Protein 3DAO (pdb70)

Solvent-accessible surface area: 24246 Å² total

Organism: NCBI:txid39491

Secondary structure (DSSP, 8-state):
---EEEE--BTTTBSTT-S---TT--HHHHHHHTT-EEEEE-SS-HHHHHHHTGGGGGG-EEEETTTTEEE-SS-EEEE---HHHHH----TTT-TT-EEEEE-SS-EEES-TTSHHHHHHHHTS----B-S-GGG---S---EEEEE-SS-HHHHHTTTHHHHHTTTEEEEEETTTEEEEEETT--HHHHHHHHHHHTT--GGGEEEEE-SGGG----SSSEEEEETTS-HHHHHHSSEEE--GGGTHHHHHHHHT-/------TT----EEEE--BTTTBSTT-S---TT--HHHHHHHTT-EEEEE-SS-HHHHHHHTGGGGGG-EEEETTTTEEE-SS-EEEE---HHHHH----TTT-TT-EEEEE-SS-EEB-----SSHHHHHHTS----B-S-GGG---S---EEEEE-SS-HHHHHTTTHHHHHTTTEEEEEETTTEEEEEETT--HHHHHHHHHHHTT--GGGEEEEE-SGGG----SSSEEEEETTS-HHHHHHSSEEE--GGGTHHHHHHHHT-

Structure (mmCIF, N/CA/C/O backbone):
data_3DAO
#
_entry.id   3DAO
#
_cell.length_a   101.855
_cell.length_b   101.855
_cell.length_c   110.994
_cell.angle_alpha   90.000
_cell.angle_beta   90.000
_cell.angle_gamma   90.000
#
_symmetry.space_group_name_H-M   'P 41 21 2'
#
loop_
_entity.id
_entity.type
_entity.pdbx_description
1 polymer 'Putative Phosphate'
2 non-polymer 'PENTAETHYLENE GLYCOL'
3 non-polymer 'CITRIC ACID'
4 water water
#
loop_
_atom_site.group_PDB
_atom_site.id
_atom_site.type_symbol
_atom_site.label_atom_id
_atom_site.label_alt_id
_atom_site.label_comp_id
_atom_site.label_asym_id
_atom_site.label_entity_id
_atom_site.label_seq_id
_atom_site.pdbx_PDB_ins_code
_atom_site.Cartn_x
_atom_site.Cartn_y
_atom_site.Cartn_z
_atom_site.occupancy
_atom_site.B_iso_or_equiv
_atom_site.auth_seq_id
_atom_site.auth_comp_id
_atom_site.auth_asym_id
_atom_site.auth_atom_id
_atom_site.pdbx_PDB_model_num
ATOM 1 N N . GLY A 1 19 ? 12.834 37.162 27.818 1.00 47.54 0 GLY A N 1
ATOM 2 C CA . GLY A 1 19 ? 12.494 38.394 27.050 1.00 47.36 0 GLY A CA 1
ATOM 3 C C . GLY A 1 19 ? 13.227 38.386 25.728 1.00 45.84 0 GLY A C 1
ATOM 4 O O . GLY A 1 19 ? 13.186 39.352 24.953 1.00 47.24 0 GLY A O 1
ATOM 13 N N . ILE A 1 21 ? 12.601 36.257 23.367 1.00 32.43 2 ILE A N 1
ATOM 14 C CA . ILE A 1 21 ? 11.677 35.783 22.314 1.00 28.99 2 ILE A CA 1
ATOM 15 C C . ILE A 1 21 ? 11.097 36.973 21.544 1.00 26.84 2 ILE A C 1
ATOM 16 O O . ILE A 1 21 ? 10.413 37.825 22.110 1.00 27.33 2 ILE A O 1
ATOM 21 N N . LYS A 1 22 ? 11.355 37.009 20.243 1.00 23.71 3 LYS A N 1
ATOM 22 C CA . LYS A 1 22 ? 10.865 38.094 19.396 1.00 22.27 3 LYS A CA 1
ATOM 23 C C . LYS A 1 22 ? 9.771 37.610 18.451 1.00 21.18 3 LYS A C 1
ATOM 24 O O . LYS A 1 22 ? 9.104 38.398 17.799 1.00 19.65 3 LYS A O 1
ATOM 30 N N . LEU A 1 23 ? 9.642 36.296 18.349 1.00 18.68 4 LEU A N 1
ATOM 31 C CA . LEU A 1 23 ? 8.616 35.675 17.465 1.00 18.53 4 LEU A CA 1
ATOM 32 C C . LEU A 1 23 ? 8.139 34.320 17.969 1.00 17.37 4 LEU A C 1
ATOM 33 O O . LEU A 1 23 ? 8.935 33.447 18.359 1.00 19.50 4 LEU A O 1
ATOM 38 N N . ILE A 1 24 ? 6.831 34.162 17.963 1.00 14.96 5 ILE A N 1
ATOM 39 C CA . ILE A 1 24 ? 6.197 32.879 18.330 1.00 15.11 5 ILE A CA 1
ATOM 40 C C . ILE A 1 24 ? 5.438 32.297 17.153 1.00 15.10 5 ILE A C 1
ATOM 41 O O . ILE A 1 24 ? 4.720 33.010 16.484 1.00 13.55 5 ILE A O 1
ATOM 46 N N . ALA A 1 25 ? 5.704 31.027 16.843 1.00 15.24 6 ALA A N 1
ATOM 47 C CA . ALA A 1 25 ? 4.946 30.319 15.804 1.00 14.51 6 ALA A CA 1
ATOM 48 C C . ALA A 1 25 ? 4.297 29.089 16.432 1.00 16.60 6 ALA A C 1
ATOM 49 O O . ALA A 1 25 ? 4.918 28.401 17.228 1.00 19.48 6 ALA A O 1
ATOM 51 N N . THR A 1 26 ? 3.062 28.830 16.043 1.00 16.21 7 THR A N 1
ATOM 52 C CA . THR A 1 26 ? 2.342 27.662 16.500 1.00 16.80 7 THR A CA 1
ATOM 53 C C . THR A 1 26 ? 1.488 27.058 15.413 1.00 18.04 7 THR A C 1
ATOM 54 O O . THR A 1 26 ? 0.948 27.788 14.564 1.00 17.34 7 THR A O 1
ATOM 58 N N . ASP A 1 27 ? 1.434 25.713 15.375 1.00 17.82 8 ASP A N 1
ATOM 59 C CA . ASP A 1 27 ? 0.426 25.083 14.523 1.00 19.68 8 ASP A CA 1
ATOM 60 C C . ASP A 1 27 ? -0.872 25.049 15.335 1.00 19.14 8 ASP A C 1
ATOM 61 O O . ASP A 1 27 ? -0.942 25.559 16.459 1.00 18.19 8 ASP A O 1
ATOM 66 N N . ILE A 1 28 ? -1.895 24.475 14.742 1.00 19.28 9 ILE A N 1
ATOM 67 C CA . ILE A 1 28 ? -3.213 24.550 15.292 1.00 20.49 9 ILE A CA 1
ATOM 68 C C . ILE A 1 28 ? -3.804 23.225 15.693 1.00 20.43 9 ILE A C 1
ATOM 69 O O . ILE A 1 28 ? -4.179 22.995 16.858 1.00 20.29 9 ILE A O 1
ATOM 74 N N . ASP A 1 29 ? -3.909 22.370 14.696 1.00 20.41 10 ASP A N 1
ATOM 75 C CA . ASP A 1 29 ? -4.619 21.099 14.854 1.00 21.23 10 ASP A CA 1
ATOM 76 C C . ASP A 1 29 ? -3.907 20.066 15.695 1.00 22.65 10 ASP A C 1
ATOM 77 O O . ASP A 1 29 ? -2.871 19.502 15.329 1.00 24.37 10 ASP A O 1
ATOM 82 N N . GLY A 1 30 ? -4.496 19.851 16.857 1.00 20.98 11 GLY A N 1
ATOM 83 C CA . GLY A 1 30 ? -3.957 18.923 17.835 1.00 21.29 11 GLY A CA 1
ATOM 84 C C . GLY A 1 30 ? -2.984 19.622 18.744 1.00 20.29 11 GLY A C 1
ATOM 85 O O . GLY A 1 30 ? -2.411 19.011 19.625 1.00 20.44 11 GLY A O 1
ATOM 86 N N . THR A 1 31 ? -2.805 20.921 18.521 1.00 19.40 12 THR A N 1
ATOM 87 C CA . THR A 1 31 ? -1.871 21.729 19.339 1.00 19.11 12 THR A CA 1
ATOM 88 C C . THR A 1 31 ? -2.637 22.708 20.213 1.00 19.58 12 THR A C 1
ATOM 89 O O . THR A 1 31 ? -2.458 22.735 21.426 1.00 19.36 12 THR A O 1
ATOM 93 N N . LEU A 1 32 ? -3.474 23.521 19.569 1.00 18.83 13 LEU A N 1
ATOM 94 C CA . LEU A 1 32 ? -4.337 24.492 20.269 1.00 19.88 13 LEU A CA 1
ATOM 95 C C . LEU A 1 32 ? -5.749 23.988 20.426 1.00 21.77 13 LEU A C 1
ATOM 96 O O . LEU A 1 32 ? -6.442 24.308 21.389 1.00 22.36 13 LEU A O 1
ATOM 101 N N . VAL A 1 33 ? -6.183 23.209 19.459 1.00 21.38 14 VAL A N 1
ATOM 102 C CA . VAL A 1 33 ? -7.559 22.716 19.423 1.00 23.83 14 VAL A CA 1
ATOM 103 C C . VAL A 1 33 ? -7.654 21.356 18.788 1.00 24.88 14 VAL A C 1
ATOM 104 O O . VAL A 1 33 ? -6.763 20.917 18.100 1.00 22.07 14 VAL A O 1
ATOM 108 N N . LYS A 1 34 ? -8.786 20.725 19.014 1.00 26.16 15 LYS A N 1
ATOM 109 C CA . LYS A 1 34 ? -9.088 19.439 18.388 1.00 27.97 15 LYS A CA 1
ATOM 110 C C . LYS A 1 34 ? -9.019 19.611 16.883 1.00 27.35 15 LYS A C 1
ATOM 111 O O . LYS A 1 34 ? -9.466 20.603 16.330 1.00 24.55 15 LYS A O 1
ATOM 117 N N . ASP A 1 35 ? -8.465 18.621 16.215 1.00 26.97 16 ASP A N 1
ATOM 118 C CA A ASP A 1 35 ? -8.309 18.684 14.757 0.50 27.81 16 ASP A CA 1
ATOM 119 C CA B ASP A 1 35 ? -8.297 18.677 14.763 0.50 28.08 16 ASP A CA 1
ATOM 120 C C . ASP A 1 35 ? -9.595 19.136 14.098 1.00 28.75 16 ASP A C 1
ATOM 121 O O . ASP A 1 35 ? -10.682 18.610 14.367 1.00 29.43 16 ASP A O 1
ATOM 130 N N . GLY A 1 36 ? -9.459 20.141 13.259 1.00 27.20 17 GLY A N 1
ATOM 131 C CA . GLY A 1 36 ? -10.572 20.707 12.506 1.00 27.99 17 GLY A CA 1
ATOM 132 C C . GLY A 1 36 ? -11.523 21.657 13.232 1.00 27.88 17 GLY A C 1
ATOM 133 O O . GLY A 1 36 ? -12.399 22.249 12.592 1.00 28.85 17 GLY A O 1
ATOM 134 N N . SER A 1 37 ? -11.323 21.845 14.537 1.00 25.29 18 SER A N 1
ATOM 135 C CA A SER A 1 37 ? -12.216 22.731 15.293 0.50 24.71 18 SER A CA 1
ATOM 136 C CA B SER A 1 37 ? -12.156 22.749 15.348 0.50 25.96 18 SER A CA 1
ATOM 137 C C . SER A 1 37 ? -12.245 24.139 14.754 1.00 24.30 18 SER A C 1
ATOM 138 O O . SER A 1 37 ? -11.260 24.663 14.231 1.00 23.46 18 SER A O 1
ATOM 143 N N . LEU A 1 38 ? -13.414 24.732 14.903 1.00 24.31 19 LEU A N 1
ATOM 144 C CA . LEU A 1 38 ? -13.687 26.080 14.450 1.00 25.40 19 LEU A CA 1
ATOM 145 C C . LEU A 1 38 ? -13.701 27.013 15.651 1.00 26.09 19 LEU A C 1
ATOM 146 O O . LEU A 1 38 ? -13.852 28.229 15.519 1.00 27.26 19 LEU A O 1
ATOM 151 N N . LEU A 1 39 ? -13.604 26.407 16.823 1.00 25.52 20 LEU A N 1
ATOM 152 C CA . LEU A 1 39 ? -13.667 27.127 18.097 1.00 26.84 20 LEU A CA 1
ATOM 153 C C . LEU A 1 39 ? -12.386 27.073 18.879 1.00 25.88 20 LEU A C 1
ATOM 154 O O . LEU A 1 39 ? -11.674 26.065 18.898 1.00 25.24 20 LEU A O 1
ATOM 159 N N . ILE A 1 40 ? -12.115 28.183 19.550 1.00 24.79 21 ILE A N 1
ATOM 160 C CA . ILE A 1 40 ? -10.935 28.300 20.412 1.00 23.50 21 ILE A CA 1
ATOM 161 C C . ILE A 1 40 ? -11.229 29.244 21.580 1.00 24.54 21 ILE A C 1
ATOM 162 O O . ILE A 1 40 ? -11.929 30.231 21.424 1.00 23.08 21 ILE A O 1
ATOM 167 N N . ASP A 1 41 ? -10.724 28.864 22.754 1.00 23.93 22 ASP A N 1
ATOM 168 C CA . ASP A 1 41 ? -10.917 29.625 24.010 1.00 23.95 22 ASP A CA 1
ATOM 169 C C . ASP A 1 41 ? -10.488 31.087 23.827 1.00 23.15 22 ASP A C 1
ATOM 170 O O . ASP A 1 41 ? -9.372 31.334 23.384 1.00 21.96 22 ASP A O 1
ATOM 175 N N . PRO A 1 42 ? -11.369 32.054 24.166 1.00 21.72 23 PRO A N 1
ATOM 176 C CA . PRO A 1 42 ? -10.998 33.462 23.939 1.00 22.56 23 PRO A CA 1
ATOM 177 C C . PRO A 1 42 ? -9.828 33.921 24.755 1.00 20.66 23 PRO A C 1
ATOM 178 O O . PRO A 1 42 ? -9.199 34.931 24.427 1.00 21.40 23 PRO A O 1
ATOM 182 N N . GLU A 1 43 ? -9.482 33.160 25.782 1.00 20.65 24 GLU A N 1
ATOM 183 C CA . GLU A 1 43 ? -8.342 33.558 26.591 1.00 20.30 24 GLU A CA 1
ATOM 184 C C 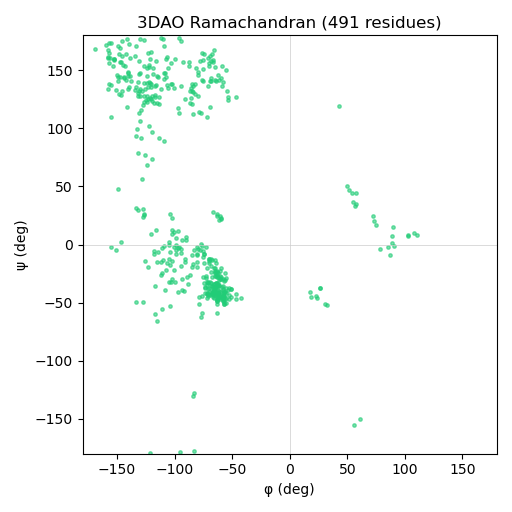. GLU A 1 43 ? -7.097 33.494 25.712 1.00 19.71 24 GLU A C 1
ATOM 185 O O . GLU A 1 43 ? -6.148 34.245 25.911 1.00 17.10 24 GLU A O 1
ATOM 191 N N . TYR A 1 44 ? -7.132 32.628 24.695 1.00 19.01 25 TYR A N 1
ATOM 192 C CA . TYR A 1 44 ? -5.989 32.546 23.759 1.00 17.76 25 TYR A CA 1
ATOM 193 C C . TYR A 1 44 ? -5.858 33.881 23.043 1.00 18.37 25 TYR A C 1
ATOM 194 O O . TYR A 1 44 ? -4.771 34.399 22.826 1.00 17.53 25 TYR A O 1
ATOM 211 N N . SER A 1 46 ? -6.839 36.829 24.006 1.00 16.66 27 SER A N 1
ATOM 212 C CA . SER A 1 46 ? -6.414 37.913 24.910 1.00 15.18 27 SER A CA 1
ATOM 213 C C . SER A 1 46 ? -4.936 37.874 25.201 1.00 15.77 27 SER A C 1
ATOM 214 O O . SER A 1 46 ? -4.224 38.872 25.164 1.00 15.81 27 SER A O 1
ATOM 217 N N . VAL A 1 47 ? -4.456 36.663 25.474 1.00 17.45 28 VAL A N 1
ATOM 218 C CA . VAL A 1 47 ? -3.042 36.478 25.809 1.00 16.39 28 VAL A CA 1
ATOM 219 C C . VAL A 1 47 ? -2.153 36.789 24.602 1.00 16.85 28 VAL A C 1
ATOM 220 O O . VAL A 1 47 ? -1.179 37.524 24.704 1.00 16.49 28 VAL A O 1
ATOM 224 N N . ILE A 1 48 ? -2.533 36.281 23.435 1.00 17.11 29 ILE A N 1
ATOM 225 C CA . ILE A 1 48 ? -1.742 36.520 22.218 1.00 16.42 29 ILE A CA 1
ATOM 226 C C . ILE A 1 48 ? -1.701 38.019 21.900 1.00 15.96 29 ILE A C 1
ATOM 227 O O . ILE A 1 48 ? -0.666 38.586 21.557 1.00 14.80 29 ILE A O 1
ATOM 232 N N . ASP A 1 49 ? -2.832 38.673 22.106 1.00 16.64 30 ASP A N 1
ATOM 233 C CA . ASP A 1 49 ? -2.948 40.109 21.827 1.00 16.14 30 ASP A CA 1
ATOM 234 C C . ASP A 1 49 ? -1.968 40.842 22.731 1.00 16.31 30 ASP A C 1
ATOM 235 O O . ASP A 1 49 ? -1.206 41.721 22.295 1.00 16.41 30 ASP A O 1
ATOM 240 N N . ARG A 1 50 ? -1.912 40.382 23.975 1.00 18.56 31 ARG A N 1
ATOM 241 C CA . ARG A 1 50 ? -1.022 40.997 24.972 1.00 19.87 31 ARG A CA 1
ATOM 242 C C . ARG A 1 50 ? 0.446 40.804 24.626 1.00 20.22 31 ARG A C 1
ATOM 243 O O . ARG A 1 50 ? 1.267 41.705 24.748 1.00 20.29 31 ARG A O 1
ATOM 251 N N . LEU A 1 51 ? 0.762 39.604 24.140 1.00 20.20 32 LEU A N 1
ATOM 252 C CA . LEU A 1 51 ? 2.141 39.269 23.737 1.00 18.96 32 LEU A CA 1
ATOM 253 C C . LEU A 1 51 ? 2.523 40.106 22.531 1.00 18.91 32 LEU A C 1
ATOM 254 O O . LEU A 1 51 ? 3.635 40.653 22.447 1.00 18.03 32 LEU A O 1
ATOM 259 N N . ILE A 1 52 ? 1.585 40.277 21.609 1.00 19.13 33 ILE A N 1
ATOM 260 C CA . ILE A 1 52 ? 1.883 41.060 20.409 1.00 18.37 33 ILE A CA 1
ATOM 261 C C . ILE A 1 52 ? 2.162 42.528 20.759 1.00 20.17 33 ILE A C 1
ATOM 262 O O . ILE A 1 52 ? 3.101 43.147 20.255 1.00 19.87 33 ILE A O 1
ATOM 267 N N . ASP A 1 53 ? 1.355 43.020 21.674 1.00 20.32 34 ASP A N 1
ATOM 268 C CA . ASP A 1 53 ? 1.451 44.395 22.204 1.00 23.15 34 ASP A CA 1
ATOM 269 C C . ASP A 1 53 ? 2.790 44.615 22.909 1.00 24.83 34 ASP A C 1
ATOM 270 O O . ASP A 1 53 ? 3.290 45.732 22.964 1.00 25.60 34 ASP A O 1
ATOM 275 N N . LYS A 1 54 ? 3.395 43.530 23.387 1.00 25.53 35 LYS A N 1
ATOM 276 C CA . LYS A 1 54 ? 4.710 43.576 24.058 1.00 27.19 35 LYS A CA 1
ATOM 277 C C . LYS A 1 54 ? 5.822 43.578 23.033 1.00 28.80 35 LYS A C 1
ATOM 278 O O . LYS A 1 54 ? 6.998 43.684 23.367 1.00 30.43 35 LYS A O 1
ATOM 281 N N . GLY A 1 55 ? 5.427 43.449 21.780 1.00 27.13 36 GLY A N 1
ATOM 282 C CA . GLY A 1 55 ? 6.342 43.510 20.656 1.00 26.73 36 GLY A CA 1
ATOM 283 C C . GLY A 1 55 ? 6.720 42.176 20.027 1.00 26.17 36 GLY A C 1
ATOM 284 O O . GLY A 1 55 ? 7.608 42.112 19.194 1.00 29.30 36 GLY A O 1
ATOM 285 N N . ILE A 1 56 ? 6.057 41.111 20.446 1.00 23.45 37 ILE A N 1
ATOM 286 C CA . ILE A 1 56 ? 6.343 39.777 19.891 1.00 22.84 37 ILE A CA 1
ATOM 287 C C . ILE A 1 56 ? 5.543 39.604 18.592 1.00 21.37 37 ILE A C 1
ATOM 288 O O . ILE A 1 56 ? 4.402 40.009 18.504 1.00 22.85 37 ILE A O 1
ATOM 293 N N . ILE A 1 57 ? 6.189 39.054 17.569 1.00 19.88 38 ILE A N 1
ATOM 294 C CA . ILE A 1 57 ? 5.509 38.716 16.316 1.00 20.62 38 ILE A CA 1
ATOM 295 C C . ILE A 1 57 ? 4.887 37.335 16.490 1.00 18.13 38 ILE A C 1
ATOM 296 O O . ILE A 1 57 ? 5.543 36.397 16.934 1.00 19.11 38 ILE A O 1
ATOM 301 N N . PHE A 1 58 ? 3.621 37.206 16.121 1.00 16.60 39 PHE A N 1
ATOM 302 C CA . PHE A 1 58 ? 2.907 35.958 16.294 1.00 14.82 39 PHE A CA 1
ATOM 303 C C . PHE A 1 58 ? 2.492 35.399 14.953 1.00 14.68 39 PHE A C 1
ATOM 304 O O . PHE A 1 58 ? 1.892 36.084 14.130 1.00 15.97 39 PHE A O 1
ATOM 312 N N . VAL A 1 59 ? 2.867 34.142 14.755 1.00 16.68 40 VAL A N 1
ATOM 313 C CA . VAL A 1 59 ? 2.645 33.465 13.480 1.00 14.58 40 VAL A CA 1
ATOM 314 C C . VAL A 1 59 ? 1.858 32.178 13.659 1.00 15.68 40 VAL A C 1
ATOM 315 O O . VAL A 1 59 ? 2.244 31.294 14.432 1.00 16.77 40 VAL A O 1
ATOM 319 N N . VAL A 1 60 ? 0.739 32.117 12.961 1.00 15.21 41 VAL A N 1
ATOM 320 C CA . VAL A 1 60 ? -0.060 30.892 12.851 1.00 16.78 41 VAL A CA 1
ATOM 321 C C . VAL A 1 60 ? 0.558 30.143 11.668 1.00 17.32 41 VAL A C 1
ATOM 322 O O . VAL A 1 60 ? 0.618 30.675 10.560 1.00 16.55 41 VAL A O 1
ATOM 326 N N . CYS A 1 61 ? 1.009 28.921 11.926 1.00 17.87 42 CYS A N 1
ATOM 327 C CA . CYS A 1 61 ? 1.804 28.101 10.976 1.00 17.88 42 CYS A CA 1
ATOM 328 C C . CYS A 1 61 ? 1.251 26.694 10.912 1.00 19.32 42 CYS A C 1
ATOM 329 O O . CYS A 1 61 ? 1.524 25.858 11.788 1.00 19.41 42 CYS A O 1
ATOM 332 N N . SER A 1 62 ? 0.465 26.451 9.869 1.00 17.27 43 SER A N 1
ATOM 333 C CA . SER A 1 62 ? -0.355 25.256 9.765 1.00 17.86 43 SER A CA 1
ATOM 334 C C . SER A 1 62 ? -0.607 24.679 8.392 1.00 18.71 43 SER A C 1
ATOM 335 O O . SER A 1 62 ? -0.319 25.259 7.334 1.00 17.91 43 SER A O 1
ATOM 338 N N . GLY A 1 63 ? -1.159 23.483 8.448 1.00 17.88 44 GLY A N 1
ATOM 339 C CA . GLY A 1 63 ? -1.597 22.783 7.249 1.00 16.37 44 GLY A CA 1
ATOM 340 C C . GLY A 1 63 ? -2.872 23.392 6.723 1.00 17.74 44 GLY A C 1
ATOM 341 O O . GLY A 1 63 ? -3.273 23.178 5.598 1.00 16.15 44 GLY A O 1
ATOM 342 N N . ARG A 1 64 ? -3.526 24.175 7.577 1.00 18.34 45 ARG A N 1
ATOM 343 C CA . ARG A 1 64 ? -4.825 24.736 7.220 1.00 18.72 45 ARG A CA 1
ATOM 344 C C . ARG A 1 64 ? -4.747 25.804 6.157 1.00 18.81 45 ARG A C 1
ATOM 345 O O . ARG A 1 64 ? -3.711 26.443 5.975 1.00 17.57 45 ARG A O 1
ATOM 353 N N . GLN A 1 65 ? -5.875 25.978 5.467 1.00 17.06 46 GLN A N 1
ATOM 354 C CA . GLN A 1 65 ? -6.044 27.054 4.490 1.00 18.53 46 GLN A CA 1
ATOM 355 C C . GLN A 1 65 ? -6.136 28.368 5.225 1.00 18.10 46 GLN A C 1
ATOM 356 O O . GLN A 1 65 ? -6.448 28.410 6.405 1.00 19.27 46 GLN A O 1
ATOM 362 N N . PHE A 1 66 ? -5.894 29.455 4.490 1.00 17.84 47 PHE A N 1
ATOM 363 C CA . PHE A 1 66 ? -5.955 30.802 5.082 1.00 18.91 47 PHE A CA 1
ATOM 364 C C . PHE A 1 66 ? -7.301 31.078 5.677 1.00 18.88 47 PHE A C 1
ATOM 365 O O . PHE A 1 66 ? -7.408 31.526 6.811 1.00 18.23 47 PHE A O 1
ATOM 373 N N . SER A 1 67 ? -8.342 30.780 4.912 1.00 21.26 48 SER A N 1
ATOM 374 C CA . SER A 1 67 ? -9.709 31.064 5.348 1.00 20.46 48 SER A CA 1
ATOM 375 C C . SER A 1 67 ? -9.999 30.475 6.711 1.00 19.31 48 SER A C 1
ATOM 376 O O . SER A 1 67 ? -10.677 31.090 7.539 1.00 19.46 48 SER A O 1
ATOM 379 N N . SER A 1 68 ? -9.476 29.280 6.937 1.00 17.66 49 SER A N 1
ATOM 380 C CA . SER A 1 68 ? -9.694 28.542 8.175 1.00 17.62 49 SER A CA 1
ATOM 381 C C . SER A 1 68 ? -8.919 29.180 9.340 1.00 17.43 49 SER A C 1
ATOM 382 O O . SER A 1 68 ? -9.432 29.354 10.446 1.00 17.30 49 SER A O 1
ATOM 385 N N . GLU A 1 69 ? -7.691 29.584 9.064 1.00 16.79 50 GLU A N 1
ATOM 386 C CA . GLU A 1 69 ? -6.882 30.242 10.096 1.00 17.38 50 GLU A CA 1
ATOM 387 C C . GLU A 1 69 ? -7.485 31.588 10.473 1.00 17.53 50 GLU A C 1
ATOM 388 O O . GLU A 1 69 ? -7.549 31.973 11.658 1.00 19.94 50 GLU A O 1
ATOM 394 N N . PHE A 1 70 ? -7.972 32.267 9.458 1.00 17.94 51 PHE A N 1
ATOM 395 C CA . PHE A 1 70 ? -8.409 33.681 9.592 1.00 19.16 51 PHE A CA 1
ATOM 396 C C . PHE A 1 70 ? -9.703 33.700 10.396 1.00 21.13 51 PHE A C 1
ATOM 397 O O . PHE A 1 70 ? -9.952 34.611 11.186 1.00 22.85 51 PHE A O 1
ATOM 405 N N . LYS A 1 71 ? -10.494 32.642 10.233 1.00 20.62 52 LYS A N 1
ATOM 406 C CA . LYS A 1 71 ? -11.763 32.521 10.992 1.00 21.43 52 LYS A CA 1
ATOM 407 C C . LYS A 1 71 ? -11.527 32.123 12.456 1.00 19.36 52 LYS A C 1
ATOM 408 O O . LYS A 1 71 ? -12.083 32.699 13.377 1.00 18.21 52 LYS A O 1
ATOM 414 N N . LEU A 1 72 ? -10.653 31.157 12.670 1.00 18.49 53 LEU A N 1
ATOM 415 C CA . LEU A 1 72 ? -10.394 30.683 14.012 1.00 18.04 53 LEU A CA 1
ATOM 416 C C . LEU A 1 72 ? -9.833 31.818 14.903 1.00 17.36 53 LEU A C 1
ATOM 417 O O . LEU A 1 72 ? -10.131 31.901 16.086 1.00 19.08 53 LEU A O 1
ATOM 422 N N . PHE A 1 73 ? -9.036 32.685 14.300 1.00 17.30 54 PHE A N 1
ATOM 423 C CA . PHE A 1 73 ? -8.399 33.782 15.033 1.00 15.40 54 PHE A CA 1
ATOM 424 C C . PHE A 1 73 ? -9.108 35.135 14.802 1.00 16.33 54 PHE A C 1
ATOM 425 O O . PHE A 1 73 ? -8.535 36.220 14.981 1.00 16.29 54 PHE A O 1
ATOM 433 N N . ALA A 1 74 ? -10.365 35.032 14.421 1.00 16.94 55 ALA A N 1
ATOM 434 C CA . ALA A 1 74 ? -11.170 36.191 14.023 1.00 17.58 55 ALA A CA 1
ATOM 435 C C . ALA A 1 74 ? -11.016 37.444 14.907 1.00 17.96 55 ALA A C 1
ATOM 436 O O . ALA A 1 74 ? -10.851 38.535 14.374 1.00 18.51 55 ALA A O 1
ATOM 438 N N . PRO A 1 75 ? -11.046 37.284 16.234 1.00 18.17 56 PRO A N 1
ATOM 439 C CA . PRO A 1 75 ? -11.022 38.508 17.100 1.00 16.98 56 PRO A CA 1
ATOM 440 C C . PRO A 1 75 ? -9.763 39.338 17.011 1.00 18.35 56 PRO A C 1
ATOM 441 O O . PRO A 1 75 ? -9.802 40.553 17.270 1.00 18.86 56 PRO A O 1
ATOM 445 N N . ILE A 1 76 ? -8.631 38.693 16.674 1.00 17.07 57 ILE A N 1
ATOM 446 C CA . ILE A 1 76 ? -7.350 39.383 16.541 1.00 16.55 57 ILE A CA 1
ATOM 447 C C . ILE A 1 76 ? -6.673 39.125 15.207 1.00 15.97 57 ILE A C 1
ATOM 448 O O . ILE A 1 76 ? -5.467 39.313 15.074 1.00 15.65 57 ILE A O 1
ATOM 453 N N . LYS A 1 77 ? -7.477 38.801 14.209 1.00 17.77 58 LYS A N 1
ATOM 454 C CA . LYS A 1 77 ? -6.948 38.379 12.887 1.00 17.46 58 LYS A CA 1
ATOM 455 C C . LYS A 1 77 ? -6.040 39.374 12.193 1.00 19.00 58 LYS A C 1
ATOM 456 O O . LYS A 1 77 ? -5.125 39.014 11.462 1.00 19.71 58 LYS A O 1
ATOM 462 N N . HIS A 1 78 ? -6.275 40.645 12.462 1.00 17.00 59 HIS A N 1
ATOM 463 C CA . HIS A 1 78 ? -5.504 41.744 11.874 1.00 18.05 59 HIS A CA 1
ATOM 464 C C . HIS A 1 78 ? -4.070 41.865 12.379 1.00 20.22 59 HIS A C 1
ATOM 465 O O . HIS A 1 78 ? -3.249 42.525 11.761 1.00 21.53 59 HIS A O 1
ATOM 472 N N . LYS A 1 79 ? -3.773 41.219 13.493 1.00 18.96 60 LYS A N 1
ATOM 473 C CA . LYS A 1 79 ? -2.493 41.416 14.163 1.00 20.77 60 LYS A CA 1
ATOM 474 C C . LYS A 1 79 ? -1.516 40.268 13.981 1.00 18.04 60 LYS A C 1
ATOM 475 O O . LYS A 1 79 ? -0.447 40.277 14.557 1.00 18.57 60 LYS A O 1
ATOM 481 N N . LEU A 1 80 ? -1.943 39.278 13.219 1.00 17.90 61 LEU A N 1
ATOM 482 C CA . LEU A 1 80 ? -1.159 38.039 13.043 1.00 17.08 61 LEU A CA 1
ATOM 483 C C . LEU A 1 80 ? -0.506 37.920 11.691 1.00 18.25 61 LEU A C 1
ATOM 484 O O . LEU A 1 80 ? -0.866 38.631 10.745 1.00 16.90 61 LEU A O 1
ATOM 489 N N . LEU A 1 81 ? 0.504 37.030 11.645 1.00 16.83 62 LEU A N 1
ATOM 490 C CA . LEU A 1 81 ? 1.101 36.558 10.376 1.00 17.22 62 LEU A CA 1
ATOM 491 C C . LEU A 1 81 ? 0.668 35.116 10.175 1.00 14.81 62 LEU A C 1
ATOM 492 O O . LEU A 1 81 ? 0.425 34.372 11.128 1.00 16.36 62 LEU A O 1
ATOM 497 N N . TYR A 1 82 ? 0.501 34.753 8.911 1.00 14.70 63 TYR A N 1
ATOM 498 C CA . TYR A 1 82 ? -0.053 33.450 8.539 1.00 13.25 63 TYR A CA 1
ATOM 499 C C . TYR A 1 82 ? 0.795 32.664 7.572 1.00 15.45 63 TYR A C 1
ATOM 500 O O . TYR A 1 82 ? 1.213 33.159 6.527 1.00 16.07 63 TYR A O 1
ATOM 509 N N . ILE A 1 83 ? 1.053 31.427 7.971 1.00 14.44 64 ILE A N 1
ATOM 510 C CA . ILE A 1 83 ? 1.696 30.435 7.116 1.00 13.98 64 ILE A CA 1
ATOM 511 C C . ILE A 1 83 ? 0.619 29.363 6.926 1.00 14.78 64 ILE A C 1
ATOM 512 O O . ILE A 1 83 ? 0.093 28.795 7.891 1.00 15.06 64 ILE A O 1
ATOM 517 N N . THR A 1 84 ? 0.266 29.114 5.665 1.00 14.07 65 THR A N 1
ATOM 518 C CA . THR A 1 84 ? -0.859 28.255 5.356 1.00 15.41 65 THR A CA 1
ATOM 519 C C . THR A 1 84 ? -0.466 27.102 4.463 1.00 17.19 65 THR A C 1
ATOM 520 O O . THR A 1 84 ? 0.610 27.080 3.868 1.00 18.68 65 THR A O 1
ATOM 524 N N . ASP A 1 85 ? -1.360 26.132 4.410 1.00 16.41 66 ASP A N 1
ATOM 525 C CA . ASP A 1 85 ? -1.222 25.026 3.435 1.00 17.14 66 ASP A CA 1
ATOM 526 C C . ASP A 1 85 ? 0.109 24.331 3.540 1.00 16.06 66 ASP A C 1
ATOM 527 O O . ASP A 1 85 ? 0.727 23.945 2.515 1.00 18.83 66 ASP A O 1
ATOM 532 N N . GLY A 1 86 ? 0.563 24.233 4.777 1.00 15.62 67 GLY A N 1
ATOM 533 C CA . GLY A 1 86 ? 1.779 23.522 5.137 1.00 17.55 67 GLY A CA 1
ATOM 534 C C . GLY A 1 86 ? 3.060 24.223 4.755 1.00 18.81 67 GLY A C 1
ATOM 535 O O . GLY A 1 86 ? 4.120 23.601 4.662 1.00 22.07 67 GLY A O 1
ATOM 536 N N . GLY A 1 87 ? 2.981 25.520 4.544 1.00 15.90 68 GLY A N 1
ATOM 537 C CA . GLY A 1 87 ? 4.186 26.273 4.190 1.00 15.65 68 GLY A CA 1
ATOM 538 C C . GLY A 1 87 ? 4.301 26.763 2.760 1.00 16.03 68 GLY A C 1
ATOM 539 O O . GLY A 1 87 ? 5.337 27.280 2.376 1.00 15.98 68 GLY A O 1
ATOM 540 N N . THR A 1 88 ? 3.228 26.649 1.981 1.00 16.02 69 THR A N 1
ATOM 541 C CA . THR A 1 88 ? 3.244 27.055 0.579 1.00 15.79 69 THR A CA 1
ATOM 542 C C . THR A 1 88 ? 2.813 28.508 0.369 1.00 18.17 69 THR A C 1
ATOM 543 O O . THR A 1 88 ? 3.023 29.093 -0.703 1.00 17.56 69 THR A O 1
ATOM 547 N N . VAL A 1 89 ? 2.242 29.086 1.435 1.00 16.83 70 VAL A N 1
ATOM 548 C CA . VAL A 1 89 ? 1.828 30.503 1.424 1.00 16.38 70 VAL A CA 1
ATOM 549 C C . VAL A 1 89 ? 2.141 31.159 2.765 1.00 16.16 70 VAL A C 1
ATOM 550 O O . VAL A 1 89 ? 1.896 30.561 3.829 1.00 15.08 70 VAL A O 1
ATOM 554 N N . VAL A 1 90 ? 2.724 32.353 2.654 1.00 15.97 71 VAL A N 1
ATOM 555 C CA . VAL A 1 90 ? 3.066 33.236 3.767 1.00 15.84 71 VAL A CA 1
ATOM 556 C C . VAL A 1 90 ? 2.388 34.590 3.486 1.00 18.78 71 VAL A C 1
ATOM 557 O O . VAL A 1 90 ? 2.594 35.210 2.442 1.00 19.42 71 VAL A O 1
ATOM 561 N N . ARG A 1 91 ? 1.579 35.043 4.430 1.00 17.16 72 ARG A N 1
ATOM 562 C CA . ARG A 1 91 ? 0.795 36.253 4.227 1.00 17.98 72 ARG A CA 1
ATOM 563 C C . ARG A 1 91 ? 0.443 37.008 5.497 1.00 18.34 72 ARG A C 1
ATOM 564 O O . ARG A 1 91 ? 0.440 36.470 6.631 1.00 18.85 72 ARG A O 1
ATOM 572 N N . THR A 1 92 ? 0.141 38.271 5.266 1.00 19.27 73 THR A N 1
ATOM 573 C CA . THR A 1 92 ? -0.309 39.162 6.305 1.00 19.78 73 THR A CA 1
ATOM 574 C C . THR A 1 92 ? -1.808 39.085 6.147 1.00 21.43 73 THR A C 1
ATOM 575 O O . THR A 1 92 ? -2.310 38.404 5.265 1.00 21.69 73 THR A O 1
ATOM 579 N N . PRO A 1 93 ? -2.548 39.767 7.008 1.00 22.46 74 PRO A N 1
ATOM 580 C CA . PRO A 1 93 ? -3.972 39.694 6.853 1.00 24.12 74 PRO A CA 1
ATOM 581 C C . PRO A 1 93 ? -4.456 40.298 5.560 1.00 26.90 74 PRO A C 1
ATOM 582 O O . PRO A 1 93 ? -5.529 39.958 5.094 1.00 29.91 74 PRO A O 1
ATOM 586 N N . LYS A 1 94 ? -3.663 41.189 4.982 1.00 27.74 75 LYS A N 1
ATOM 587 C CA . LYS A 1 94 ? -4.114 41.882 3.778 1.00 30.48 75 LYS A CA 1
ATOM 588 C C . LYS A 1 94 ? -3.383 41.506 2.502 1.00 30.90 75 LYS A C 1
ATOM 589 O O . LYS A 1 94 ? -3.943 41.663 1.401 1.00 31.50 75 LYS A O 1
ATOM 592 N N . GLU A 1 95 ? -2.157 41.022 2.619 1.00 28.86 76 GLU A N 1
ATOM 593 C CA . GLU A 1 95 ? -1.419 40.645 1.401 1.00 29.71 76 GLU A CA 1
ATOM 594 C C . GLU A 1 95 ? -0.552 39.427 1.559 1.00 27.35 76 GLU A C 1
ATOM 595 O O . GLU A 1 95 ? -0.067 39.104 2.648 1.00 26.63 76 GLU A O 1
ATOM 601 N N . ILE A 1 96 ? -0.343 38.785 0.419 1.00 25.75 77 ILE A N 1
ATOM 602 C CA . ILE A 1 96 ? 0.494 37.608 0.325 1.00 24.37 77 ILE A CA 1
ATOM 603 C C . ILE A 1 96 ? 1.897 38.113 0.221 1.00 24.01 77 ILE A C 1
ATOM 604 O O . ILE A 1 96 ? 2.179 39.002 -0.580 1.00 25.12 77 ILE A O 1
ATOM 609 N N . LEU A 1 97 ? 2.777 37.580 1.069 1.00 21.23 78 LEU A N 1
ATOM 610 C CA . LEU A 1 97 ? 4.163 37.978 1.067 1.00 19.73 78 LEU A CA 1
ATOM 611 C C . LEU A 1 97 ? 4.977 37.104 0.166 1.00 20.29 78 LEU A C 1
ATOM 612 O O . LEU A 1 97 ? 5.886 37.557 -0.513 1.00 21.43 78 LEU A O 1
ATOM 617 N N . LYS A 1 98 ? 4.661 35.824 0.209 1.00 18.90 79 LYS A N 1
ATOM 618 C CA . LYS A 1 98 ? 5.420 34.817 -0.510 1.00 19.52 79 LYS A CA 1
ATOM 619 C C . LYS A 1 98 ? 4.596 33.574 -0.747 1.00 19.01 79 LYS A C 1
ATOM 620 O O . LYS A 1 98 ? 3.940 33.087 0.170 1.00 19.06 79 LYS A O 1
ATOM 626 N N . THR A 1 99 ? 4.640 33.066 -1.970 1.00 19.78 80 THR A N 1
ATOM 627 C CA . THR A 1 99 ? 4.027 31.767 -2.289 1.00 19.73 80 THR A CA 1
ATOM 628 C C . THR A 1 99 ? 5.103 30.851 -2.856 1.00 19.24 80 THR A C 1
ATOM 629 O O . THR A 1 99 ? 6.127 31.303 -3.365 1.00 16.48 80 THR A O 1
ATOM 633 N N . TYR A 1 100 ? 4.897 29.561 -2.711 1.00 16.66 81 TYR A N 1
ATOM 634 C CA . TYR A 1 100 ? 5.829 28.572 -3.220 1.00 17.47 81 TYR A CA 1
ATOM 635 C C . TYR A 1 100 ? 5.068 27.714 -4.233 1.00 19.04 81 TYR A C 1
ATOM 636 O O . TYR A 1 100 ? 4.672 26.593 -3.959 1.00 18.47 81 TYR A O 1
ATOM 645 N N . PRO A 1 101 ? 4.799 28.287 -5.400 1.00 19.66 82 PRO A N 1
ATOM 646 C CA . PRO A 1 101 ? 3.995 27.504 -6.332 1.00 18.93 82 PRO A CA 1
ATOM 647 C C . PRO A 1 101 ? 4.790 26.533 -7.154 1.00 18.91 82 PRO A C 1
ATOM 648 O O . PRO A 1 101 ? 6.013 26.603 -7.205 1.00 17.57 82 PRO A O 1
ATOM 665 N N . ASP A 1 103 ? 5.902 24.799 -10.657 1.00 18.62 84 ASP A N 1
ATOM 666 C CA A ASP A 1 103 ? 6.082 25.086 -12.084 0.50 19.63 84 ASP A CA 1
ATOM 667 C CA B ASP A 1 103 ? 6.109 25.062 -12.092 0.50 20.40 84 ASP A CA 1
ATOM 668 C C . ASP A 1 103 ? 5.115 24.250 -12.909 1.00 19.31 84 ASP A C 1
ATOM 669 O O . ASP A 1 103 ? 4.876 23.078 -12.631 1.00 19.78 84 ASP A O 1
ATOM 678 N N . GLU A 1 104 ? 4.577 24.888 -13.933 1.00 20.75 85 GLU A N 1
ATOM 679 C CA . GLU A 1 104 ? 3.579 24.298 -14.841 1.00 22.44 85 GLU A CA 1
ATOM 680 C C . GLU A 1 104 ? 3.934 22.894 -15.340 1.00 22.70 85 GLU A C 1
ATOM 681 O O . GLU A 1 104 ? 3.072 22.016 -15.397 1.00 22.12 85 GLU A O 1
ATOM 687 N N . ASP A 1 105 ? 5.194 22.687 -15.695 1.00 23.20 86 ASP A N 1
ATOM 688 C CA A ASP A 1 105 ? 5.697 21.385 -16.181 0.50 23.62 86 ASP A CA 1
ATOM 689 C CA B ASP A 1 105 ? 5.620 21.375 -16.211 0.50 24.58 86 ASP A CA 1
ATOM 690 C C . ASP A 1 105 ? 5.583 20.286 -15.137 1.00 23.84 86 ASP A C 1
ATOM 691 O O . ASP A 1 105 ? 5.474 19.095 -15.450 1.00 25.39 86 ASP A O 1
ATOM 700 N N . ILE A 1 106 ? 5.660 20.694 -13.883 1.00 19.59 87 ILE A N 1
ATOM 701 C CA . ILE A 1 106 ? 5.584 19.751 -12.775 1.00 19.25 87 ILE A CA 1
ATOM 702 C C . ILE A 1 106 ? 4.107 19.340 -12.565 1.00 17.01 87 ILE A C 1
ATOM 703 O O . ILE A 1 106 ? 3.753 18.187 -12.736 1.00 16.70 87 ILE A O 1
ATOM 708 N N . TRP A 1 107 ? 3.246 20.285 -12.229 1.00 15.63 88 TRP A N 1
ATOM 709 C CA . TRP A 1 107 ? 1.828 19.890 -11.927 1.00 15.11 88 TRP A CA 1
ATOM 710 C C . TRP A 1 107 ? 1.058 19.384 -13.143 1.00 13.18 88 TRP A C 1
ATOM 711 O O . TRP A 1 107 ? 0.231 18.468 -13.028 1.00 14.82 88 TRP A O 1
ATOM 722 N N . LYS A 1 108 ? 1.315 19.969 -14.315 1.00 15.81 89 LYS A N 1
ATOM 723 C CA . LYS A 1 108 ? 0.653 19.485 -15.543 1.00 16.78 89 LYS A CA 1
ATOM 724 C C . LYS A 1 108 ? 1.223 18.113 -15.927 1.00 15.53 89 LYS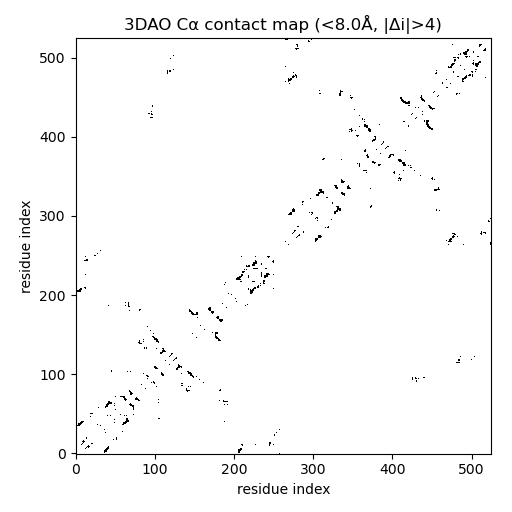 A C 1
ATOM 725 O O . LYS A 1 108 ? 0.488 17.210 -16.348 1.00 16.65 89 LYS A O 1
ATOM 731 N N . GLY A 1 109 ? 2.509 17.944 -15.753 1.00 15.77 90 GLY A N 1
ATOM 732 C CA . GLY A 1 109 ? 3.163 16.651 -15.988 1.00 15.65 90 GLY A CA 1
ATOM 733 C C . GLY A 1 109 ? 2.581 15.545 -15.094 1.00 15.08 90 GLY A C 1
ATOM 734 O O . GLY A 1 109 ? 2.344 14.393 -15.523 1.00 13.59 90 GLY A O 1
ATOM 743 N N . CYS A 1 111 ? -0.435 15.616 -13.722 1.00 13.36 92 CYS A N 1
ATOM 744 C CA . CYS A 1 111 ? -1.810 15.398 -14.208 1.00 13.68 92 CYS A CA 1
ATOM 745 C C . CYS A 1 111 ? -1.798 14.363 -15.332 1.00 14.03 92 CYS A C 1
ATOM 746 O O . CYS A 1 111 ? -2.557 13.396 -15.348 1.00 12.98 92 CYS A O 1
ATOM 749 N N . ARG A 1 112 ? -0.945 14.609 -16.328 1.00 14.40 93 ARG A N 1
ATOM 750 C CA . ARG A 1 112 ? -0.887 13.704 -17.509 1.00 14.40 93 ARG A CA 1
ATOM 751 C C . ARG A 1 112 ? -0.516 12.311 -17.147 1.00 14.52 93 ARG A C 1
ATOM 752 O O . ARG A 1 112 ? -1.116 11.337 -17.647 1.00 16.69 93 ARG A O 1
ATOM 768 N N . VAL A 1 114 ? -0.940 10.833 -14.117 1.00 13.74 95 VAL A N 1
ATOM 769 C CA . VAL A 1 114 ? -1.975 10.147 -13.340 1.00 12.44 95 VAL A CA 1
ATOM 770 C C . VAL A 1 114 ? -3.090 9.696 -14.285 1.00 14.33 95 VAL A C 1
ATOM 771 O O . VAL A 1 114 ? -3.552 8.565 -14.244 1.00 15.21 95 VAL A O 1
ATOM 775 N N . ARG A 1 115 ? -3.417 10.577 -15.211 1.00 16.47 96 ARG A N 1
ATOM 776 C CA . ARG A 1 115 ? -4.486 10.331 -16.172 1.00 16.84 96 ARG A CA 1
ATOM 777 C C . ARG A 1 115 ? -4.185 9.120 -17.034 1.00 17.20 96 ARG A C 1
ATOM 778 O O . ARG A 1 115 ? -5.014 8.226 -17.203 1.00 17.19 96 ARG A O 1
ATOM 786 N N . ASP A 1 116 ? -2.955 9.069 -17.528 1.00 17.40 97 ASP A N 1
ATOM 787 C CA . ASP A 1 116 ? -2.567 8.042 -18.483 1.00 18.45 97 ASP A CA 1
ATOM 788 C C . ASP A 1 116 ? -2.052 6.751 -17.900 1.00 18.83 97 ASP A C 1
ATOM 789 O O . ASP A 1 116 ? -2.250 5.680 -18.497 1.00 18.43 97 ASP A O 1
ATOM 794 N N . GLU A 1 117 ? -1.355 6.854 -16.776 1.00 15.62 98 GLU A N 1
ATOM 795 C CA . GLU A 1 117 ? -0.716 5.702 -16.135 1.00 16.21 98 GLU A CA 1
ATOM 796 C C . GLU A 1 117 ? -1.273 5.239 -14.803 1.00 15.58 98 GLU A C 1
ATOM 797 O O . GLU A 1 117 ? -0.953 4.144 -14.351 1.00 16.09 98 GLU A O 1
ATOM 803 N N . LEU A 1 118 ? -2.084 6.086 -14.159 1.00 13.94 99 LEU A N 1
ATOM 804 C CA . LEU A 1 118 ? -2.780 5.730 -12.898 1.00 12.73 99 LEU A CA 1
ATOM 805 C C . LEU A 1 118 ? -4.277 6.024 -13.047 1.00 13.77 99 LEU A C 1
ATOM 806 O O . LEU A 1 118 ? -4.876 6.717 -12.236 1.00 15.24 99 LEU A O 1
ATOM 811 N N . PRO A 1 119 ? -4.893 5.424 -14.065 1.00 13.83 100 PRO A N 1
ATOM 812 C CA . PRO A 1 119 ? -6.269 5.789 -14.412 1.00 14.22 100 PRO A CA 1
ATOM 813 C C . PRO A 1 119 ? -7.308 5.399 -13.354 1.00 14.50 100 PRO A C 1
ATOM 814 O O . PRO A 1 119 ? -8.420 5.908 -13.395 1.00 16.73 100 PRO A O 1
ATOM 818 N N . ALA A 1 120 ? -6.947 4.566 -12.391 1.00 15.27 101 ALA A N 1
ATOM 819 C CA . ALA A 1 120 ? -7.918 4.194 -11.344 1.00 15.72 101 ALA A CA 1
ATOM 820 C C . ALA A 1 120 ? -8.008 5.284 -10.290 1.00 14.71 101 ALA A C 1
ATOM 821 O O . ALA A 1 120 ? -8.882 5.247 -9.447 1.00 14.28 101 ALA A O 1
ATOM 823 N N . CYS A 1 121 ? -7.030 6.173 -10.307 1.00 12.87 102 CYS A N 1
ATOM 824 C CA . CYS A 1 121 ? -6.911 7.296 -9.351 1.00 13.76 102 CYS A CA 1
ATOM 825 C C . CYS A 1 121 ? -7.567 8.567 -9.861 1.00 15.52 102 CYS A C 1
ATOM 826 O O . CYS A 1 121 ? -7.783 8.764 -11.072 1.00 15.92 102 CYS A O 1
ATOM 829 N N . ASP A 1 122 ? -7.920 9.418 -8.913 1.00 15.84 103 ASP A N 1
ATOM 830 C CA . ASP A 1 122 ? -8.347 10.760 -9.221 1.00 15.63 103 ASP A CA 1
ATOM 831 C C . ASP A 1 122 ? -7.274 11.765 -8.777 1.00 15.53 103 ASP A C 1
ATOM 832 O O . ASP A 1 122 ? -6.306 11.435 -8.084 1.00 16.42 103 ASP A O 1
ATOM 837 N N . TYR A 1 123 ? -7.454 13.009 -9.162 1.00 13.17 104 TYR A N 1
ATOM 838 C CA . TYR A 1 123 ? -6.464 14.033 -8.784 1.00 13.15 104 TYR A CA 1
ATOM 839 C C . TYR A 1 123 ? -7.076 15.407 -8.688 1.00 14.34 104 TYR A C 1
ATOM 840 O O . TYR A 1 123 ? -8.151 15.676 -9.234 1.00 15.24 104 TYR A O 1
ATOM 849 N N . PHE A 1 124 ? -6.368 16.249 -7.955 1.00 13.96 105 PHE A N 1
ATOM 850 C CA . PHE A 1 124 ? -6.810 17.610 -7.660 1.00 13.91 105 PHE A CA 1
ATOM 851 C C . PHE A 1 124 ? -5.640 18.557 -7.713 1.00 14.96 105 PHE A C 1
ATOM 852 O O . PHE A 1 124 ? -4.500 18.163 -7.442 1.00 16.71 105 PHE A O 1
ATOM 860 N N . ALA A 1 125 ? -5.912 19.789 -8.101 1.00 14.33 106 ALA A N 1
ATOM 861 C CA . ALA A 1 125 ? -4.855 20.820 -8.146 1.00 14.53 106 ALA A CA 1
ATOM 862 C C . ALA A 1 125 ? -5.367 22.025 -7.355 1.00 15.81 106 ALA A C 1
ATOM 863 O O . ALA A 1 125 ? -6.426 22.578 -7.668 1.00 16.17 106 ALA A O 1
ATOM 865 N N . ALA A 1 126 ? -4.643 22.391 -6.315 1.00 16.36 107 ALA A N 1
ATOM 866 C CA . ALA A 1 126 ? -5.091 23.453 -5.401 1.00 17.06 107 ALA A CA 1
ATOM 867 C C . ALA A 1 126 ? -4.323 24.751 -5.521 1.00 16.63 107 ALA A C 1
ATOM 868 O O . ALA A 1 126 ? -3.140 24.760 -5.760 1.00 14.98 107 ALA A O 1
ATOM 870 N N . THR A 1 127 ? -5.063 25.840 -5.346 1.00 17.32 108 THR A N 1
ATOM 871 C CA . THR A 1 127 ? -4.494 27.184 -5.230 1.00 17.31 108 THR A CA 1
ATOM 872 C C . THR A 1 127 ? -4.744 27.610 -3.765 1.00 17.98 108 THR A C 1
ATOM 873 O O . THR A 1 127 ? -5.352 26.859 -2.988 1.00 18.79 108 THR A O 1
ATOM 877 N N . PRO A 1 128 ? -4.283 28.802 -3.368 1.00 17.13 109 PRO A N 1
ATOM 878 C CA . PRO A 1 128 ? -4.529 29.199 -1.989 1.00 18.15 109 PRO A CA 1
ATOM 879 C C . PRO A 1 128 ? -5.992 29.420 -1.674 1.00 19.48 109 PRO A C 1
ATOM 880 O O . PRO A 1 128 ? -6.403 29.338 -0.513 1.00 22.42 109 PRO A O 1
ATOM 884 N N . ASP A 1 129 ? -6.786 29.632 -2.708 1.00 18.92 110 ASP A N 1
ATOM 885 C CA . ASP A 1 129 ? -8.184 29.986 -2.541 1.00 20.16 110 ASP A CA 1
ATOM 886 C C . ASP A 1 129 ? -9.201 28.881 -2.827 1.00 21.37 110 ASP A C 1
ATOM 887 O O . ASP A 1 129 ? -10.303 28.862 -2.276 1.00 20.83 110 ASP A O 1
ATOM 892 N N . PHE A 1 130 ? -8.864 28.012 -3.753 1.00 19.13 111 PHE A N 1
ATOM 893 C CA . PHE A 1 130 ? -9.766 26.933 -4.091 1.00 20.96 111 PHE A CA 1
ATOM 894 C C . PHE A 1 130 ? -9.014 25.774 -4.672 1.00 19.74 111 PHE A C 1
ATOM 895 O O . PHE A 1 130 ? -7.811 25.843 -4.916 1.00 19.88 111 PHE A O 1
ATOM 903 N N . CYS A 1 131 ? -9.776 24.719 -4.870 1.00 18.75 112 CYS A N 1
ATOM 904 C CA . CYS A 1 131 ? -9.245 23.452 -5.361 1.00 18.63 112 CYS A CA 1
ATOM 905 C C . CYS A 1 131 ? -9.990 22.968 -6.579 1.00 19.70 112 CYS A C 1
ATOM 906 O O . CYS A 1 131 ? -11.220 22.811 -6.565 1.00 18.77 112 CYS A O 1
ATOM 909 N N . PHE A 1 132 ? -9.222 22.775 -7.646 1.00 18.62 113 PHE A N 1
ATOM 910 C CA . PHE A 1 132 ? -9.735 22.281 -8.929 1.00 18.87 113 PHE A CA 1
ATOM 911 C C . PHE A 1 132 ? -9.879 20.764 -8.976 1.00 18.41 113 PHE A C 1
ATOM 912 O O . PHE A 1 132 ? -9.023 20.011 -8.507 1.00 17.61 113 PHE A O 1
ATOM 920 N N . ALA A 1 133 ? -10.994 20.345 -9.559 1.00 17.81 114 ALA A N 1
ATOM 921 C CA . ALA A 1 133 ? -11.331 18.930 -9.739 1.00 18.26 114 ALA A CA 1
ATOM 922 C C . ALA A 1 133 ? -11.967 18.751 -11.105 1.00 18.94 114 ALA A C 1
ATOM 923 O O . ALA A 1 133 ? -12.654 19.645 -11.576 1.00 19.69 114 ALA A O 1
ATOM 925 N N . GLU A 1 134 ? -11.741 17.597 -11.724 1.00 19.84 115 GLU A N 1
ATOM 926 C CA . GLU A 1 134 ? -12.389 17.297 -13.003 1.00 21.18 115 GLU A CA 1
ATOM 927 C C . GLU A 1 134 ? -13.671 16.514 -12.815 1.00 23.05 115 GLU A C 1
ATOM 928 O O . GLU A 1 134 ? -14.493 16.463 -13.710 1.00 22.87 115 GLU A O 1
ATOM 934 N N . ASP A 1 135 ? -13.837 15.899 -11.648 1.00 23.25 116 ASP A N 1
ATOM 935 C CA . ASP A 1 135 ? -15.048 15.098 -11.364 1.00 24.77 116 ASP A CA 1
ATOM 936 C C . ASP A 1 135 ? -15.807 15.590 -10.146 1.00 24.20 116 ASP A C 1
ATOM 937 O O . ASP A 1 135 ? -15.454 15.297 -9.002 1.00 25.56 116 ASP A O 1
ATOM 942 N N . GLY A 1 136 ? -16.887 16.298 -10.414 1.00 23.45 117 GLY A N 1
ATOM 943 C CA . GLY A 1 136 ? -17.676 16.901 -9.381 1.00 22.71 117 GLY A CA 1
ATOM 944 C C . GLY A 1 136 ? -18.782 16.027 -8.851 1.00 22.48 117 GLY A C 1
ATOM 945 O O . GLY A 1 136 ? -19.566 16.439 -8.017 1.00 24.71 117 GLY A O 1
ATOM 946 N N . GLY A 1 137 ? -18.807 14.798 -9.304 1.00 24.20 118 GLY A N 1
ATOM 947 C CA . GLY A 1 137 ? -19.885 13.890 -8.905 1.00 24.33 118 GLY A CA 1
ATOM 948 C C . GLY A 1 137 ? -19.426 12.799 -7.982 1.00 24.09 118 GLY A C 1
ATOM 949 O O . GLY A 1 137 ? -20.206 11.978 -7.519 1.00 25.07 118 GLY A O 1
ATOM 950 N N . SER A 1 138 ? -18.146 12.785 -7.686 1.00 19.88 119 SER A N 1
ATOM 951 C CA . SER A 1 138 ? -17.619 11.677 -6.883 1.00 19.00 119 SER A CA 1
ATOM 952 C C . SER A 1 138 ? -17.906 11.778 -5.389 1.00 17.24 119 SER A C 1
ATOM 953 O O . SER A 1 138 ? -18.140 12.868 -4.871 1.00 15.84 119 SER A O 1
ATOM 956 N N . PRO A 1 139 ? -17.860 10.630 -4.688 1.00 16.01 120 PRO A N 1
ATOM 957 C CA . PRO A 1 139 ? -18.003 10.666 -3.260 1.00 15.69 120 PRO A CA 1
ATOM 958 C C . PRO A 1 139 ? -16.952 11.548 -2.587 1.00 15.33 120 PRO A C 1
ATOM 959 O O . PRO A 1 139 ? -17.265 12.331 -1.707 1.00 15.01 120 PRO A O 1
ATOM 963 N N . ILE A 1 140 ? -15.712 11.474 -3.024 1.00 16.15 121 ILE A N 1
ATOM 964 C CA . ILE A 1 140 ? -14.673 12.224 -2.329 1.00 16.80 121 ILE A CA 1
ATOM 965 C C . ILE A 1 140 ? -14.824 13.708 -2.612 1.00 15.35 121 ILE A C 1
ATOM 966 O O . ILE A 1 140 ? -14.576 14.540 -1.737 1.00 15.88 121 ILE A O 1
ATOM 971 N N . PHE A 1 141 ? -15.248 14.044 -3.825 1.00 15.24 122 PHE A N 1
ATOM 972 C CA . PHE A 1 141 ? -15.503 15.450 -4.169 1.00 14.99 122 PHE A CA 1
ATOM 973 C C . PHE A 1 141 ? -16.551 16.000 -3.203 1.00 13.97 122 PHE A C 1
ATOM 974 O O . PHE A 1 141 ? -16.433 17.070 -2.640 1.00 14.38 122 PHE A O 1
ATOM 982 N N . HIS A 1 142 ? -17.620 15.252 -3.055 1.00 14.22 123 HIS A N 1
ATOM 983 C CA . HIS A 1 142 ? -18.666 15.636 -2.077 1.00 13.85 123 HIS A CA 1
ATOM 984 C C . HIS A 1 142 ? -18.187 15.742 -0.651 1.00 14.51 123 HIS A C 1
ATOM 985 O O . HIS A 1 142 ? -18.644 16.635 0.070 1.00 15.82 123 HIS A O 1
ATOM 992 N N . LEU A 1 143 ? -17.274 14.861 -0.236 1.00 14.84 124 LEU A N 1
ATOM 993 C CA . LEU A 1 143 ? -16.751 14.898 1.119 1.00 14.30 124 LEU A CA 1
ATOM 994 C C . LEU A 1 143 ? -15.952 16.195 1.325 1.00 15.06 124 LEU A C 1
ATOM 995 O O . LEU A 1 143 ? -16.088 16.906 2.334 1.00 17.27 124 LEU A O 1
ATOM 1000 N N . LEU A 1 144 ? -15.115 16.479 0.352 1.00 15.13 125 LEU A N 1
ATOM 1001 C CA . LEU A 1 144 ? -14.237 17.660 0.420 1.00 15.97 125 LEU A CA 1
ATOM 1002 C C . LEU A 1 144 ? -15.039 18.939 0.472 1.00 15.31 125 LEU A C 1
ATOM 1003 O O . LEU A 1 144 ? -14.776 19.807 1.281 1.00 15.99 125 LEU A O 1
ATOM 1008 N N . ARG A 1 145 ? -16.052 19.026 -0.378 1.00 14.44 126 ARG A N 1
ATOM 1009 C CA . ARG A 1 145 ? -16.845 20.263 -0.483 1.00 16.12 126 ARG A CA 1
ATOM 1010 C C . ARG A 1 145 ? -17.852 20.410 0.637 1.00 17.71 126 ARG A C 1
ATOM 1011 O O . ARG A 1 145 ? -17.946 21.468 1.265 1.00 19.13 126 ARG A O 1
ATOM 1019 N N . ASP A 1 146 ? -18.553 19.323 0.935 1.00 17.44 127 ASP A N 1
ATOM 1020 C CA . ASP A 1 146 ? -19.702 19.421 1.826 1.00 17.93 127 ASP A CA 1
ATOM 1021 C C . ASP A 1 146 ? -19.506 18.961 3.249 1.00 19.43 127 ASP A C 1
ATOM 1022 O O . ASP A 1 146 ? -20.361 19.239 4.115 1.00 19.74 127 ASP A O 1
ATOM 1027 N N . SER A 1 147 ? -18.425 18.242 3.513 1.00 16.70 128 SER A N 1
ATOM 1028 C CA . SER A 1 147 ? -18.095 17.916 4.897 1.00 18.91 128 SER A CA 1
ATOM 1029 C C . SER A 1 147 ? -16.881 18.694 5.354 1.00 21.01 128 SER A C 1
ATOM 1030 O O . SER A 1 147 ? -16.839 19.180 6.469 1.00 22.55 128 SER A O 1
ATOM 1033 N N . TYR A 1 148 ? -15.894 18.856 4.487 1.00 20.34 129 TYR A N 1
ATOM 1034 C CA . TYR A 1 148 ? -14.678 19.543 4.892 1.00 21.19 129 TYR A CA 1
ATOM 1035 C C . TYR A 1 148 ? -14.760 21.043 4.606 1.00 21.51 129 TYR A C 1
ATOM 1036 O O . TYR A 1 148 ? -13.942 21.821 5.095 1.00 25.39 129 TYR A O 1
ATOM 1045 N N . GLY A 1 149 ? -15.717 21.427 3.794 1.00 18.89 130 GLY A N 1
ATOM 1046 C CA . GLY A 1 149 ? -15.984 22.844 3.504 1.00 20.82 130 GLY A CA 1
ATOM 1047 C C . GLY A 1 149 ? -14.934 23.496 2.611 1.00 21.44 130 GLY A C 1
ATOM 1048 O O . GLY A 1 149 ? -14.726 24.703 2.645 1.00 22.66 130 GLY A O 1
ATOM 1049 N N . PHE A 1 150 ? -14.248 22.690 1.815 1.00 20.04 131 PHE A N 1
ATOM 1050 C CA . PHE A 1 150 ? -13.271 23.262 0.905 1.00 18.15 131 PHE A CA 1
ATOM 1051 C C . PHE A 1 150 ? -13.972 23.896 -0.270 1.00 19.98 131 PHE A C 1
ATOM 1052 O O . PHE A 1 150 ? -14.957 23.365 -0.773 1.00 18.99 131 PHE A O 1
ATOM 1060 N N . GLU A 1 151 ? -13.439 25.037 -0.714 1.00 19.15 132 GLU A N 1
ATOM 1061 C CA . GLU A 1 151 ? -13.906 25.672 -1.955 1.00 19.10 132 GLU A CA 1
ATOM 1062 C C . GLU A 1 151 ? -13.361 24.900 -3.141 1.00 19.68 132 GLU A C 1
ATOM 1063 O O . GLU A 1 151 ? -12.149 24.862 -3.378 1.00 20.74 132 GLU A O 1
ATOM 1077 N N . ARG A 1 153 ? -13.681 23.853 -7.380 1.00 22.14 134 ARG A N 1
ATOM 1078 C CA A ARG A 1 153 ? -14.078 24.333 -8.700 0.50 22.51 134 ARG A CA 1
ATOM 1079 C CA B ARG A 1 153 ? -14.060 24.332 -8.710 0.50 21.91 134 ARG A CA 1
ATOM 1080 C C . ARG A 1 153 ? -13.920 23.188 -9.686 1.00 22.88 134 ARG A C 1
ATOM 1081 O O . ARG A 1 153 ? -12.840 22.633 -9.855 1.00 21.88 134 ARG A O 1
ATOM 1096 N N . GLU A 1 154 ? -15.033 22.836 -10.295 1.00 23.32 135 GLU A N 1
ATOM 1097 C CA . GLU A 1 154 ? -15.056 21.786 -11.295 1.00 23.94 135 GLU A CA 1
ATOM 1098 C C . GLU A 1 154 ? -14.662 22.400 -12.633 1.00 23.43 135 GLU A C 1
ATOM 1099 O O . GLU A 1 154 ? -15.156 23.455 -13.026 1.00 23.39 135 GLU A O 1
ATOM 1105 N N . VAL A 1 155 ? -13.733 21.747 -13.299 1.00 20.97 136 VAL A N 1
ATOM 1106 C CA . VAL A 1 155 ? -13.282 22.147 -14.635 1.00 21.93 136 VAL A CA 1
ATOM 1107 C C . VAL A 1 155 ? -13.195 20.924 -15.546 1.00 22.03 136 VAL A C 1
ATOM 1108 O O . VAL A 1 155 ? -13.096 19.790 -15.072 1.00 21.59 136 VAL A O 1
ATOM 1112 N N . ASP A 1 156 ? -13.164 21.135 -16.868 1.00 22.39 137 ASP A N 1
ATOM 1113 C CA A ASP A 1 156 ? -13.115 20.000 -17.797 0.50 22.87 137 ASP A CA 1
ATOM 1114 C CA B ASP A 1 156 ? -13.107 20.016 -17.815 0.50 23.24 137 ASP A CA 1
ATOM 1115 C C . ASP A 1 156 ? -11.743 19.350 -17.859 1.00 22.44 137 ASP A C 1
ATOM 1116 O O . ASP A 1 156 ? -11.636 18.133 -17.984 1.00 22.20 137 ASP A O 1
ATOM 1125 N N . ASP A 1 157 ? -10.709 20.170 -17.774 1.00 20.62 138 ASP A N 1
ATOM 1126 C CA . ASP A 1 157 ? -9.321 19.688 -17.927 1.00 20.91 138 ASP A CA 1
ATOM 1127 C C . ASP A 1 157 ? -8.335 20.604 -17.233 1.00 20.69 138 ASP A C 1
ATOM 1128 O O . ASP A 1 157 ? -8.092 21.720 -17.648 1.00 19.95 138 ASP A O 1
ATOM 1133 N N . ILE A 1 158 ? -7.768 20.089 -16.148 1.00 19.44 139 ILE A N 1
ATOM 1134 C CA . ILE A 1 158 ? -6.829 20.865 -15.335 1.00 19.29 139 ILE A CA 1
ATOM 1135 C C . ILE A 1 158 ? -5.602 21.293 -16.152 1.00 21.04 139 ILE A C 1
ATOM 1136 O O . ILE A 1 158 ? -5.035 22.352 -15.910 1.00 21.17 139 ILE A O 1
ATOM 1141 N N . THR A 1 159 ? -5.233 20.495 -17.151 1.00 20.49 140 THR A N 1
ATOM 1142 C CA . THR A 1 159 ? -4.013 20.792 -17.926 1.00 22.88 140 THR A CA 1
ATOM 1143 C C . THR A 1 159 ? -4.260 21.941 -18.883 1.00 24.90 140 THR A C 1
ATOM 1144 O O . THR A 1 159 ? -3.332 22.431 -19.510 1.00 24.35 140 THR A O 1
ATOM 1148 N N . ARG A 1 160 ? -5.498 22.396 -18.953 1.00 25.54 141 ARG A N 1
ATOM 1149 C CA A ARG A 1 160 ? -5.854 23.499 -19.843 0.50 27.57 141 ARG A CA 1
ATOM 1150 C CA B ARG A 1 160 ? -5.810 23.514 -19.837 0.50 27.43 141 ARG A CA 1
ATOM 1151 C C . ARG A 1 160 ? -5.982 24.800 -19.057 1.00 28.62 141 ARG A C 1
ATOM 1152 O O . ARG A 1 160 ? -6.241 25.849 -19.612 1.00 28.54 141 ARG A O 1
ATOM 1167 N N . LEU A 1 161 ? -5.722 24.726 -17.758 1.00 27.82 142 LEU A N 1
ATOM 1168 C CA . LEU A 1 161 ? -5.761 25.927 -16.933 1.00 27.05 142 LEU A CA 1
ATOM 1169 C C . LEU A 1 161 ? -4.479 26.724 -17.104 1.00 28.19 142 LEU A C 1
ATOM 1170 O O . LEU A 1 161 ? -3.396 26.204 -17.355 1.00 28.08 142 LEU A O 1
ATOM 1175 N N . ASP A 1 162 ? -4.640 28.023 -16.970 1.00 29.47 143 ASP A N 1
ATOM 1176 C CA . ASP A 1 162 ? -3.529 28.944 -17.086 1.00 31.38 143 ASP A CA 1
ATOM 1177 C C . ASP A 1 162 ? -3.426 29.668 -15.772 1.00 30.85 143 ASP A C 1
ATOM 1178 O O . ASP A 1 162 ? -4.134 30.632 -15.534 1.00 31.91 143 ASP A O 1
ATOM 1183 N N . ARG A 1 163 ? -2.545 29.173 -14.918 1.00 29.97 144 ARG A N 1
ATOM 1184 C CA . ARG A 1 163 ? -2.389 29.727 -13.595 1.00 29.10 144 ARG A CA 1
ATOM 1185 C C . ARG A 1 163 ? -0.972 29.648 -13.087 1.00 27.69 144 ARG A C 1
ATOM 1186 O O . ARG A 1 163 ? -0.182 28.796 -13.509 1.00 30.36 144 ARG A O 1
ATOM 1194 N N . ASN A 1 164 ? -0.694 30.535 -12.151 1.00 25.39 145 ASN A N 1
ATOM 1195 C CA A ASN A 1 164 ? 0.647 30.628 -11.559 0.50 26.23 145 ASN A CA 1
ATOM 1196 C CA B ASN A 1 164 ? 0.622 30.702 -11.548 0.50 25.98 145 ASN A CA 1
ATOM 1197 C C . ASN A 1 164 ? 0.636 30.427 -10.064 1.00 24.24 145 ASN A C 1
ATOM 1198 O O . ASN A 1 164 ? 1.641 30.684 -9.387 1.00 23.44 145 ASN A O 1
ATOM 1207 N N . ASP A 1 165 ? -0.479 29.909 -9.583 1.00 21.40 146 ASP A N 1
ATOM 1208 C CA . ASP A 1 165 ? -0.670 29.686 -8.151 1.00 19.79 146 ASP A CA 1
ATOM 1209 C C . ASP A 1 165 ? -1.094 28.289 -7.725 1.00 17.50 146 ASP A C 1
ATOM 1210 O O . ASP A 1 165 ? -1.823 28.159 -6.763 1.00 17.54 146 ASP A O 1
ATOM 1215 N N . ILE A 1 166 ? -0.676 27.276 -8.477 1.00 17.12 147 ILE A N 1
ATOM 1216 C CA . ILE A 1 166 ? -0.903 25.878 -8.061 1.00 16.69 147 ILE A CA 1
ATOM 1217 C C . ILE A 1 166 ? 0.122 25.567 -6.981 1.00 15.97 147 ILE A C 1
ATOM 1218 O O . ILE A 1 166 ? 1.346 25.522 -7.209 1.00 15.88 147 ILE A O 1
ATOM 1223 N N . ILE A 1 167 ? -0.398 25.359 -5.771 1.00 13.51 148 ILE A N 1
ATOM 1224 C CA . ILE A 1 167 ? 0.423 25.110 -4.604 1.00 15.17 148 ILE A CA 1
ATOM 1225 C C . ILE A 1 167 ? 0.436 23.664 -4.159 1.00 13.84 148 ILE A C 1
ATOM 1226 O O . ILE A 1 167 ? 1.313 23.237 -3.400 1.00 15.58 148 ILE A O 1
ATOM 1231 N N . LYS A 1 168 ? -0.484 22.877 -4.711 1.00 14.14 149 LYS A N 1
ATOM 1232 C CA . LYS A 1 168 ? -0.539 21.444 -4.353 1.00 14.33 149 LYS A CA 1
ATOM 1233 C C . LYS A 1 168 ? -1.221 20.639 -5.449 1.00 13.90 149 LYS A C 1
ATOM 1234 O O . LYS A 1 168 ? -2.178 21.088 -6.036 1.00 13.20 149 LYS A O 1
ATOM 1240 N N . PHE A 1 169 ? -0.643 19.478 -5.719 1.00 15.04 150 PHE A N 1
ATOM 1241 C CA . PHE A 1 169 ? -1.224 18.497 -6.622 1.00 13.83 150 PHE A CA 1
ATOM 1242 C C . PHE A 1 169 ? -1.388 17.247 -5.770 1.00 13.69 150 PHE A C 1
ATOM 1243 O O . PHE A 1 169 ? -0.440 16.777 -5.134 1.00 13.05 150 PHE A O 1
ATOM 1251 N N . THR A 1 170 ? -2.604 16.730 -5.761 1.00 12.44 151 THR A N 1
ATOM 1252 C CA . THR A 1 170 ? -2.956 15.603 -4.936 1.00 12.04 151 THR A CA 1
ATOM 1253 C C . THR A 1 170 ? -3.573 14.451 -5.711 1.00 10.52 151 THR A C 1
ATOM 1254 O O . THR A 1 170 ? -4.478 14.643 -6.531 1.00 11.55 151 THR A O 1
ATOM 1258 N N . VAL A 1 171 ? -3.084 13.251 -5.413 1.00 13.75 152 VAL A N 1
ATOM 1259 C CA . VAL A 1 171 ? -3.628 12.011 -6.007 1.00 12.28 152 VAL A CA 1
ATOM 1260 C C . VAL A 1 171 ? -4.487 11.330 -4.958 1.00 12.69 152 VAL A C 1
ATOM 1261 O O . VAL A 1 171 ? -4.134 11.285 -3.791 1.00 14.11 152 VAL A O 1
ATOM 1265 N N . PHE A 1 172 ? -5.625 10.823 -5.405 1.00 12.77 153 PHE A N 1
ATOM 1266 C CA . PHE A 1 172 ? -6.566 10.076 -4.579 1.00 12.72 153 PHE A CA 1
ATOM 1267 C C . PHE A 1 172 ? -6.930 8.715 -5.153 1.00 12.99 153 PHE A C 1
ATOM 1268 O O . PHE A 1 172 ? -7.085 8.520 -6.365 1.00 14.20 153 PHE A O 1
ATOM 1276 N N . HIS A 1 173 ? -6.986 7.771 -4.236 1.00 15.08 154 HIS A N 1
ATOM 1277 C CA . HIS A 1 173 ? -7.570 6.438 -4.487 1.00 14.07 154 HIS A CA 1
ATOM 1278 C C . HIS A 1 173 ? -8.274 5.990 -3.194 1.00 14.14 154 HIS A C 1
ATOM 1279 O O . HIS A 1 173 ? -7.768 6.242 -2.121 1.00 15.74 154 HIS A O 1
ATOM 1286 N N . PRO A 1 174 ? -9.424 5.304 -3.289 1.00 15.53 155 PRO A N 1
ATOM 1287 C CA . PRO A 1 174 ? -10.113 4.854 -2.083 1.00 15.43 155 PRO A CA 1
ATOM 1288 C C . PRO A 1 174 ? -9.322 4.013 -1.117 1.00 16.01 155 PRO A C 1
ATOM 1289 O O . PRO A 1 174 ? -9.610 4.015 0.077 1.00 14.96 155 PRO A O 1
ATOM 1293 N N . ASP A 1 175 ? -8.350 3.256 -1.598 1.00 14.03 156 ASP A N 1
ATOM 1294 C CA . ASP A 1 175 ? -7.644 2.377 -0.680 1.00 16.51 156 ASP A CA 1
ATOM 1295 C C . ASP A 1 175 ? -6.224 1.940 -0.994 1.00 17.30 156 ASP A C 1
ATOM 1296 O O . ASP A 1 175 ? -5.628 1.241 -0.171 1.00 17.31 156 ASP A O 1
ATOM 1301 N N . LYS A 1 176 ? -5.677 2.341 -2.136 1.00 14.03 157 LYS A N 1
ATOM 1302 C CA . LYS A 1 176 ? -4.272 1.961 -2.432 1.00 13.75 157 LYS A CA 1
ATOM 1303 C C . LYS A 1 176 ? -3.586 3.003 -3.257 1.00 14.38 157 LYS A C 1
ATOM 1304 O O . LYS A 1 176 ? -2.842 2.702 -4.181 1.00 14.72 157 LYS A O 1
ATOM 1310 N N . CYS A 1 177 ? -3.739 4.243 -2.827 1.00 13.75 158 CYS A N 1
ATOM 1311 C CA . CYS A 1 177 ? -3.156 5.356 -3.566 1.00 14.35 158 CYS A CA 1
ATOM 1312 C C . CYS A 1 177 ? -1.621 5.311 -3.631 1.00 14.98 158 CYS A C 1
ATOM 1313 O O . CYS A 1 177 ? -1.023 5.307 -4.711 1.00 14.87 158 CYS A O 1
ATOM 1316 N N . GLU A 1 178 ? -0.978 5.310 -2.470 1.00 15.86 159 GLU A N 1
ATOM 1317 C CA A GLU A 1 178 ? 0.481 5.266 -2.428 0.50 15.84 159 GLU A CA 1
ATOM 1318 C CA B GLU A 1 178 ? 0.487 5.284 -2.458 0.50 16.23 159 GLU A CA 1
ATOM 1319 C C . GLU A 1 178 ? 0.982 4.032 -3.177 1.00 15.08 159 GLU A C 1
ATOM 1320 O O . GLU A 1 178 ? 1.953 4.084 -3.914 1.00 15.49 159 GLU A O 1
ATOM 1331 N N . GLU A 1 179 ? 0.291 2.937 -2.951 1.00 15.37 160 GLU A N 1
ATOM 1332 C CA . GLU A 1 179 ? 0.638 1.647 -3.547 1.00 14.80 160 GLU A CA 1
ATOM 1333 C C . GLU A 1 179 ? 0.653 1.783 -5.065 1.00 14.79 160 GLU A C 1
ATOM 1334 O O . GLU A 1 179 ? 1.565 1.295 -5.748 1.00 16.13 160 GLU A O 1
ATOM 1340 N N . LEU A 1 180 ? -0.357 2.445 -5.609 1.00 13.35 161 LEU A N 1
ATOM 1341 C CA . LEU A 1 180 ? -0.394 2.632 -7.052 1.00 13.55 161 LEU A CA 1
ATOM 1342 C C . LEU A 1 180 ? 0.634 3.644 -7.535 1.00 14.99 161 LEU A C 1
ATOM 1343 O O . LEU A 1 180 ? 1.078 3.582 -8.678 1.00 15.14 161 LEU A O 1
ATOM 1348 N N . CYS A 1 181 ? 0.980 4.608 -6.686 1.00 13.97 162 CYS A N 1
ATOM 1349 C CA . CYS A 1 181 ? 1.921 5.656 -7.057 1.00 12.55 162 CYS A CA 1
ATOM 1350 C C . CYS A 1 181 ? 3.384 5.218 -6.971 1.00 15.65 162 CYS A C 1
ATOM 1351 O O . CYS A 1 181 ? 4.261 5.821 -7.572 1.00 15.97 162 CYS A O 1
ATOM 1354 N N . THR A 1 182 ? 3.630 4.153 -6.233 1.00 16.21 163 THR A N 1
ATOM 1355 C CA . THR A 1 182 ? 5.013 3.724 -5.972 1.00 17.89 163 THR A CA 1
ATOM 1356 C C . THR A 1 182 ? 5.856 3.255 -7.178 1.00 18.23 163 THR A C 1
ATOM 1357 O O . THR A 1 182 ? 7.018 3.652 -7.302 1.00 17.98 163 THR A O 1
ATOM 1361 N N . PRO A 1 183 ? 5.284 2.450 -8.065 1.00 17.02 164 PRO A N 1
ATOM 1362 C CA . PRO A 1 183 ? 6.127 1.897 -9.143 1.00 19.65 164 PRO A CA 1
ATOM 1363 C C . PRO A 1 183 ? 6.726 2.909 -10.091 1.00 19.85 164 PRO A C 1
ATOM 1364 O O . PRO A 1 183 ? 7.847 2.704 -10.570 1.00 18.98 164 PRO A O 1
ATOM 1368 N N . VAL A 1 184 ? 5.986 3.979 -10.369 1.00 16.55 165 VAL A N 1
ATOM 1369 C CA . VAL A 1 184 ? 6.446 5.034 -11.312 1.00 16.75 165 VAL A CA 1
ATOM 1370 C C . VAL A 1 184 ? 6.278 6.485 -10.829 1.00 15.85 165 VAL A C 1
ATOM 1371 O O . VAL A 1 184 ? 7.188 7.296 -10.899 1.00 16.30 165 VAL A O 1
ATOM 1375 N N . PHE A 1 185 ? 5.088 6.826 -10.353 1.00 14.53 166 PHE A N 1
ATOM 1376 C CA . PHE A 1 185 ? 4.813 8.222 -9.994 1.00 13.84 166 PHE A CA 1
ATOM 1377 C C . PHE A 1 185 ? 5.758 8.832 -8.956 1.00 14.25 166 PHE A C 1
ATOM 1378 O O . PHE A 1 185 ? 6.344 9.902 -9.188 1.00 15.70 166 PHE A O 1
ATOM 1386 N N . ILE A 1 186 ? 5.922 8.122 -7.851 1.00 15.46 167 ILE A N 1
ATOM 1387 C CA A ILE A 1 186 ? 6.779 8.600 -6.766 0.50 16.66 167 ILE A CA 1
ATOM 1388 C CA B ILE A 1 186 ? 6.794 8.564 -6.755 0.50 16.45 167 ILE A CA 1
ATOM 1389 C C . ILE A 1 186 ? 8.241 8.736 -7.252 1.00 18.06 167 ILE A C 1
ATOM 1390 O O . ILE A 1 186 ? 8.842 9.813 -7.114 1.00 18.84 167 ILE A O 1
ATOM 1399 N N . PRO A 1 187 ? 8.811 7.683 -7.851 1.00 18.19 168 PRO A N 1
ATOM 1400 C CA . PRO A 1 187 ? 10.198 7.957 -8.276 1.00 19.94 168 PRO A CA 1
ATOM 1401 C C . PRO A 1 187 ? 10.346 8.955 -9.417 1.00 20.41 168 PRO A C 1
ATOM 1402 O O . PRO A 1 187 ? 11.394 9.583 -9.564 1.00 19.78 168 PRO A O 1
ATOM 1406 N N . ALA A 1 188 ? 9.305 9.112 -10.221 1.00 18.62 169 ALA A N 1
ATOM 1407 C CA . ALA A 1 188 ? 9.365 10.041 -11.317 1.00 16.51 169 ALA A CA 1
ATOM 1408 C C . ALA A 1 188 ? 9.327 11.490 -10.866 1.00 17.69 169 ALA A C 1
ATOM 1409 O O . ALA A 1 188 ? 9.759 12.355 -11.601 1.00 16.67 169 ALA A O 1
ATOM 1411 N N . TRP A 1 189 ? 8.845 11.747 -9.657 1.00 17.60 170 TRP A N 1
ATOM 1412 C CA . TRP A 1 189 ? 8.638 13.139 -9.236 1.00 17.00 170 TRP A CA 1
ATOM 1413 C C . TRP A 1 189 ? 9.300 13.543 -7.934 1.00 16.85 170 TRP A C 1
ATOM 1414 O O . TRP A 1 189 ? 9.407 14.719 -7.643 1.00 17.70 170 TRP A O 1
ATOM 1425 N N . ASN A 1 190 ? 9.746 12.565 -7.170 1.00 17.46 171 ASN A N 1
ATOM 1426 C CA . ASN A 1 190 ? 10.218 12.843 -5.812 1.00 19.09 171 ASN A CA 1
ATOM 1427 C C . ASN A 1 190 ? 11.526 13.615 -5.726 1.00 19.06 171 ASN A C 1
ATOM 1428 O O . ASN A 1 190 ? 11.820 14.182 -4.689 1.00 20.37 171 ASN A O 1
ATOM 1433 N N . LYS A 1 191 ? 12.230 13.739 -6.837 1.00 19.75 172 LYS A N 1
ATOM 1434 C CA . LYS A 1 191 ? 13.459 14.558 -6.857 1.00 20.54 172 LYS A CA 1
ATOM 1435 C C . LYS A 1 191 ? 13.169 15.942 -7.421 1.00 20.60 172 LYS A C 1
ATOM 1436 O O . LYS A 1 191 ? 13.988 16.843 -7.349 1.00 22.55 172 LYS A O 1
ATOM 1440 N N . LYS A 1 192 ? 11.968 16.109 -7.942 1.00 17.50 173 LYS A N 1
ATOM 1441 C CA . LYS A 1 192 ? 11.576 17.317 -8.628 1.00 18.36 173 LYS A CA 1
ATOM 1442 C C . LYS A 1 192 ? 10.464 18.092 -7.888 1.00 17.26 173 LYS A C 1
ATOM 1443 O O . LYS A 1 192 ? 10.087 19.194 -8.261 1.00 18.19 173 LYS A O 1
ATOM 1449 N N . ALA A 1 193 ? 9.971 17.457 -6.846 1.00 16.68 174 ALA A N 1
ATOM 1450 C CA . ALA A 1 193 ? 8.905 17.984 -6.015 1.00 16.50 174 ALA A CA 1
ATOM 1451 C C . ALA A 1 193 ? 8.922 17.340 -4.631 1.00 18.34 174 ALA A C 1
ATOM 1452 O O . ALA A 1 193 ? 9.595 16.342 -4.390 1.00 18.96 174 ALA A O 1
ATOM 1454 N N . HIS A 1 194 ? 8.157 17.928 -3.715 1.00 16.11 175 HIS A N 1
ATOM 1455 C CA . HIS A 1 194 ? 8.036 17.358 -2.392 1.00 18.41 175 HIS A CA 1
ATOM 1456 C C . HIS A 1 194 ? 6.770 16.499 -2.327 1.00 17.62 175 HIS A C 1
ATOM 1457 O O . HIS A 1 194 ? 5.648 17.026 -2.436 1.00 18.98 175 HIS A O 1
ATOM 1464 N N . LEU A 1 195 ? 6.983 15.190 -2.172 1.00 16.79 176 LEU A N 1
ATOM 1465 C CA . LEU A 1 195 ? 5.896 14.180 -2.158 1.00 18.20 176 LEU A CA 1
ATOM 1466 C C . LEU A 1 195 ? 5.692 13.523 -0.821 1.00 20.07 176 LEU A C 1
ATOM 1467 O O . LEU A 1 195 ? 6.638 13.110 -0.189 1.00 20.89 176 LEU A O 1
ATOM 1472 N N . ALA A 1 196 ? 4.441 13.418 -0.385 1.00 16.37 177 ALA A N 1
ATOM 1473 C CA . ALA A 1 196 ? 4.172 12.732 0.875 1.00 16.99 177 ALA A CA 1
ATOM 1474 C C . ALA A 1 196 ? 2.843 11.997 0.849 1.00 17.61 177 ALA A C 1
ATOM 1475 O O . ALA A 1 196 ? 1.845 12.589 0.522 1.00 16.61 177 ALA A O 1
ATOM 1477 N N . ALA A 1 197 ? 2.854 10.723 1.217 1.00 17.95 178 ALA A N 1
ATOM 1478 C CA . ALA A 1 197 ? 1.591 9.971 1.292 1.00 18.63 178 ALA A CA 1
ATOM 1479 C C . ALA A 1 197 ? 0.866 10.420 2.535 1.00 20.19 178 ALA A C 1
ATOM 1480 O O . ALA A 1 197 ? 1.502 10.842 3.521 1.00 19.93 178 ALA A O 1
ATOM 1482 N N . ALA A 1 198 ? -0.469 10.341 2.470 1.00 19.62 179 ALA A N 1
ATOM 1483 C CA . ALA A 1 198 ? -1.329 10.551 3.617 1.00 20.14 179 ALA A CA 1
ATOM 1484 C C . ALA A 1 198 ? -2.306 9.362 3.659 1.00 20.22 179 ALA A C 1
ATOM 1485 O O . ALA A 1 198 ? -3.234 9.265 2.828 1.00 16.76 179 ALA A O 1
ATOM 1487 N N . GLY A 1 199 ? -2.077 8.465 4.610 1.00 19.72 180 GLY A N 1
ATOM 1488 C CA . GLY A 1 199 ? -2.862 7.274 4.715 1.00 20.76 180 GLY A CA 1
ATOM 1489 C C . GLY A 1 199 ? -2.749 6.392 3.472 1.00 21.48 180 GLY A C 1
ATOM 1490 O O . GLY A 1 199 ? -1.731 6.386 2.745 1.00 20.45 180 GLY A O 1
ATOM 1491 N N . LYS A 1 200 ? -3.825 5.668 3.210 1.00 19.38 181 LYS A N 1
ATOM 1492 C CA . LYS A 1 200 ? -3.859 4.796 2.063 1.00 18.21 181 LYS A CA 1
ATOM 1493 C C . LYS A 1 200 ? -4.534 5.455 0.900 1.00 17.51 181 LYS A C 1
ATOM 1494 O O . LYS A 1 200 ? -4.578 4.886 -0.212 1.00 17.03 181 LYS A O 1
ATOM 1500 N N . GLU A 1 201 ? -5.033 6.681 1.129 1.00 15.15 182 GLU A N 1
ATOM 1501 C CA . GLU A 1 201 ? -5.871 7.310 0.118 1.00 15.55 182 GLU A CA 1
ATOM 1502 C C . GLU A 1 201 ? -5.259 8.469 -0.664 1.00 15.02 182 GLU A C 1
ATOM 1503 O O . GLU A 1 201 ? -5.740 8.796 -1.716 1.00 13.98 182 GLU A O 1
ATOM 1509 N N . TRP A 1 202 ? -4.238 9.108 -0.109 1.00 16.23 183 TRP A N 1
ATOM 1510 C CA . TRP A 1 202 ? -3.704 10.330 -0.703 1.00 14.86 183 TRP A CA 1
ATOM 1511 C C . TRP A 1 202 ? -2.203 10.335 -0.870 1.00 14.59 183 TRP A C 1
ATOM 1512 O O . TRP A 1 202 ? -1.447 9.756 -0.067 1.00 13.72 183 TRP A O 1
ATOM 1523 N N . VAL A 1 203 ? -1.805 11.006 -1.934 1.00 14.55 184 VAL A N 1
ATOM 1524 C CA . VAL A 1 203 ? -0.418 11.413 -2.141 1.00 11.97 184 VAL A CA 1
ATOM 1525 C C . VAL A 1 203 ? -0.431 12.919 -2.473 1.00 12.69 184 VAL A C 1
ATOM 1526 O O . VAL A 1 203 ? -0.975 13.353 -3.475 1.00 13.77 184 VAL A O 1
ATOM 1530 N N . ASP A 1 204 ? 0.164 13.694 -1.586 1.00 13.60 185 ASP A N 1
ATOM 1531 C CA . ASP A 1 204 ? 0.232 15.156 -1.711 1.00 14.26 185 ASP A CA 1
ATOM 1532 C C . ASP A 1 204 ? 1.584 15.576 -2.225 1.00 14.94 185 ASP A C 1
ATOM 1533 O O . ASP A 1 204 ? 2.640 15.121 -1.750 1.00 14.91 185 ASP A O 1
ATOM 1538 N N . CYS A 1 205 ? 1.528 16.471 -3.177 1.00 13.96 186 CYS A N 1
ATOM 1539 C CA . CYS A 1 205 ? 2.751 16.984 -3.810 1.00 14.59 186 CYS A CA 1
ATOM 1540 C C . CYS A 1 205 ? 2.742 18.500 -3.794 1.00 14.14 186 CYS A C 1
ATOM 1541 O O . CYS A 1 205 ? 1.789 19.144 -4.190 1.00 15.20 186 CYS A O 1
ATOM 1544 N N . ASN A 1 206 ? 3.875 19.033 -3.374 1.00 16.20 187 ASN A N 1
ATOM 1545 C CA . ASN A 1 206 ? 4.110 20.463 -3.367 1.00 16.74 187 ASN A CA 1
ATOM 1546 C C . ASN A 1 206 ? 5.437 20.721 -4.042 1.00 16.67 187 ASN A C 1
ATOM 1547 O O . ASN A 1 206 ? 6.179 19.811 -4.391 1.00 16.69 187 ASN A O 1
ATOM 1552 N N . ALA A 1 207 ? 5.758 22.007 -4.167 1.00 17.52 188 ALA A N 1
ATOM 1553 C CA . ALA A 1 207 ? 7.021 22.398 -4.799 1.00 16.57 188 ALA A CA 1
ATOM 1554 C C . ALA A 1 207 ? 8.200 21.875 -4.021 1.00 17.44 188 ALA A C 1
ATOM 1555 O O . ALA A 1 207 ? 8.181 21.772 -2.789 1.00 15.22 188 ALA A O 1
ATOM 1557 N N . LYS A 1 208 ? 9.258 21.535 -4.751 1.00 16.53 189 LYS A N 1
ATOM 1558 C CA . LYS A 1 208 ? 10.476 21.084 -4.101 1.00 17.73 189 LYS A CA 1
ATOM 1559 C C . LYS A 1 208 ? 10.942 22.117 -3.075 1.00 18.45 189 LYS A C 1
ATOM 1560 O O . LYS A 1 208 ? 10.948 23.298 -3.332 1.00 19.11 189 LYS A O 1
ATOM 1566 N N . GLY A 1 209 ? 11.259 21.637 -1.895 1.00 19.79 190 GLY A N 1
ATOM 1567 C CA . GLY A 1 209 ? 11.800 22.485 -0.835 1.00 22.75 190 GLY A CA 1
ATOM 1568 C C . GLY A 1 209 ? 10.792 23.108 0.096 1.00 23.44 190 GLY A C 1
ATOM 1569 O O . GLY A 1 209 ? 11.137 23.812 1.052 1.00 24.96 190 GLY A O 1
ATOM 1570 N N . VAL A 1 210 ? 9.538 22.838 -0.173 1.00 19.94 191 VAL A N 1
ATOM 1571 C CA . VAL A 1 210 ? 8.465 23.394 0.667 1.00 19.22 191 VAL A CA 1
ATOM 1572 C C . VAL A 1 210 ? 8.452 22.738 2.035 1.00 18.39 191 VAL A C 1
ATOM 1573 O O . VAL A 1 210 ? 8.606 21.527 2.180 1.00 16.71 191 VAL A O 1
ATOM 1577 N N . SER A 1 211 ? 8.285 23.581 3.049 1.00 19.02 192 SER A N 1
ATOM 1578 C CA . SER A 1 211 ? 8.068 23.087 4.402 1.00 18.73 192 SER A CA 1
ATOM 1579 C C . SER A 1 211 ? 7.645 24.215 5.328 1.00 18.24 192 SER A C 1
ATOM 1580 O O . SER A 1 211 ? 7.790 25.384 5.011 1.00 19.23 192 SER A O 1
ATOM 1583 N N . LYS A 1 212 ? 7.193 23.826 6.506 1.00 18.23 193 LYS A N 1
ATOM 1584 C CA . LYS A 1 212 ? 6.856 24.823 7.528 1.00 16.91 193 LYS A CA 1
ATOM 1585 C C . LYS A 1 212 ? 8.109 25.628 7.897 1.00 16.82 193 LYS A C 1
ATOM 1586 O O . LYS A 1 212 ? 8.074 26.862 8.015 1.00 18.89 193 LYS A O 1
ATOM 1592 N N . TRP A 1 213 ? 9.252 24.962 8.000 1.00 16.34 194 TRP A N 1
ATOM 1593 C CA . TRP A 1 213 ? 10.490 25.677 8.395 1.00 17.10 194 TRP A CA 1
ATOM 1594 C C . TRP A 1 213 ? 10.982 26.607 7.297 1.00 16.92 194 TRP A C 1
ATOM 1595 O O . TRP A 1 213 ? 11.448 27.707 7.556 1.00 21.28 194 TRP A O 1
ATOM 1606 N N . THR A 1 214 ? 10.847 26.190 6.055 1.00 16.60 195 THR A N 1
ATOM 1607 C CA . THR A 1 214 ? 11.220 27.063 4.931 1.00 17.80 195 THR A CA 1
ATOM 1608 C C . THR A 1 214 ? 10.456 28.384 4.980 1.00 17.53 195 THR A C 1
ATOM 1609 O O . THR A 1 214 ? 11.019 29.502 4.893 1.00 17.61 195 THR A O 1
ATOM 1613 N N . ALA A 1 215 ? 9.149 28.234 5.139 1.00 16.21 196 ALA A N 1
ATOM 1614 C CA . ALA A 1 215 ? 8.252 29.378 5.169 1.00 15.46 196 ALA A CA 1
ATOM 1615 C C . ALA A 1 215 ? 8.524 30.224 6.411 1.00 16.27 196 ALA A C 1
ATOM 1616 O O . ALA A 1 215 ? 8.518 31.442 6.339 1.00 17.23 196 ALA A O 1
ATOM 1618 N N . LEU A 1 216 ? 8.732 29.564 7.536 1.00 14.58 197 LEU A N 1
ATOM 1619 C CA . LEU A 1 216 ? 8.989 30.299 8.779 1.00 16.60 197 LEU A CA 1
ATOM 1620 C C . LEU A 1 216 ? 10.305 31.035 8.691 1.00 17.59 197 LEU A C 1
ATOM 1621 O O . LEU A 1 216 ? 10.436 32.164 9.136 1.00 18.81 197 LEU A O 1
ATOM 1626 N N . SER A 1 217 ? 11.288 30.403 8.064 1.00 19.84 198 SER A N 1
ATOM 1627 C CA . SER A 1 217 ? 12.606 31.013 7.892 1.00 21.87 198 SER A CA 1
ATOM 1628 C C . SER A 1 217 ? 12.527 32.284 7.059 1.00 22.86 198 SER A C 1
ATOM 1629 O O . SER A 1 217 ? 13.261 33.245 7.285 1.00 23.19 198 SER A O 1
ATOM 1632 N N . TYR A 1 218 ? 11.610 32.270 6.102 1.00 22.89 199 TYR A N 1
ATOM 1633 C CA . TYR A 1 218 ? 11.350 33.417 5.251 1.00 22.38 199 TYR A CA 1
ATOM 1634 C C . TYR A 1 218 ? 10.962 34.631 6.098 1.00 22.20 199 TYR A C 1
ATOM 1635 O O . TYR A 1 218 ? 11.484 35.764 5.905 1.00 20.88 199 TYR A O 1
ATOM 1644 N N . LEU A 1 219 ? 10.066 34.378 7.057 1.00 20.79 200 LEU A N 1
ATOM 1645 C CA . LEU A 1 219 ? 9.608 35.418 7.970 1.00 20.67 200 LEU A CA 1
ATOM 1646 C C . LEU A 1 219 ? 10.699 35.853 8.928 1.00 20.51 200 LEU A C 1
ATOM 1647 O O . LEU A 1 219 ? 10.863 37.054 9.176 1.00 21.86 200 LEU A O 1
ATOM 1652 N N . ILE A 1 220 ? 11.429 34.881 9.466 1.00 20.36 201 ILE A N 1
ATOM 1653 C CA . ILE A 1 220 ? 12.484 35.176 10.426 1.00 22.40 201 ILE A CA 1
ATOM 1654 C C . ILE A 1 220 ? 13.479 36.131 9.786 1.00 24.95 201 ILE A C 1
ATOM 1655 O O . ILE A 1 220 ? 13.857 37.153 10.377 1.00 26.76 201 ILE A O 1
ATOM 1660 N N . ASP A 1 221 ? 13.831 35.822 8.544 1.00 25.88 202 ASP A N 1
ATOM 1661 C CA . ASP A 1 221 ? 14.776 36.635 7.789 1.00 27.49 202 ASP A CA 1
ATOM 1662 C C . ASP A 1 221 ? 14.186 37.981 7.511 1.00 27.52 202 ASP A C 1
ATOM 1663 O O . ASP A 1 221 ? 14.867 38.979 7.605 1.00 27.98 202 ASP A O 1
ATOM 1668 N N . ARG A 1 222 ? 12.916 37.992 7.120 1.00 26.65 203 ARG A N 1
ATOM 1669 C CA . ARG A 1 222 ? 12.240 39.240 6.755 1.00 27.50 203 ARG A CA 1
ATOM 1670 C C . ARG A 1 222 ? 12.260 40.247 7.874 1.00 27.30 203 ARG A C 1
ATOM 1671 O O . ARG A 1 222 ? 12.335 41.458 7.652 1.00 26.11 203 ARG A O 1
ATOM 1679 N N . PHE A 1 223 ? 12.148 39.740 9.083 1.00 26.70 204 PHE A N 1
ATOM 1680 C CA . PHE A 1 223 ? 12.082 40.620 10.260 1.00 28.65 204 PHE A CA 1
ATOM 1681 C C . PHE A 1 223 ? 13.411 40.789 10.946 1.00 28.46 204 PHE A C 1
ATOM 1682 O O . PHE A 1 223 ? 13.482 41.308 12.062 1.00 29.09 204 PHE A O 1
ATOM 1690 N N . ASP A 1 224 ? 14.439 40.329 10.247 1.00 29.32 205 ASP A N 1
ATOM 1691 C CA . ASP A 1 224 ? 15.846 40.465 10.654 1.00 30.61 205 ASP A CA 1
ATOM 1692 C C . ASP A 1 224 ? 16.085 39.857 12.014 1.00 31.28 205 ASP A C 1
ATOM 1693 O O . ASP A 1 224 ? 16.719 40.450 12.893 1.00 31.95 205 ASP A O 1
ATOM 1698 N N . LEU A 1 225 ? 15.511 38.681 12.189 1.00 28.65 206 LEU A N 1
ATOM 1699 C CA . LEU A 1 225 ? 15.652 37.936 13.412 1.00 27.58 206 LEU A CA 1
ATOM 1700 C C . LEU A 1 225 ? 16.506 36.739 13.156 1.00 27.78 206 LEU A C 1
ATOM 1701 O O . LEU A 1 225 ? 16.884 36.435 12.020 1.00 28.67 206 LEU A O 1
ATOM 1706 N N . LEU A 1 226 ? 16.748 36.033 14.239 1.00 26.94 207 LEU A N 1
ATOM 1707 C CA . LEU A 1 226 ? 17.498 34.783 14.218 1.00 27.92 207 LEU A CA 1
ATOM 1708 C C . LEU A 1 226 ? 16.640 33.677 14.800 1.00 26.76 207 LEU A C 1
ATOM 1709 O O . LEU A 1 226 ? 15.814 33.955 15.657 1.00 25.69 207 LEU A O 1
ATOM 1714 N N . PRO A 1 227 ? 16.876 32.418 14.383 1.00 27.45 208 PRO A N 1
ATOM 1715 C CA . PRO A 1 227 ? 16.094 31.305 14.912 1.00 27.16 208 PRO A CA 1
ATOM 1716 C C . PRO A 1 227 ? 16.162 31.240 16.433 1.00 26.75 208 PRO A C 1
ATOM 1717 O O . PRO A 1 227 ? 15.239 30.735 17.084 1.00 25.82 208 PRO A O 1
ATOM 1721 N N . ASP A 1 228 ? 17.231 31.796 16.995 1.00 24.64 209 ASP A N 1
ATOM 1722 C CA . ASP A 1 228 ? 17.443 31.727 18.447 1.00 25.67 209 ASP A CA 1
ATOM 1723 C C . ASP A 1 228 ? 16.437 32.583 19.197 1.00 25.35 209 ASP A C 1
ATOM 1724 O O . ASP A 1 228 ? 16.284 32.454 20.405 1.00 27.54 209 ASP A O 1
ATOM 1726 N N . GLU A 1 229 ? 15.776 33.447 18.447 1.00 22.82 210 GLU A N 1
ATOM 1727 C CA . GLU A 1 229 ? 14.833 34.439 18.979 1.00 22.84 210 GLU A CA 1
ATOM 1728 C C . GLU A 1 229 ? 13.414 34.001 18.751 1.00 20.31 210 GLU A C 1
ATOM 1729 O O . GLU A 1 229 ? 12.465 34.773 18.906 1.00 21.65 210 GLU A O 1
ATOM 1735 N N . VAL A 1 230 ? 13.301 32.765 18.310 1.00 19.21 211 VAL A N 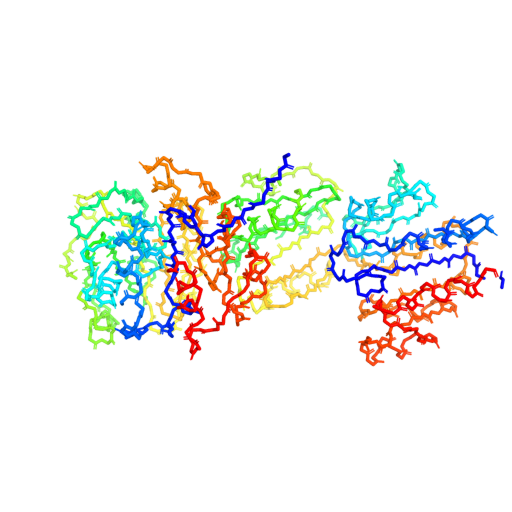1
ATOM 1736 C CA . VAL A 1 230 ? 11.993 32.168 17.988 1.00 18.73 211 VAL A CA 1
ATOM 1737 C C . VAL A 1 230 ? 11.550 31.093 18.977 1.00 19.21 211 VAL A C 1
ATOM 1738 O O . VAL A 1 230 ? 12.357 30.310 19.464 1.00 19.61 211 VAL A O 1
ATOM 1742 N N . CYS A 1 231 ? 10.250 31.082 19.256 1.00 18.41 212 CYS A N 1
ATOM 1743 C CA . CYS A 1 231 ? 9.609 30.016 20.027 1.00 18.73 212 CYS A CA 1
ATOM 1744 C C . CYS A 1 231 ? 8.530 29.346 19.164 1.00 18.99 212 CYS A C 1
ATOM 1745 O O . CYS A 1 231 ? 7.643 30.020 18.681 1.00 17.85 212 CYS A O 1
ATOM 1748 N N . CYS A 1 232 ? 8.642 28.025 18.980 1.00 17.87 213 CYS A N 1
ATOM 1749 C CA . CYS A 1 232 ? 7.666 27.213 18.237 1.00 18.33 213 CYS A CA 1
ATOM 1750 C C . CYS A 1 232 ? 6.950 26.197 19.123 1.00 18.35 213 CYS A C 1
ATOM 1751 O O . CYS A 1 232 ? 7.514 25.622 20.043 1.00 17.62 213 CYS A O 1
ATOM 1754 N N . PHE A 1 233 ? 5.689 25.993 18.796 1.00 18.04 214 PHE A N 1
ATOM 1755 C CA . PHE A 1 233 ? 4.836 25.006 19.424 1.00 17.54 214 PHE A CA 1
ATOM 1756 C C . PHE A 1 233 ? 4.363 24.043 18.365 1.00 19.35 214 PHE A C 1
ATOM 1757 O O . PHE A 1 233 ? 3.952 24.441 17.277 1.00 17.87 214 PHE A O 1
ATOM 1765 N N . GLY A 1 234 ? 4.412 22.765 18.689 1.00 19.48 215 GLY A N 1
ATOM 1766 C CA . GLY A 1 234 ? 3.967 21.741 17.749 1.00 18.67 215 GLY A CA 1
ATOM 1767 C C . GLY A 1 234 ? 3.554 20.408 18.325 1.00 18.85 215 GLY A C 1
ATOM 1768 O O . GLY A 1 234 ? 3.629 20.168 19.527 1.00 17.48 215 GLY A O 1
ATOM 1769 N N . ASP A 1 235 ? 3.033 19.563 17.442 1.00 19.29 216 ASP A N 1
ATOM 1770 C CA . ASP A 1 235 ? 2.538 18.249 17.852 1.00 20.20 216 ASP A CA 1
ATOM 1771 C C . ASP A 1 235 ? 2.714 17.123 16.838 1.00 22.24 216 ASP A C 1
ATOM 1772 O O . ASP A 1 235 ? 2.317 15.995 17.111 1.00 20.84 216 ASP A O 1
ATOM 1777 N N . ASN A 1 236 ? 3.335 17.446 15.713 1.00 22.76 217 ASN A N 1
ATOM 1778 C CA . ASN A 1 236 ? 3.405 16.561 14.541 1.00 25.84 217 ASN A CA 1
ATOM 1779 C C . ASN A 1 236 ? 4.825 16.287 14.112 1.00 24.78 217 ASN A C 1
ATOM 1780 O O . ASN A 1 236 ? 5.712 17.089 14.309 1.00 21.01 217 ASN A O 1
ATOM 1785 N N . LEU A 1 237 ? 5.033 15.126 13.500 1.00 25.32 218 LEU A N 1
ATOM 1786 C CA . LEU A 1 237 ? 6.369 14.812 12.988 1.00 25.19 218 LEU A CA 1
ATOM 1787 C C . LEU A 1 237 ? 6.798 15.907 12.019 1.00 23.92 218 LEU A C 1
ATOM 1788 O O . LEU A 1 237 ? 7.972 16.225 11.954 1.00 25.03 218 LEU A O 1
ATOM 1793 N N . ASN A 1 238 ? 5.844 16.511 11.305 1.00 24.41 219 ASN A N 1
ATOM 1794 C CA . ASN A 1 238 ? 6.194 17.582 10.335 1.00 25.44 219 ASN A CA 1
ATOM 1795 C C . ASN A 1 238 ? 6.605 18.911 11.027 1.00 25.35 219 ASN A C 1
ATOM 1796 O O . ASN A 1 238 ? 6.997 19.875 10.378 1.00 28.20 219 ASN A O 1
ATOM 1801 N N . ASP A 1 239 ? 6.549 18.921 12.353 1.00 23.79 220 ASP A N 1
ATOM 1802 C CA . ASP A 1 239 ? 6.936 20.109 13.144 1.00 21.60 220 ASP A CA 1
ATOM 1803 C C . ASP A 1 239 ? 8.338 19.971 13.681 1.00 21.21 220 ASP A C 1
ATOM 1804 O O . ASP A 1 239 ? 8.888 20.882 14.287 1.00 19.66 220 ASP A O 1
ATOM 1809 N N . ILE A 1 240 ? 8.921 18.809 13.448 1.00 21.05 221 ILE A N 1
ATOM 1810 C CA . ILE A 1 240 ? 10.233 18.510 14.040 1.00 19.72 221 ILE A CA 1
ATOM 1811 C C . ILE A 1 240 ? 11.339 19.512 13.676 1.00 19.77 221 ILE A C 1
ATOM 1812 O O . ILE A 1 240 ? 12.110 19.959 14.526 1.00 18.89 221 ILE A O 1
ATOM 1817 N N . GLU A 1 241 ? 11.415 19.862 12.410 1.00 20.96 222 GLU A N 1
ATOM 1818 C CA . GLU A 1 241 ? 12.472 20.778 11.964 1.00 20.40 222 GLU A CA 1
ATOM 1819 C C . GLU A 1 241 ? 12.337 22.134 12.672 1.00 19.71 222 GLU A C 1
ATOM 1820 O O . GLU A 1 241 ? 13.324 22.680 13.175 1.00 20.28 222 GLU A O 1
ATOM 1834 N N . LEU A 1 243 ? 10.778 22.738 15.504 1.00 19.82 224 LEU A N 1
ATOM 1835 C CA . LEU A 1 243 ? 10.998 22.531 16.960 1.00 19.83 224 LEU A CA 1
ATOM 1836 C C . LEU A 1 243 ? 12.499 22.468 17.260 1.00 19.73 224 LEU A C 1
ATOM 1837 O O . LEU A 1 243 ? 12.986 22.944 18.271 1.00 19.14 224 LEU A O 1
ATOM 1842 N N . GLN A 1 244 ? 13.241 21.857 16.360 1.00 21.06 225 GLN A N 1
ATOM 1843 C CA . GLN A 1 244 ? 14.711 21.725 16.516 1.00 20.91 225 GLN A CA 1
ATOM 1844 C C . GLN A 1 244 ? 15.475 22.989 16.286 1.00 22.65 225 GLN A C 1
ATOM 1845 O O . GLN A 1 244 ? 16.470 23.270 16.960 1.00 22.80 225 GLN A O 1
ATOM 1851 N N . ASN A 1 245 ? 15.008 23.773 15.332 1.00 21.32 226 ASN A N 1
ATOM 1852 C CA . ASN A 1 245 ? 15.741 24.977 14.918 1.00 21.35 226 ASN A CA 1
ATOM 1853 C C . ASN A 1 245 ? 15.434 26.224 15.749 1.00 21.03 226 ASN A C 1
ATOM 1854 O O . ASN A 1 245 ? 16.254 27.152 15.816 1.00 22.07 226 ASN A O 1
ATOM 1859 N N . ALA A 1 246 ? 14.245 26.251 16.330 1.00 19.78 227 ALA A N 1
ATOM 1860 C CA . ALA A 1 246 ? 13.797 27.380 17.180 1.00 20.38 227 ALA A CA 1
ATOM 1861 C C . ALA A 1 246 ? 14.608 27.391 18.485 1.00 21.37 227 ALA A C 1
ATOM 1862 O O . ALA A 1 246 ? 14.898 26.342 19.051 1.00 23.50 227 ALA A O 1
ATOM 1864 N N . GLY A 1 247 ? 14.961 28.581 18.949 1.00 22.05 228 GLY A N 1
ATOM 1865 C CA . GLY A 1 247 ? 15.744 28.739 20.187 1.00 21.64 228 GLY A CA 1
ATOM 1866 C C . GLY A 1 247 ? 15.077 28.058 21.364 1.00 22.11 228 GLY A C 1
ATOM 1867 O O . GLY A 1 247 ? 15.741 27.491 22.250 1.00 22.48 228 GLY A O 1
ATOM 1868 N N . ILE A 1 248 ? 13.754 28.137 21.373 1.00 19.95 229 ILE A N 1
ATOM 1869 C CA . ILE A 1 248 ? 12.918 27.483 22.387 1.00 19.56 229 ILE A CA 1
ATOM 1870 C C . ILE A 1 248 ? 11.726 26.909 21.656 1.00 20.28 229 ILE A C 1
ATOM 1871 O O . ILE A 1 248 ? 11.242 27.465 20.674 1.00 19.64 229 ILE A O 1
ATOM 1876 N N . SER A 1 249 ? 11.270 25.765 22.127 1.00 20.02 230 SER A N 1
ATOM 1877 C CA . SER A 1 249 ? 10.155 25.089 21.522 1.00 19.23 230 SER A CA 1
ATOM 1878 C C . SER A 1 249 ? 9.477 24.153 22.487 1.00 18.86 230 SER A C 1
ATOM 1879 O O . SER A 1 249 ? 10.088 23.685 23.465 1.00 20.05 230 SER A O 1
ATOM 1882 N N . TYR A 1 250 ? 8.213 23.907 22.179 1.00 19.28 231 TYR A N 1
ATOM 1883 C CA . TYR A 1 250 ? 7.343 23.059 22.983 1.00 18.16 231 TYR A CA 1
ATOM 1884 C C . TYR A 1 250 ? 6.555 22.097 22.148 1.00 19.08 231 TYR A C 1
ATOM 1885 O O . TYR A 1 250 ? 5.949 22.482 21.126 1.00 19.09 231 TYR A O 1
ATOM 1894 N N . ALA A 1 251 ? 6.570 20.844 22.608 1.00 17.91 232 ALA A N 1
ATOM 1895 C CA . ALA A 1 251 ? 5.726 19.783 22.106 1.00 17.85 232 ALA A CA 1
ATOM 1896 C C . ALA A 1 251 ? 4.620 19.463 23.061 1.00 18.55 232 ALA A C 1
ATOM 1897 O O . ALA A 1 251 ? 4.827 19.348 24.275 1.00 22.32 232 ALA A O 1
ATOM 1899 N N . VAL A 1 252 ? 3.420 19.331 22.522 1.00 18.10 233 VAL A N 1
ATOM 1900 C CA . VAL A 1 252 ? 2.291 18.868 23.351 1.00 18.19 233 VAL A CA 1
ATOM 1901 C C . VAL A 1 252 ? 2.656 17.463 23.849 1.00 19.25 233 VAL A C 1
ATOM 1902 O O . VAL A 1 252 ? 3.258 16.676 23.122 1.00 18.13 233 VAL A O 1
ATOM 1906 N N . SER A 1 253 ? 2.297 17.166 25.095 1.00 19.86 234 SER A N 1
ATOM 1907 C 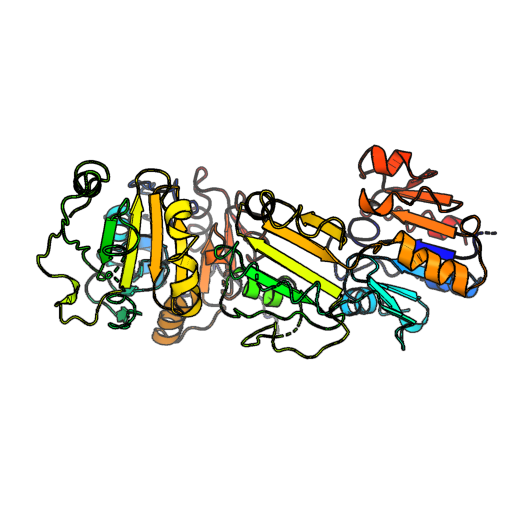CA . SER A 1 253 ? 2.767 15.927 25.745 1.00 22.08 234 SER A CA 1
ATOM 1908 C C . SER A 1 253 ? 2.168 14.649 25.187 1.00 22.82 234 SER A C 1
ATOM 1909 O O . SER A 1 253 ? 2.654 13.554 25.471 1.00 24.58 234 SER A O 1
ATOM 1912 N N . ASN A 1 254 ? 1.128 14.777 24.382 1.00 22.27 235 ASN A N 1
ATOM 1913 C CA . ASN A 1 254 ? 0.483 13.613 23.805 1.00 22.11 235 ASN A CA 1
ATOM 1914 C C . ASN A 1 254 ? 1.041 13.291 22.427 1.00 22.41 235 ASN A C 1
ATOM 1915 O O . ASN A 1 254 ? 0.582 12.367 21.760 1.00 22.07 235 ASN A O 1
ATOM 1920 N N . ALA A 1 255 ? 2.048 14.054 22.031 1.00 21.99 236 ALA A N 1
ATOM 1921 C CA . ALA A 1 255 ? 2.691 13.887 20.730 1.00 21.35 236 ALA A CA 1
ATOM 1922 C C . ALA A 1 255 ? 3.602 12.668 20.755 1.00 22.07 236 ALA A C 1
ATOM 1923 O O . ALA A 1 255 ? 4.007 12.189 21.804 1.00 23.83 236 ALA A O 1
ATOM 1925 N N . ARG A 1 256 ? 3.995 12.226 19.581 1.00 22.82 237 ARG A N 1
ATOM 1926 C CA . ARG A 1 256 ? 4.977 11.143 19.492 1.00 23.74 237 ARG A CA 1
ATOM 1927 C C . ARG A 1 256 ? 6.284 11.490 20.166 1.00 23.72 237 ARG A C 1
ATOM 1928 O O . ARG A 1 256 ? 6.700 12.655 20.241 1.00 23.17 237 ARG A O 1
ATOM 1936 N N . GLN A 1 257 ? 6.962 10.435 20.596 1.00 22.13 238 GLN A N 1
ATOM 1937 C CA . GLN A 1 257 ? 8.263 10.512 21.253 1.00 23.52 238 GLN A CA 1
ATOM 1938 C C . GLN A 1 257 ? 9.281 11.341 20.487 1.00 23.55 238 GLN A C 1
ATOM 1939 O O . GLN A 1 257 ? 10.119 12.066 21.072 1.00 22.62 238 GLN A O 1
ATOM 1945 N N . GLU A 1 258 ? 9.248 11.207 19.165 1.00 22.90 239 GLU A N 1
ATOM 1946 C CA . GLU A 1 258 ? 10.222 11.935 18.337 1.00 21.87 239 GLU A CA 1
ATOM 1947 C C . GLU A 1 258 ? 9.966 13.434 18.347 1.00 21.99 239 GLU A C 1
ATOM 1948 O O . GLU A 1 258 ? 10.895 14.245 18.227 1.00 20.28 239 GLU A O 1
ATOM 1954 N N . VAL A 1 259 ? 8.687 13.790 18.462 1.00 20.01 240 VAL A N 1
ATOM 1955 C CA . VAL A 1 259 ? 8.309 15.227 18.469 1.00 21.08 240 VAL A CA 1
ATOM 1956 C C . VAL A 1 259 ? 8.769 15.783 19.810 1.00 22.19 240 VAL A C 1
ATOM 1957 O O . VAL A 1 259 ? 9.423 16.832 19.893 1.00 22.66 240 VAL A O 1
ATOM 1961 N N . ILE A 1 260 ? 8.463 15.039 20.872 1.00 22.31 241 ILE A N 1
ATOM 1962 C CA . ILE A 1 260 ? 8.848 15.456 22.208 1.00 22.41 241 ILE A CA 1
ATOM 1963 C C . ILE A 1 260 ? 10.352 15.663 22.262 1.00 22.27 241 ILE A C 1
ATOM 1964 O O . ILE A 1 260 ? 10.838 16.652 22.788 1.00 22.33 241 ILE A O 1
ATOM 1969 N N . ALA A 1 261 ? 11.088 14.769 21.613 1.00 23.23 242 ALA A N 1
ATOM 1970 C CA . ALA A 1 261 ? 12.556 14.806 21.688 1.00 21.73 242 ALA A CA 1
ATOM 1971 C C . ALA A 1 261 ? 13.125 15.958 20.899 1.00 21.41 242 ALA A C 1
ATOM 1972 O O . ALA A 1 261 ? 14.207 16.480 21.213 1.00 21.68 242 ALA A O 1
ATOM 1974 N N . ALA A 1 262 ? 12.385 16.370 19.883 1.00 20.94 243 ALA A N 1
ATOM 1975 C CA . ALA A 1 262 ? 12.842 17.470 19.011 1.00 20.67 243 ALA A CA 1
ATOM 1976 C C . ALA A 1 262 ? 12.711 18.796 19.730 1.00 20.90 243 ALA A C 1
ATOM 1977 O O . ALA A 1 262 ? 13.477 19.735 19.487 1.00 20.06 243 ALA A O 1
ATOM 1979 N N . ALA A 1 263 ? 11.689 18.869 20.572 1.00 20.97 244 ALA A N 1
ATOM 1980 C CA . ALA A 1 263 ? 11.333 20.137 21.277 1.00 21.49 244 ALA A CA 1
ATOM 1981 C C . ALA A 1 263 ? 12.185 20.384 22.499 1.00 23.18 244 ALA A C 1
ATOM 1982 O O . ALA A 1 263 ? 12.622 19.441 23.156 1.00 21.72 244 ALA A O 1
ATOM 1984 N N . LYS A 1 264 ? 12.389 21.646 22.874 1.00 20.96 245 LYS A N 1
ATOM 1985 C CA . LYS A 1 264 ? 13.166 21.894 24.095 1.00 21.89 245 LYS A CA 1
ATOM 1986 C C . LYS A 1 264 ? 12.386 21.491 25.347 1.00 22.77 245 LYS A C 1
ATOM 1987 O O . LYS A 1 264 ? 12.980 21.060 26.329 1.00 23.55 245 LYS A O 1
ATOM 1993 N N . HIS A 1 265 ? 11.060 21.623 25.317 1.00 21.26 246 HIS A N 1
ATOM 1994 C CA . HIS A 1 265 ? 10.196 21.260 26.453 1.00 20.23 246 HIS A CA 1
ATOM 1995 C C . HIS A 1 265 ? 8.883 20.712 25.993 1.00 20.55 246 HIS A C 1
ATOM 1996 O O . HIS A 1 265 ? 8.549 20.723 24.796 1.00 20.77 246 HIS A O 1
ATOM 2003 N N . THR A 1 266 ? 8.098 20.273 26.952 1.00 21.46 247 THR A N 1
ATOM 2004 C CA . THR A 1 266 ? 6.762 19.808 26.647 1.00 21.70 247 THR A CA 1
ATOM 2005 C C . THR A 1 266 ? 5.746 20.707 27.336 1.00 22.21 247 THR A C 1
ATOM 2006 O O . THR A 1 266 ? 6.048 21.385 28.325 1.00 26.12 247 THR A O 1
ATOM 2010 N N . CYS A 1 267 ? 4.546 20.705 26.807 1.00 21.27 248 CYS A N 1
ATOM 2011 C CA . CYS A 1 267 ? 3.433 21.379 27.450 1.00 20.83 248 CYS A CA 1
ATOM 2012 C C . CYS A 1 267 ? 2.273 20.410 27.431 1.00 21.61 248 CYS A C 1
ATOM 2013 O O . CYS A 1 267 ? 2.328 19.372 26.761 1.00 23.56 248 CYS A O 1
ATOM 2016 N N . ALA A 1 268 ? 1.214 20.771 28.141 1.00 20.40 249 ALA A N 1
ATOM 2017 C CA . ALA A 1 268 ? 0.029 19.918 28.245 1.00 20.84 249 ALA A CA 1
ATOM 2018 C C . ALA A 1 268 ? -0.734 19.829 26.937 1.00 21.00 249 ALA A C 1
ATOM 2019 O O . ALA A 1 268 ? -0.580 20.686 26.059 1.00 21.18 249 ALA A O 1
ATOM 2021 N N . PRO A 1 269 ? -1.595 18.818 26.814 1.00 20.28 250 PRO A N 1
ATOM 2022 C CA . PRO A 1 269 ? -2.378 18.653 25.605 1.00 21.93 250 PRO A CA 1
ATOM 2023 C C . PRO A 1 269 ? -3.382 19.794 25.400 1.00 21.01 250 PRO A C 1
ATOM 2024 O O . PRO A 1 269 ? -3.628 20.607 26.304 1.00 22.03 250 PRO A O 1
ATOM 2028 N N . TYR A 1 270 ? -3.947 19.857 24.212 1.00 21.06 251 TYR A N 1
ATOM 2029 C CA . TYR A 1 270 ? -4.839 20.953 23.913 1.00 23.11 251 TYR A CA 1
ATOM 2030 C C . TYR A 1 270 ? -6.074 20.927 24.815 1.00 24.89 251 TYR A C 1
ATOM 2031 O O . TYR A 1 270 ? -6.684 21.958 25.069 1.00 23.88 251 TYR A O 1
ATOM 2040 N N . TRP A 1 271 ? -6.401 19.754 25.327 1.00 25.01 252 TRP A N 1
ATOM 2041 C CA . TRP A 1 271 ? -7.623 19.587 26.140 1.00 26.02 252 TRP A CA 1
ATOM 2042 C C . TRP A 1 271 ? -7.377 20.054 27.546 1.00 26.69 252 TRP A C 1
ATOM 2043 O O . TRP A 1 271 ? -8.286 20.056 28.371 1.00 26.85 252 TRP A O 1
ATOM 2054 N N . GLU A 1 272 ? -6.141 20.466 27.779 1.00 25.39 253 GLU A N 1
ATOM 2055 C CA . GLU A 1 272 ? -5.718 21.041 29.054 1.00 26.04 253 GLU A CA 1
ATOM 2056 C C . GLU A 1 272 ? -5.186 22.446 28.827 1.00 26.21 253 GLU A C 1
ATOM 2057 O O . GLU A 1 272 ? -4.611 23.087 29.720 1.00 26.08 253 GLU A O 1
ATOM 2063 N N . ASN A 1 273 ? -5.389 22.927 27.614 1.00 23.87 254 ASN A N 1
ATOM 2064 C CA . ASN A 1 273 ? -4.937 24.283 27.277 1.00 24.04 254 ASN A CA 1
ATOM 2065 C C . ASN A 1 273 ? -3.460 24.491 27.649 1.00 21.85 254 ASN A C 1
ATOM 2066 O O . ASN A 1 273 ? -3.056 25.497 28.210 1.00 21.02 254 ASN A O 1
ATOM 2071 N N . GLY A 1 274 ? -2.627 23.521 27.281 1.00 22.16 255 GLY A N 1
ATOM 2072 C CA . GLY A 1 274 ? -1.201 23.587 27.590 1.00 19.33 255 GLY A CA 1
ATOM 2073 C C . GLY A 1 274 ? -0.429 24.721 26.942 1.00 19.38 255 GLY A C 1
ATOM 2074 O O . GLY A 1 274 ? 0.444 25.347 27.544 1.00 18.61 255 GLY A O 1
ATOM 2075 N N . VAL A 1 275 ? -0.708 24.985 25.678 1.00 18.22 256 VAL A N 1
ATOM 2076 C CA . VAL A 1 275 ? 0.008 26.080 25.009 1.00 16.46 256 VAL A CA 1
ATOM 2077 C C . VAL A 1 275 ? -0.374 27.410 25.699 1.00 16.22 256 VAL A C 1
ATOM 2078 O O . VAL A 1 275 ? 0.471 28.263 25.929 1.00 17.86 256 VAL A O 1
ATOM 2082 N N . LEU A 1 276 ? -1.623 27.512 26.110 1.00 17.62 257 LEU A N 1
ATOM 2083 C CA . LEU A 1 276 ? -2.102 28.740 26.773 1.00 19.18 257 LEU A CA 1
ATOM 2084 C C . LEU A 1 276 ? -1.260 29.003 28.003 1.00 21.38 257 LEU A C 1
ATOM 2085 O O . LEU A 1 276 ? -0.819 30.135 28.265 1.00 21.08 257 LEU A O 1
ATOM 2090 N N . SER A 1 277 ? -0.995 27.948 28.760 1.00 21.20 258 SER A N 1
ATOM 2091 C CA A SER A 1 277 ? -0.205 28.115 29.991 0.50 21.01 258 SER A CA 1
ATOM 2092 C CA B SER A 1 277 ? -0.209 28.074 29.991 0.50 21.63 258 SER A CA 1
ATOM 2093 C C . SER A 1 277 ? 1.188 28.606 29.724 1.00 20.86 258 SER A C 1
ATOM 2094 O O . SER A 1 277 ? 1.700 29.449 30.443 1.00 21.32 258 SER A O 1
ATOM 2099 N N . VAL A 1 278 ? 1.798 28.142 28.653 1.00 20.33 259 VAL A N 1
ATOM 2100 C CA . VAL A 1 278 ? 3.147 28.596 28.338 1.00 19.50 259 VAL A CA 1
ATOM 2101 C C . VAL A 1 278 ? 3.121 30.042 27.871 1.00 19.40 259 VAL A C 1
ATOM 2102 O O . VAL A 1 278 ? 3.914 30.874 28.275 1.00 21.55 259 VAL A O 1
ATOM 2106 N N . LEU A 1 279 ? 2.168 30.342 27.009 1.00 18.74 260 LEU A N 1
ATOM 2107 C CA . LEU A 1 279 ? 2.057 31.700 26.510 1.00 18.06 260 LEU A CA 1
ATOM 2108 C C . LEU A 1 279 ? 1.886 32.660 27.696 1.00 18.62 260 LEU A C 1
ATOM 2109 O O . LEU A 1 279 ? 2.460 33.745 27.697 1.00 19.80 260 LEU A O 1
ATOM 2114 N N . LYS A 1 280 ? 1.096 32.255 28.678 1.00 19.24 261 LYS A N 1
ATOM 2115 C CA . LYS A 1 280 ? 0.871 33.139 29.875 1.00 21.79 261 LYS A CA 1
ATOM 2116 C C . LYS A 1 280 ? 2.164 33.338 30.612 1.00 24.33 261 LYS A C 1
ATOM 2117 O O . LYS A 1 280 ? 2.445 34.425 31.136 1.00 26.98 261 LYS A O 1
ATOM 2123 N N . SER A 1 281 ? 3.001 32.314 30.595 1.00 25.90 262 SER A N 1
ATOM 2124 C CA . SER A 1 281 ? 4.287 32.388 31.323 1.00 25.66 262 SER A CA 1
ATOM 2125 C C . SER A 1 281 ? 5.236 33.387 30.672 1.00 26.49 262 SER A C 1
ATOM 2126 O O . SER A 1 281 ? 6.274 33.724 31.221 1.00 27.02 262 SER A O 1
ATOM 2129 N N . PHE A 1 282 ? 4.916 33.828 29.470 1.00 25.93 263 PHE A N 1
ATOM 2130 C CA . PHE A 1 282 ? 5.762 34.795 28.763 1.00 25.21 263 PHE A CA 1
ATOM 2131 C C . PHE A 1 282 ? 5.291 36.221 28.987 1.00 27.84 263 PHE A C 1
ATOM 2132 O O . PHE A 1 282 ? 5.882 37.172 28.455 1.00 27.74 263 PHE A O 1
ATOM 2140 N N . LEU A 1 283 ? 4.182 36.353 29.697 1.00 27.81 264 LEU A N 1
ATOM 2141 C CA . LEU A 1 283 ? 3.574 37.694 29.902 1.00 29.44 264 LEU A CA 1
ATOM 2142 C C . LEU A 1 283 ? 4.361 38.511 30.910 1.00 34.97 264 LEU A C 1
ATOM 2143 O O . LEU A 1 283 ? 4.810 37.964 31.933 1.00 36.15 264 LEU A O 1
ATOM 2149 N N . HIS B 1 10 ? -41.441 29.987 20.789 1.00 43.97 -9 HIS B N 1
ATOM 2150 C CA . HIS B 1 10 ? -40.838 29.224 19.646 1.00 43.45 -9 HIS B CA 1
ATOM 2151 C C . HIS B 1 10 ? -39.670 28.348 20.066 1.00 43.24 -9 HIS B C 1
ATOM 2152 O O . HIS B 1 10 ? -38.661 28.802 20.607 1.00 43.41 -9 HIS B O 1
ATOM 2159 N N . HIS B 1 11 ? -39.843 27.071 19.802 1.00 42.11 -8 HIS B N 1
ATOM 2160 C CA . HIS B 1 11 ? -38.801 26.079 20.061 1.00 42.32 -8 HIS B CA 1
ATOM 2161 C C . HIS B 1 11 ? -38.867 25.109 18.908 1.00 41.96 -8 HIS B C 1
ATOM 2162 O O . HIS B 1 11 ? -39.905 24.464 18.678 1.00 39.82 -8 HIS B O 1
ATOM 2169 N N . HIS B 1 12 ? -37.765 25.033 18.170 1.00 41.74 -7 HIS B N 1
ATOM 2170 C CA . HIS B 1 12 ? -37.731 24.194 16.974 1.00 42.21 -7 HIS B CA 1
ATOM 2171 C C . HIS B 1 12 ? -36.528 23.275 16.962 1.00 42.56 -7 HIS B C 1
ATOM 2172 O O . HIS B 1 12 ? -35.420 23.627 16.544 1.00 42.69 -7 HIS B O 1
ATOM 2179 N N . GLU B 1 13 ? -36.801 22.097 17.510 1.00 41.51 -6 GLU B N 1
ATOM 2180 C CA . GLU B 1 13 ? -35.854 21.009 17.635 1.00 40.75 -6 GLU B CA 1
ATOM 2181 C C . GLU B 1 13 ? -36.466 19.790 16.970 1.00 38.93 -6 GLU B C 1
ATOM 2182 O O . GLU B 1 13 ? -37.642 19.514 17.124 1.00 36.62 -6 GLU B O 1
ATOM 2188 N N . ASN B 1 14 ? -35.651 19.059 16.240 1.00 36.70 -5 ASN B N 1
ATOM 2189 C CA . ASN B 1 14 ? -36.141 17.904 15.504 1.00 36.08 -5 ASN B CA 1
ATOM 2190 C C . ASN B 1 14 ? -36.053 16.621 16.307 1.00 34.84 -5 ASN B C 1
ATOM 2191 O O . ASN B 1 14 ? -34.995 16.264 16.785 1.00 33.82 -5 ASN B O 1
ATOM 2196 N N . LEU B 1 15 ? -37.195 15.949 16.433 1.00 34.30 -4 LEU B N 1
ATOM 2197 C CA . LEU B 1 15 ? -37.304 14.654 17.123 1.00 32.10 -4 LEU B CA 1
ATOM 2198 C C . LEU B 1 15 ? -37.548 13.610 16.067 1.00 32.67 -4 LEU B C 1
ATOM 2199 O O . LEU B 1 15 ? -38.696 13.230 15.750 1.00 34.63 -4 LEU B O 1
ATOM 2204 N N . TYR B 1 16 ? -36.449 13.089 15.571 1.00 31.78 -3 TYR B N 1
ATOM 2205 C CA . TYR B 1 16 ? -36.502 12.158 14.448 1.00 29.90 -3 TYR B CA 1
ATOM 2206 C C . TYR B 1 16 ? -37.192 10.853 14.766 1.00 28.54 -3 TYR B C 1
ATOM 2207 O O . TYR B 1 16 ? -37.683 10.179 13.872 1.00 30.06 -3 TYR B O 1
ATOM 2216 N N . PHE B 1 17 ? -37.290 10.514 16.031 1.00 28.17 -2 PHE B N 1
ATOM 2217 C CA . PHE B 1 17 ? -37.813 9.195 16.383 1.00 27.93 -2 PHE B CA 1
ATOM 2218 C C . PHE B 1 17 ? -39.237 9.178 16.853 1.00 30.05 -2 PHE B C 1
ATOM 2219 O O . PHE B 1 17 ? -39.718 8.150 17.380 1.00 30.93 -2 PHE B O 1
ATOM 2227 N N . GLN B 1 18 ? -39.929 10.290 16.646 1.00 29.10 -1 GLN B N 1
ATOM 2228 C CA . GLN B 1 18 ? -41.261 10.430 17.219 1.00 30.01 -1 GLN B CA 1
ATOM 2229 C C . GLN B 1 18 ? -42.257 10.725 16.142 1.00 29.30 -1 GLN B C 1
ATOM 2230 O O . GLN B 1 18 ? -43.359 11.178 16.428 1.00 28.11 -1 GLN B O 1
ATOM 2236 N N A GLY B 1 19 ? -42.050 10.076 14.991 0.50 24.86 0 GLY B N 1
ATOM 2237 N N B GLY B 1 19 ? -41.625 10.933 14.972 0.50 30.08 0 GLY B N 1
ATOM 2238 C CA A GLY B 1 19 ? -43.032 10.074 13.864 0.50 22.79 0 GLY B CA 1
ATOM 2239 C CA B GLY B 1 19 ? -42.362 11.356 13.780 0.50 28.90 0 GLY B CA 1
ATOM 2240 C C A GLY B 1 19 ? -42.767 10.880 12.594 0.50 20.13 0 GLY B C 1
ATOM 2241 C C B GLY B 1 19 ? -41.793 12.227 12.614 0.50 27.95 0 GLY B C 1
ATOM 2242 O O A GLY B 1 19 ? -43.411 10.680 11.548 0.50 18.98 0 GLY B O 1
ATOM 2243 O O B GLY B 1 19 ? -42.446 12.374 11.588 0.50 27.14 0 GLY B O 1
ATOM 2260 N N . ILE B 1 21 ? -39.655 11.344 10.577 1.00 25.56 2 ILE B N 1
ATOM 2261 C CA . ILE B 1 21 ? -38.993 10.527 9.501 1.00 21.67 2 ILE B CA 1
ATOM 2262 C C . ILE B 1 21 ? -40.062 9.831 8.689 1.00 19.13 2 ILE B C 1
ATOM 2263 O O . ILE B 1 21 ? -40.921 9.177 9.215 1.00 19.50 2 ILE B O 1
ATOM 2268 N N . LYS B 1 22 ? -39.998 9.987 7.366 1.00 17.33 3 LYS B N 1
ATOM 2269 C CA . LYS B 1 22 ? -40.989 9.385 6.480 1.00 15.29 3 LYS B CA 1
ATOM 2270 C C . LYS B 1 22 ? -40.384 8.337 5.553 1.00 14.81 3 LYS B C 1
ATOM 2271 O O . LYS B 1 22 ? -41.092 7.556 4.938 1.00 15.37 3 LYS B O 1
ATOM 2277 N N . LEU B 1 23 ? -39.061 8.353 5.458 1.00 11.61 4 LEU B N 1
ATOM 2278 C CA . LEU B 1 23 ? -38.337 7.394 4.578 1.00 10.42 4 LEU B CA 1
ATOM 2279 C C . LEU B 1 23 ? -37.034 7.027 5.207 1.00 10.35 4 LEU B C 1
ATOM 2280 O O . LEU B 1 23 ? -36.288 7.889 5.667 1.00 12.42 4 LEU B O 1
ATOM 2285 N N . ILE B 1 24 ? -36.776 5.719 5.237 1.00 10.03 5 ILE B N 1
ATOM 2286 C CA . ILE B 1 24 ? -35.507 5.184 5.733 1.00 11.42 5 ILE B CA 1
ATOM 2287 C C . ILE B 1 24 ? -34.829 4.422 4.618 1.00 12.78 5 ILE B C 1
ATOM 2288 O O . ILE B 1 24 ? -35.460 3.600 3.944 1.00 12.83 5 ILE B O 1
ATOM 2293 N N . ALA B 1 25 ? -33.571 4.765 4.375 1.00 11.69 6 ALA B N 1
ATOM 2294 C CA . ALA B 1 25 ? -32.760 4.032 3.368 1.00 11.65 6 ALA B CA 1
ATOM 2295 C C . ALA B 1 25 ? -31.532 3.441 4.021 1.00 13.48 6 ALA B C 1
ATOM 2296 O O . ALA B 1 25 ? -30.843 4.099 4.812 1.00 13.63 6 ALA B O 1
ATOM 2298 N N . THR B 1 26 ? -31.239 2.220 3.648 1.00 12.74 7 THR B N 1
ATOM 2299 C CA . THR B 1 26 ? -30.018 1.624 4.150 1.00 13.07 7 THR B CA 1
ATOM 2300 C C . THR B 1 26 ? -29.310 0.811 3.121 1.00 13.11 7 THR B C 1
ATOM 2301 O O . THR B 1 26 ? -29.929 0.203 2.233 1.00 12.15 7 THR B O 1
ATOM 2305 N N . ASP B 1 27 ? -27.986 0.862 3.212 1.00 14.41 8 ASP B N 1
ATOM 2306 C CA A ASP B 1 27 ? -27.262 -0.095 2.359 0.50 13.92 8 ASP B CA 1
ATOM 2307 C CA B ASP B 1 27 ? -27.052 0.008 2.533 0.50 15.03 8 ASP B CA 1
ATOM 2308 C C . ASP B 1 27 ? -27.145 -1.388 3.150 1.00 14.45 8 ASP B C 1
ATOM 2309 O O . ASP B 1 27 ? -27.689 -1.527 4.269 1.00 13.42 8 ASP B O 1
ATOM 2318 N N . ILE B 1 28 ? -26.469 -2.344 2.527 1.00 15.44 9 ILE B N 1
ATOM 2319 C CA . ILE B 1 28 ? -26.440 -3.727 3.013 1.00 15.52 9 ILE B CA 1
ATOM 2320 C C . ILE B 1 28 ? -25.086 -4.248 3.465 1.00 15.99 9 ILE B C 1
ATOM 2321 O O . ILE B 1 28 ? -24.867 -4.516 4.656 1.00 16.81 9 ILE B O 1
ATOM 2326 N N . ASP B 1 29 ? -24.173 -4.365 2.522 1.00 17.95 10 ASP B N 1
ATOM 2327 C CA . ASP B 1 29 ? -22.850 -4.954 2.827 1.00 18.18 10 ASP B CA 1
ATOM 2328 C C . ASP B 1 29 ? -21.984 -4.107 3.708 1.00 17.76 10 ASP B C 1
ATOM 2329 O O . ASP B 1 29 ? -21.586 -3.010 3.355 1.00 19.52 10 ASP B O 1
ATOM 2334 N N . GLY B 1 30 ? -21.668 -4.674 4.861 1.00 17.21 11 GLY B N 1
ATOM 2335 C CA . GLY B 1 30 ? -20.844 -4.023 5.855 1.00 16.52 11 GLY B CA 1
ATOM 2336 C C . GLY B 1 30 ? -21.655 -3.136 6.800 1.00 16.87 11 GLY B C 1
ATOM 2337 O O . GLY B 1 30 ? -21.152 -2.632 7.778 1.00 16.32 11 GLY B O 1
ATOM 2338 N N . THR B 1 31 ? -22.922 -2.951 6.461 1.00 16.16 12 THR B N 1
ATOM 2339 C CA . THR B 1 31 ? -23.865 -2.128 7.254 1.00 13.76 12 THR B CA 1
ATOM 2340 C C . THR B 1 31 ? -24.833 -2.990 8.059 1.00 14.96 12 THR B C 1
ATOM 2341 O O . THR B 1 31 ? -24.964 -2.857 9.267 1.00 14.62 12 THR B O 1
ATOM 2345 N N . LEU B 1 32 ? -25.491 -3.895 7.369 1.00 15.61 13 LEU B N 1
ATOM 2346 C CA . LEU B 1 32 ? -26.431 -4.786 7.993 1.00 16.29 13 LEU B CA 1
ATOM 2347 C C . LEU B 1 32 ? -25.893 -6.204 8.214 1.00 18.02 13 LEU B C 1
ATOM 2348 O O . LEU B 1 32 ? -26.269 -6.914 9.183 1.00 17.34 13 LEU B O 1
ATOM 2353 N N . VAL B 1 33 ? -25.035 -6.602 7.289 1.00 16.30 14 VAL B N 1
ATOM 2354 C CA . VAL B 1 33 ? -24.494 -7.981 7.258 1.00 17.90 14 VAL B CA 1
ATOM 2355 C C . VAL B 1 33 ? -23.086 -7.981 6.762 1.00 19.88 14 VAL B C 1
ATOM 2356 O O . VAL B 1 33 ? -22.641 -7.024 6.147 1.00 19.09 14 VAL B O 1
ATOM 2360 N N . LYS B 1 34 ? -22.392 -9.076 7.042 1.00 20.76 15 LYS B N 1
ATOM 2361 C CA . LYS B 1 34 ? -21.070 -9.287 6.473 1.00 20.84 15 LYS B CA 1
ATOM 2362 C C . LYS B 1 34 ? -21.183 -9.266 4.969 1.00 20.70 15 LYS B C 1
ATOM 2363 O O . LYS B 1 34 ? -22.083 -9.853 4.390 1.00 21.01 15 LYS B O 1
ATOM 2369 N N . ASP B 1 35 ? -20.254 -8.591 4.320 1.00 22.58 16 ASP B N 1
ATOM 2370 C CA . ASP B 1 35 ? -20.266 -8.489 2.858 1.00 22.97 16 ASP B CA 1
ATOM 2371 C C . ASP B 1 35 ? -20.509 -9.835 2.187 1.00 22.04 16 ASP B C 1
ATOM 2372 O O . ASP B 1 35 ? -19.837 -10.847 2.480 1.00 22.32 16 ASP B O 1
ATOM 2377 N N . GLY B 1 36 ? -21.504 -9.843 1.313 1.00 20.43 17 GLY B N 1
ATOM 2378 C CA . GLY B 1 36 ? -21.871 -11.016 0.527 1.00 22.64 17 GLY B CA 1
ATOM 2379 C C . GLY B 1 36 ? -22.810 -11.999 1.205 1.00 22.67 17 GLY B C 1
ATOM 2380 O O . GLY B 1 36 ? -23.228 -12.983 0.607 1.00 24.52 17 GLY B O 1
ATOM 2381 N N . SER B 1 37 ? -23.173 -11.718 2.446 1.00 20.89 18 SER B N 1
ATOM 2382 C CA . SER B 1 37 ? -24.069 -12.624 3.188 1.00 20.51 18 SER B CA 1
ATOM 2383 C C . SER B 1 37 ? -25.481 -12.756 2.606 1.00 22.90 18 SER B C 1
ATOM 2384 O O . SER B 1 37 ? -26.078 -11.781 2.132 1.00 23.40 18 SER B O 1
ATOM 2387 N N . LEU B 1 38 ? -25.996 -13.983 2.661 1.00 23.50 19 LEU B N 1
ATOM 2388 C CA . LEU B 1 38 ? -27.342 -14.314 2.151 1.00 25.61 19 LEU B CA 1
ATOM 2389 C C . LEU B 1 38 ? -28.305 -14.384 3.298 1.00 26.45 19 LEU B C 1
ATOM 2390 O O . LEU B 1 38 ? -29.510 -14.607 3.112 1.00 26.06 19 LEU B O 1
ATOM 2395 N N . LEU B 1 39 ? -27.744 -14.192 4.485 1.00 25.05 20 LEU B N 1
ATOM 2396 C CA . LEU B 1 39 ? -28.491 -14.272 5.735 1.00 26.18 20 LEU B CA 1
ATOM 2397 C C . LEU B 1 39 ? -28.528 -13.011 6.547 1.00 24.34 20 LEU B C 1
ATOM 2398 O O . LEU B 1 39 ? -27.570 -12.259 6.595 1.00 25.21 20 LEU B O 1
ATOM 2403 N N . ILE B 1 40 ? -29.653 -12.816 7.236 1.00 23.79 21 ILE B N 1
ATOM 2404 C CA . ILE B 1 40 ? -29.843 -11.635 8.150 1.00 21.57 21 ILE B CA 1
ATOM 2405 C C . ILE B 1 40 ? -30.784 -11.995 9.304 1.00 20.51 21 ILE B C 1
ATOM 2406 O O . ILE B 1 40 ? -31.692 -12.800 9.140 1.00 20.10 21 ILE B O 1
ATOM 2411 N N . ASP B 1 41 ? -30.517 -11.424 10.460 1.00 19.77 22 ASP B N 1
ATOM 2412 C CA . ASP B 1 41 ? -31.305 -11.645 11.690 1.00 21.50 22 ASP B CA 1
ATOM 2413 C C . ASP B 1 41 ? -32.787 -11.365 11.391 1.00 21.34 22 ASP B C 1
ATOM 2414 O O . ASP B 1 41 ? -33.118 -10.271 10.926 1.00 20.06 22 ASP B O 1
ATOM 2419 N N . PRO B 1 42 ? -33.686 -12.339 11.662 1.00 18.48 23 PRO B N 1
ATOM 2420 C CA . PRO B 1 42 ? -35.108 -12.102 11.353 1.00 18.52 23 PRO B CA 1
ATOM 2421 C C . PRO B 1 42 ? -35.743 -10.931 12.062 1.00 17.36 23 PRO B C 1
ATOM 2422 O O . PRO B 1 42 ? -36.793 -10.441 11.621 1.00 17.83 23 PRO B O 1
ATOM 2426 N N . GLU B 1 43 ? -35.132 -10.493 13.162 1.00 16.93 24 GLU B N 1
ATOM 2427 C CA . GLU B 1 43 ? -35.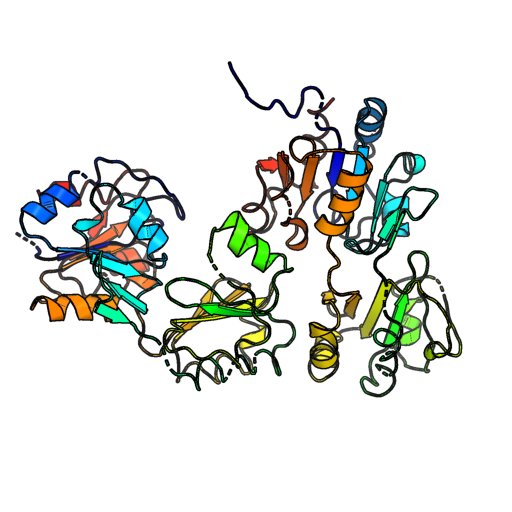677 -9.345 13.892 1.00 17.51 24 GLU B CA 1
ATOM 2428 C C . GLU B 1 43 ? -35.655 -8.098 12.993 1.00 14.77 24 GLU B C 1
ATOM 2429 O O . GLU B 1 43 ? -36.514 -7.206 13.128 1.00 14.92 24 GLU B O 1
ATOM 2435 N N . TYR B 1 44 ? -34.708 -8.059 12.057 1.00 15.85 25 TYR B N 1
ATOM 2436 C CA . TYR B 1 44 ? -34.684 -6.943 11.088 1.00 16.07 25 TYR B CA 1
ATOM 2437 C C . TYR B 1 44 ? -35.988 -6.923 10.304 1.00 17.50 25 TYR B C 1
ATOM 2438 O O . TYR B 1 44 ? -36.576 -5.874 10.060 1.00 14.80 25 TYR B O 1
ATOM 2455 N N . SER B 1 46 ? -38.930 -8.214 11.145 1.00 16.13 27 SER B N 1
ATOM 2456 C CA . SER B 1 46 ? -40.043 -7.850 12.010 1.00 15.97 27 SER B CA 1
ATOM 2457 C C . SER B 1 46 ? -40.132 -6.351 12.276 1.00 15.42 27 SER B C 1
ATOM 2458 O O . SER B 1 46 ? -41.203 -5.743 12.173 1.00 15.54 27 SER B O 1
ATOM 2461 N N . VAL B 1 47 ? -38.998 -5.746 12.600 1.00 15.26 28 VAL B N 1
ATOM 2462 C CA . VAL B 1 47 ? -38.946 -4.290 12.872 1.00 13.67 28 VAL B CA 1
ATOM 2463 C C . VAL B 1 47 ? -39.238 -3.469 11.622 1.00 13.64 28 VAL B C 1
ATOM 2464 O O . VAL B 1 47 ? -40.050 -2.528 11.650 1.00 15.27 28 VAL B O 1
ATOM 2468 N N . ILE B 1 48 ? -38.654 -3.890 10.508 1.00 13.32 29 ILE B N 1
ATOM 2469 C CA . ILE B 1 48 ? -38.871 -3.160 9.244 1.00 13.79 29 ILE B CA 1
ATOM 2470 C C . ILE B 1 48 ? -40.331 -3.206 8.847 1.00 14.56 29 ILE B C 1
ATOM 2471 O O . ILE B 1 48 ? -40.944 -2.172 8.464 1.00 12.24 29 ILE B O 1
ATOM 2476 N N . ASP B 1 49 ? -40.920 -4.394 8.995 1.00 15.10 30 ASP B N 1
ATOM 2477 C CA . ASP B 1 49 ? -42.338 -4.604 8.681 1.00 15.63 30 ASP B CA 1
ATOM 2478 C C . ASP B 1 49 ? -43.205 -3.650 9.508 1.00 16.35 30 ASP B C 1
ATOM 2479 O O . ASP B 1 49 ? -44.110 -2.974 9.003 1.00 15.60 30 ASP B O 1
ATOM 2484 N N . ARG B 1 50 ? -42.880 -3.534 10.792 1.00 16.37 31 ARG B N 1
ATOM 2485 C CA . ARG B 1 50 ? -43.613 -2.592 11.682 1.00 16.28 31 ARG B CA 1
ATOM 2486 C C . ARG B 1 50 ? -43.496 -1.134 11.275 1.00 16.09 31 ARG B C 1
ATOM 2487 O O . ARG B 1 50 ? -44.466 -0.340 11.327 1.00 14.41 31 ARG B O 1
ATOM 2495 N N . LEU B 1 51 ? -42.293 -0.776 10.885 1.00 15.93 32 LEU B N 1
ATOM 2496 C CA . LEU B 1 51 ? -42.022 0.592 10.463 1.00 14.10 32 LEU B CA 1
ATOM 2497 C C . LEU B 1 51 ? -42.830 0.961 9.230 1.00 13.98 32 LEU B C 1
ATOM 2498 O O . LEU B 1 51 ? -43.434 2.043 9.149 1.00 15.92 32 LEU B O 1
ATOM 2503 N N . ILE B 1 52 ? -42.870 0.033 8.286 1.00 14.37 33 ILE B N 1
ATOM 2504 C CA . ILE B 1 52 ? -43.595 0.237 7.023 1.00 13.98 33 ILE B CA 1
ATOM 2505 C C . ILE B 1 52 ? -45.079 0.313 7.346 1.00 15.62 33 ILE B C 1
ATOM 2506 O O . ILE B 1 52 ? -45.789 1.181 6.843 1.00 15.66 33 ILE B O 1
ATOM 2511 N N . ASP B 1 53 ? -45.539 -0.562 8.230 1.00 17.09 34 ASP B N 1
ATOM 2512 C CA . ASP B 1 53 ? -46.969 -0.526 8.629 1.00 18.40 34 ASP B CA 1
ATOM 2513 C C . ASP B 1 53 ? -47.361 0.786 9.338 1.00 20.91 34 ASP B C 1
ATOM 2514 O O . ASP B 1 53 ? -48.514 1.204 9.310 1.00 19.69 34 ASP B O 1
ATOM 2519 N N . LYS B 1 54 ? -46.372 1.456 9.900 1.00 18.75 35 LYS B N 1
ATOM 2520 C CA . LYS B 1 54 ? -46.525 2.764 10.559 1.00 19.85 35 LYS B CA 1
ATOM 2521 C C . LYS B 1 54 ? -46.551 3.888 9.542 1.00 19.86 35 LYS B C 1
ATOM 2522 O O . LYS B 1 54 ? -46.805 5.053 9.867 1.00 22.74 35 LYS B O 1
ATOM 2528 N N . GLY B 1 55 ? -46.271 3.537 8.296 1.00 17.50 36 GLY B N 1
ATOM 2529 C CA . GLY B 1 55 ? -46.317 4.488 7.195 1.00 18.21 36 GLY B CA 1
ATOM 2530 C C . GLY B 1 55 ? -44.983 5.018 6.692 1.00 19.33 36 GLY B C 1
ATOM 2531 O O . GLY B 1 55 ? -44.921 5.922 5.856 1.00 22.30 36 GLY B O 1
ATOM 2532 N N . ILE B 1 56 ? -43.913 4.440 7.202 1.00 15.63 37 ILE B N 1
ATOM 2533 C CA . ILE B 1 56 ? -42.564 4.831 6.777 1.00 14.88 37 ILE B CA 1
ATOM 2534 C C . ILE B 1 56 ? -42.221 4.031 5.513 1.00 16.23 37 ILE B C 1
ATOM 2535 O O . ILE B 1 56 ? -42.564 2.857 5.372 1.00 18.02 37 ILE B O 1
ATOM 2540 N N . ILE B 1 57 ? -41.611 4.723 4.557 1.00 15.63 38 ILE B N 1
ATOM 2541 C CA . ILE B 1 57 ? -41.161 4.110 3.312 1.00 14.77 38 ILE B CA 1
ATOM 2542 C C . ILE B 1 57 ? -39.784 3.553 3.590 1.00 15.63 38 ILE B C 1
ATOM 2543 O O . ILE B 1 57 ? -38.914 4.270 4.082 1.00 16.21 38 ILE B O 1
ATOM 2548 N N . PHE B 1 58 ? -39.583 2.269 3.313 1.00 14.57 39 PHE B N 1
ATOM 2549 C CA . PHE B 1 58 ? -38.274 1.649 3.564 1.00 12.57 39 PHE B CA 1
ATOM 2550 C C . PHE B 1 58 ? -37.622 1.262 2.249 1.00 13.42 39 PHE B C 1
ATOM 2551 O O . PHE B 1 58 ? -38.211 0.540 1.420 1.00 12.21 39 PHE B O 1
ATOM 2559 N N . VAL B 1 59 ? -36.382 1.732 2.099 1.00 13.12 40 VAL B N 1
ATOM 2560 C CA . VAL B 1 59 ? -35.616 1.506 0.869 1.00 12.12 40 VAL B CA 1
ATOM 2561 C C . VAL B 1 59 ? -34.309 0.828 1.109 1.00 12.57 40 VAL B C 1
ATOM 2562 O O . VAL B 1 59 ? -33.476 1.275 1.900 1.00 13.36 40 VAL B O 1
ATOM 2566 N N . VAL B 1 60 ? -34.137 -0.275 0.404 1.00 12.98 41 VAL B N 1
ATOM 2567 C CA . VAL B 1 60 ? -32.871 -0.999 0.352 1.00 16.17 41 VAL B CA 1
ATOM 2568 C C . VAL B 1 60 ? -32.043 -0.309 -0.758 1.00 16.26 41 VAL B C 1
ATOM 2569 O O . VAL B 1 60 ? -32.457 -0.270 -1.912 1.00 17.39 41 VAL B O 1
ATOM 2573 N N . CYS B 1 61 ? -30.872 0.205 -0.397 1.00 16.41 42 CYS B N 1
ATOM 2574 C CA . CYS B 1 61 ? -30.077 1.079 -1.293 1.00 16.96 42 CYS B CA 1
ATOM 2575 C C . CYS B 1 61 ? -28.627 0.641 -1.295 1.00 17.32 42 CYS B C 1
ATOM 2576 O O . CYS B 1 61 ? -27.818 1.075 -0.457 1.00 18.20 42 CYS B O 1
ATOM 2579 N N . SER B 1 62 ? -28.329 -0.214 -2.283 1.00 17.04 43 SER B N 1
ATOM 2580 C CA . SER B 1 62 ? -27.085 -0.992 -2.339 1.00 14.84 43 SER B CA 1
ATOM 2581 C C . SER B 1 62 ? -26.427 -1.208 -3.700 1.00 15.45 43 SER B C 1
ATOM 2582 O O . SER B 1 62 ? -27.019 -1.034 -4.741 1.00 15.57 43 SER B O 1
ATOM 2585 N N . GLY B 1 63 ? -25.165 -1.617 -3.664 1.00 15.76 44 GLY B N 1
ATOM 2586 C CA . GLY B 1 63 ? -24.488 -2.026 -4.884 1.00 16.60 44 GLY B CA 1
ATOM 2587 C C . GLY B 1 63 ? -24.921 -3.391 -5.387 1.00 17.05 44 GLY B C 1
ATOM 2588 O O . GLY B 1 63 ? -24.659 -3.767 -6.540 1.00 15.71 44 GLY B O 1
ATOM 2589 N N . ARG B 1 64 ? -25.662 -4.118 -4.565 1.00 15.29 45 ARG B N 1
ATOM 2590 C CA . ARG B 1 64 ? -26.125 -5.438 -4.965 1.00 16.14 45 ARG B CA 1
ATOM 2591 C C . ARG B 1 64 ? -27.118 -5.427 -6.102 1.00 17.43 45 ARG B C 1
ATOM 2592 O O . ARG B 1 64 ? -27.794 -4.475 -6.325 1.00 14.57 45 ARG B O 1
ATOM 2600 N N . GLN B 1 65 ? -27.169 -6.563 -6.777 1.00 17.22 46 GLN B N 1
ATOM 2601 C CA . GLN B 1 65 ? -28.172 -6.838 -7.804 1.00 17.05 46 GLN B CA 1
ATOM 2602 C C . GLN B 1 65 ? -29.527 -7.014 -7.147 1.00 16.62 46 GLN B C 1
ATOM 2603 O O . GLN B 1 65 ? -29.621 -7.383 -5.971 1.00 16.74 46 GLN B O 1
ATOM 2609 N N . PHE B 1 66 ? -30.582 -6.736 -7.884 1.00 15.73 47 PHE B N 1
ATOM 2610 C CA . PHE B 1 66 ? -31.943 -6.857 -7.334 1.00 15.76 47 PHE B CA 1
ATOM 2611 C C . PHE B 1 66 ? -32.168 -8.222 -6.717 1.00 18.78 47 PHE B C 1
ATOM 2612 O O . PHE B 1 66 ? -32.707 -8.356 -5.611 1.00 17.00 47 PHE B O 1
ATOM 2620 N N . SER B 1 67 ? -31.709 -9.250 -7.417 1.00 19.54 48 SER B N 1
ATOM 2621 C CA . SER B 1 67 ? -32.008 -10.616 -6.963 1.00 21.23 48 SER B CA 1
ATOM 2622 C C . SER B 1 67 ? -31.413 -10.905 -5.590 1.00 19.88 48 SER B C 1
ATOM 2623 O O . SER B 1 67 ? -32.019 -11.594 -4.751 1.00 22.45 48 SER B O 1
ATOM 2626 N N . SER B 1 68 ? -30.240 -10.352 -5.335 1.00 18.53 49 SER B N 1
ATOM 2627 C CA . SER B 1 68 ? -29.578 -10.531 -4.076 1.00 18.92 49 SER B CA 1
ATOM 2628 C C . SER B 1 68 ? -30.310 -9.795 -2.955 1.00 18.18 49 SER B C 1
ATOM 2629 O O . SER B 1 68 ? -30.469 -10.308 -1.850 1.00 18.93 49 SER B O 1
ATOM 2632 N N . GLU B 1 69 ? -30.770 -8.588 -3.265 1.00 18.10 50 GLU B N 1
ATOM 2633 C CA . GLU B 1 69 ? -31.531 -7.794 -2.302 1.00 15.75 50 GLU B CA 1
ATOM 2634 C C . GLU B 1 69 ? -32.840 -8.496 -1.934 1.00 15.46 50 GLU B C 1
ATOM 2635 O O . GLU B 1 69 ? -33.243 -8.578 -0.767 1.00 16.61 50 GLU B O 1
ATOM 2641 N N . PHE B 1 70 ? -33.524 -8.937 -2.969 1.00 16.87 51 PHE B N 1
ATOM 2642 C CA . PHE B 1 70 ? -34.876 -9.512 -2.876 1.00 18.50 51 PHE B CA 1
ATOM 2643 C C . PHE B 1 70 ? -34.829 -10.808 -2.095 1.00 20.21 51 PHE B C 1
ATOM 2644 O O . PHE B 1 70 ? -35.736 -11.145 -1.326 1.00 19.33 51 PHE B O 1
ATOM 2652 N N . LYS B 1 71 ? -33.726 -11.514 -2.252 1.00 20.89 52 LYS B N 1
ATOM 2653 C CA . LYS B 1 71 ? -33.548 -12.789 -1.517 1.00 20.71 52 LYS B CA 1
ATOM 2654 C C . LYS B 1 71 ? -33.269 -12.574 -0.038 1.00 19.60 52 LYS B C 1
ATOM 2655 O O . LYS B 1 71 ? -33.865 -13.189 0.849 1.00 19.35 52 LYS B O 1
ATOM 2658 N N . LEU B 1 72 ? -32.440 -11.601 0.250 1.00 18.11 53 LEU B N 1
ATOM 2659 C CA . LEU B 1 72 ? -32.045 -11.316 1.609 1.00 17.69 53 LEU B CA 1
ATOM 2660 C C . LEU B 1 72 ? -33.232 -10.884 2.447 1.00 16.87 53 LEU B C 1
ATOM 2661 O O . LEU B 1 72 ? -33.318 -11.200 3.631 1.00 18.30 53 LEU B O 1
ATOM 2666 N N . PHE B 1 73 ? -34.140 -10.164 1.799 1.00 16.54 54 PHE B N 1
ATOM 2667 C CA . PHE B 1 73 ? -35.298 -9.591 2.468 1.00 15.76 54 PHE B CA 1
ATOM 2668 C C . PHE B 1 73 ? -36.559 -10.374 2.173 1.00 16.78 54 PHE B C 1
ATOM 2669 O O . PHE B 1 73 ? -37.653 -9.874 2.294 1.00 15.24 54 PHE B O 1
ATOM 2677 N N . ALA B 1 74 ? -36.359 -11.636 1.870 1.00 17.69 55 ALA B N 1
ATOM 2678 C CA . ALA B 1 74 ? -37.455 -12.488 1.409 1.00 18.54 55 ALA B CA 1
ATOM 2679 C C . ALA B 1 74 ? -38.791 -12.446 2.199 1.00 17.58 55 ALA B C 1
ATOM 2680 O O . ALA B 1 74 ? -39.845 -12.354 1.601 1.00 18.79 55 ALA B O 1
ATOM 2682 N N . PRO B 1 75 ? -38.750 -12.513 3.539 1.00 17.79 56 PRO B N 1
ATOM 2683 C CA . PRO B 1 75 ? -40.034 -12.535 4.275 1.00 17.87 56 PRO B CA 1
ATOM 2684 C C . PRO B 1 75 ? -40.919 -11.332 4.093 1.00 18.49 56 PRO B C 1
ATOM 2685 O O . PRO B 1 75 ? -42.113 -11.430 4.218 1.00 18.94 56 PRO B O 1
ATOM 2689 N N . ILE B 1 76 ? -40.331 -10.183 3.796 1.00 17.64 57 ILE B N 1
ATOM 2690 C CA . ILE B 1 76 ? -41.086 -8.950 3.658 1.00 15.88 57 ILE B CA 1
ATOM 2691 C C . ILE B 1 76 ? -40.800 -8.278 2.320 1.00 17.11 57 ILE B C 1
ATOM 2692 O O . ILE B 1 76 ? -41.016 -7.073 2.125 1.00 15.55 57 ILE B O 1
ATOM 2697 N N . LYS B 1 77 ? -40.410 -9.102 1.355 1.00 16.59 58 LYS B N 1
ATOM 2698 C CA . LYS B 1 77 ? -39.935 -8.531 0.080 1.00 17.12 58 LYS B CA 1
ATOM 2699 C C . LYS B 1 77 ? -40.932 -7.676 -0.671 1.00 16.44 58 LYS B C 1
ATOM 2700 O O . LYS B 1 77 ? -40.581 -6.742 -1.398 1.00 17.98 58 LYS B O 1
ATOM 2706 N N . HIS B 1 78 ? -42.193 -7.983 -0.467 1.00 15.53 59 HIS B N 1
ATOM 2707 C CA . HIS B 1 78 ? -43.300 -7.322 -1.187 1.00 17.69 59 HIS B CA 1
ATOM 2708 C C . HIS B 1 78 ? -43.599 -5.904 -0.704 1.00 17.88 59 HIS B C 1
ATOM 2709 O O . HIS B 1 78 ? -44.356 -5.170 -1.339 1.00 18.24 59 HIS B O 1
ATOM 2716 N N . LYS B 1 79 ? -42.957 -5.504 0.387 1.00 16.39 60 LYS B N 1
ATOM 2717 C CA . LYS B 1 79 ? -43.272 -4.237 1.023 1.00 18.71 60 LYS B CA 1
ATOM 2718 C C . LYS B 1 79 ? -42.190 -3.177 0.912 1.00 17.18 60 LYS B C 1
ATOM 2719 O O . LYS B 1 79 ? -42.376 -2.075 1.413 1.00 14.80 60 LYS B O 1
ATOM 2725 N N . LEU B 1 80 ? -41.067 -3.553 0.310 1.00 14.86 61 LEU B N 1
ATOM 2726 C CA . LEU B 1 80 ? -39.881 -2.671 0.194 1.00 12.80 61 LEU B CA 1
ATOM 2727 C C . LEU B 1 80 ? -39.769 -2.000 -1.148 1.00 13.73 61 LEU B C 1
ATOM 2728 O O . LEU B 1 80 ? -40.434 -2.398 -2.123 1.00 15.13 61 LEU B O 1
ATOM 2733 N N . LEU B 1 81 ? -38.998 -0.903 -1.143 1.00 12.04 62 LEU B N 1
ATOM 2734 C CA . LEU B 1 81 ? -38.545 -0.282 -2.375 1.00 12.21 62 LEU B CA 1
ATOM 2735 C C . LEU B 1 81 ? -37.065 -0.648 -2.508 1.00 11.41 62 LEU B C 1
ATOM 2736 O O . LEU B 1 81 ? -36.346 -0.801 -1.511 1.00 11.16 62 LEU B O 1
ATOM 2741 N N . TYR B 1 82 ? -36.602 -0.708 -3.750 1.00 11.73 63 TYR B N 1
ATOM 2742 C CA . TYR B 1 82 ? -35.239 -1.198 -4.028 1.00 11.35 63 TYR B CA 1
ATOM 2743 C C . TYR B 1 82 ? -34.450 -0.289 -4.967 1.00 11.38 63 TYR B C 1
ATOM 2744 O O . TYR B 1 82 ? -34.924 0.100 -6.029 1.00 13.06 63 TYR B O 1
ATOM 2753 N N . ILE B 1 83 ? -33.264 0.060 -4.512 1.00 9.89 64 ILE B N 1
ATOM 2754 C CA . ILE B 1 83 ? -32.263 0.752 -5.330 1.00 10.70 64 ILE B CA 1
ATOM 2755 C C . ILE B 1 83 ? -31.133 -0.265 -5.464 1.00 11.81 64 ILE B C 1
ATOM 2756 O O . ILE B 1 83 ? -30.563 -0.718 -4.473 1.00 12.12 64 ILE B O 1
ATOM 2761 N N . THR B 1 84 ? -30.829 -0.617 -6.706 1.00 13.16 65 THR B N 1
ATOM 2762 C CA . THR B 1 84 ? -29.917 -1.711 -7.000 1.00 13.46 65 THR B CA 1
ATOM 2763 C C . THR B 1 84 ? -28.743 -1.238 -7.826 1.00 13.84 65 THR B C 1
ATOM 2764 O O . THR B 1 84 ? -28.780 -0.178 -8.407 1.00 15.28 65 THR B O 1
ATOM 2768 N N . ASP B 1 85 ? -27.678 -2.014 -7.785 1.00 15.52 66 ASP B N 1
ATOM 2769 C CA . ASP B 1 85 ? -26.509 -1.744 -8.636 1.00 15.80 66 ASP B CA 1
ATOM 2770 C C . ASP B 1 85 ? -25.934 -0.355 -8.396 1.00 17.89 66 ASP B C 1
ATOM 2771 O O . ASP B 1 85 ? -25.497 0.361 -9.302 1.00 19.78 66 ASP B O 1
ATOM 2776 N N . GLY B 1 86 ? -25.998 0.070 -7.159 1.00 16.19 67 GLY B N 1
ATOM 2777 C CA . GLY B 1 86 ? -25.363 1.306 -6.804 1.00 16.44 67 GLY B CA 1
ATOM 2778 C C . GLY B 1 86 ? -26.078 2.529 -7.270 1.00 15.52 67 GLY B C 1
ATOM 2779 O O . GLY B 1 86 ? -25.525 3.640 -7.266 1.00 17.20 67 GLY B O 1
ATOM 2780 N N . GLY B 1 87 ? -27.337 2.335 -7.632 1.00 14.58 68 GLY B N 1
ATOM 2781 C CA . GLY B 1 87 ? -28.193 3.422 -8.064 1.00 14.16 68 GLY B CA 1
ATOM 2782 C C . GLY B 1 87 ? -28.586 3.446 -9.519 1.00 13.39 68 GLY B C 1
ATOM 2783 O O . GLY B 1 87 ? -29.217 4.390 -9.978 1.00 13.58 68 GLY B O 1
ATOM 2784 N N . THR B 1 88 ? -28.264 2.383 -10.252 1.00 13.58 69 THR B N 1
ATOM 2785 C CA A THR B 1 88 ? -28.626 2.316 -11.676 0.50 12.88 69 THR B CA 1
ATOM 2786 C CA B THR B 1 88 ? -28.582 2.335 -11.645 0.50 12.44 69 THR B CA 1
ATOM 2787 C C . THR B 1 88 ? -30.080 1.997 -11.894 1.00 12.01 69 THR B C 1
ATOM 2788 O O . THR B 1 88 ? -30.603 2.239 -12.957 1.00 14.36 69 THR B O 1
ATOM 2795 N N . VAL B 1 89 ? -30.717 1.392 -10.894 1.00 12.18 70 VAL B N 1
ATOM 2796 C CA . VAL B 1 89 ? -32.139 0.984 -10.991 1.00 12.21 70 VAL B CA 1
ATOM 2797 C C . VAL B 1 89 ? -32.867 1.256 -9.682 1.00 11.20 70 VAL B C 1
ATOM 2798 O O . VAL B 1 89 ? -32.323 1.082 -8.588 1.00 11.70 70 VAL B O 1
ATOM 2802 N N . VAL B 1 90 ? -34.053 1.805 -9.845 1.00 12.38 71 VAL B N 1
ATOM 2803 C CA . VAL B 1 90 ? -34.998 2.049 -8.776 1.00 11.52 71 VAL B CA 1
ATOM 2804 C C . VAL B 1 90 ? -36.262 1.277 -9.133 1.00 11.35 71 VAL B C 1
ATOM 2805 O O . VAL B 1 90 ? -36.817 1.438 -10.234 1.00 13.38 71 VAL B O 1
ATOM 2809 N N . ARG B 1 91 ? -36.720 0.420 -8.227 1.00 11.64 72 ARG B N 1
ATOM 2810 C CA . ARG B 1 91 ? -37.893 -0.398 -8.525 1.00 12.74 72 ARG B CA 1
ATOM 2811 C C . ARG B 1 91 ? -38.655 -0.786 -7.292 1.00 13.08 72 ARG B C 1
ATOM 2812 O O . ARG B 1 91 ? -38.112 -0.817 -6.191 1.00 12.85 72 ARG B O 1
ATOM 2820 N N . THR B 1 92 ? -39.908 -1.133 -7.533 1.00 13.41 73 THR B N 1
ATOM 2821 C CA . THR B 1 92 ? -40.769 -1.720 -6.535 1.00 15.11 73 THR B CA 1
ATOM 2822 C C . THR B 1 92 ? -40.635 -3.237 -6.753 1.00 17.37 73 THR B C 1
ATOM 2823 O O . THR B 1 92 ? -39.979 -3.680 -7.693 1.00 18.78 73 THR B O 1
ATOM 2827 N N . PRO B 1 93 ? -41.255 -4.041 -5.888 1.00 19.75 74 PRO B N 1
ATOM 2828 C CA . PRO B 1 93 ? -41.094 -5.453 -6.066 1.00 20.85 74 PRO B CA 1
ATOM 2829 C C . PRO B 1 93 ? -41.607 -5.958 -7.396 1.00 23.01 74 PRO B C 1
ATOM 2830 O O . PRO B 1 93 ? -41.140 -6.989 -7.879 1.00 27.16 74 PRO B O 1
ATOM 2834 N N . LYS B 1 94 ? -42.512 -5.194 -7.993 1.00 20.82 75 LYS B N 1
ATOM 2835 C CA . LYS B 1 94 ? -43.200 -5.565 -9.227 1.00 24.76 75 LYS B CA 1
ATOM 2836 C C . LYS B 1 94 ? -42.880 -4.768 -10.476 1.00 25.56 75 LYS B C 1
ATOM 2837 O O . LYS B 1 94 ? -43.008 -5.285 -11.584 1.00 26.60 75 LYS B O 1
ATOM 2843 N N . GLU B 1 95 ? -42.456 -3.519 -10.311 1.00 20.56 76 GLU B N 1
ATOM 2844 C CA . GLU B 1 95 ? -42.258 -2.623 -11.451 1.00 19.62 76 GLU B CA 1
ATOM 2845 C C . GLU B 1 95 ? -40.985 -1.806 -11.317 1.00 17.67 76 GLU B C 1
ATOM 2846 O O . GLU B 1 95 ? -40.666 -1.345 -10.224 1.00 16.46 76 GLU B O 1
ATOM 2852 N N . ILE B 1 96 ? -40.292 -1.631 -12.443 1.00 15.76 77 ILE B N 1
ATOM 2853 C CA . ILE B 1 96 ? -39.098 -0.749 -12.493 1.00 16.27 77 ILE B CA 1
ATOM 2854 C C . ILE B 1 96 ? -39.580 0.684 -12.604 1.00 16.10 77 ILE B C 1
ATOM 2855 O O . ILE B 1 96 ? -40.438 1.007 -13.459 1.00 18.11 77 ILE B O 1
ATOM 2860 N N . LEU B 1 97 ? -39.095 1.556 -11.722 1.00 13.15 78 LEU B N 1
ATOM 2861 C CA . LEU B 1 97 ? -39.536 2.950 -11.741 1.00 15.81 78 LEU B CA 1
ATOM 2862 C C . LEU B 1 97 ? -38.620 3.829 -12.554 1.00 16.43 78 LEU B C 1
ATOM 2863 O O . LEU B 1 97 ? -39.049 4.758 -13.258 1.00 16.82 78 LEU B O 1
ATOM 2868 N N . LYS B 1 98 ? -37.329 3.561 -12.429 1.00 15.44 79 LYS B N 1
ATOM 2869 C CA . LYS B 1 98 ? -36.336 4.400 -13.072 1.00 14.52 79 LYS B CA 1
ATOM 2870 C C . LYS B 1 98 ? -35.083 3.611 -13.309 1.00 13.88 79 LYS B C 1
ATOM 2871 O O . LYS B 1 98 ? -34.691 2.835 -12.466 1.00 14.14 79 LYS B O 1
ATOM 2877 N N . THR B 1 99 ? -34.486 3.776 -14.479 1.00 15.31 80 THR B N 1
ATOM 2878 C CA . THR B 1 99 ? -33.173 3.178 -14.734 1.00 14.53 80 THR B CA 1
ATOM 2879 C C . THR B 1 99 ? -32.235 4.210 -15.318 1.00 12.99 80 THR B C 1
ATOM 2880 O O . THR B 1 99 ? -32.665 5.203 -15.903 1.00 14.80 80 THR B O 1
ATOM 2884 N N . TYR B 1 100 ? -30.938 3.969 -15.177 1.00 11.47 81 TYR B N 1
ATOM 2885 C CA . TYR B 1 100 ? -29.918 4.834 -15.753 1.00 11.76 81 TYR B CA 1
ATOM 2886 C C . TYR B 1 100 ? -28.992 3.968 -16.598 1.00 14.56 81 TYR B C 1
ATOM 2887 O O . TYR B 1 100 ? -27.893 3.640 -16.172 1.00 13.79 81 TYR B O 1
ATOM 2896 N N . PRO B 1 101 ? -29.458 3.606 -17.795 1.00 13.20 82 PRO B N 1
ATOM 2897 C CA . PRO B 1 101 ? -28.650 2.698 -18.580 1.00 12.30 82 PRO B CA 1
ATOM 2898 C C . PRO B 1 101 ? -27.568 3.382 -19.352 1.00 13.62 82 PRO B C 1
ATOM 2899 O O . PRO B 1 101 ? -27.534 4.626 -19.479 1.00 13.21 82 PRO B O 1
ATOM 2916 N N . ASP B 1 103 ? -25.511 4.186 -22.853 1.00 15.14 84 ASP B N 1
ATOM 2917 C CA . ASP B 1 103 ? -25.770 4.309 -24.288 1.00 15.81 84 ASP B CA 1
ATOM 2918 C C . ASP B 1 103 ? -25.162 3.141 -25.065 1.00 16.35 84 ASP B C 1
ATOM 2919 O O . ASP B 1 103 ? -24.074 2.613 -24.759 1.00 13.70 84 ASP B O 1
ATOM 2924 N N . GLU B 1 104 ? -25.844 2.793 -26.133 1.00 17.90 85 GLU B N 1
ATOM 2925 C CA . GLU B 1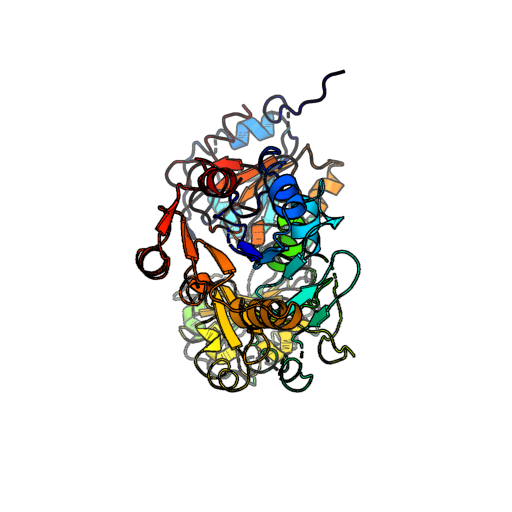 104 ? -25.446 1.669 -26.972 1.00 20.00 85 GLU B CA 1
ATOM 2926 C C . GLU B 1 104 ? -23.988 1.761 -27.423 1.00 17.23 85 GLU B C 1
ATOM 2927 O O . GLU B 1 104 ? -23.233 0.793 -27.356 1.00 16.12 85 GLU B O 1
ATOM 2933 N N . ASP B 1 105 ? -23.572 2.929 -27.893 1.00 17.19 86 ASP B N 1
ATOM 2934 C CA A ASP B 1 105 ? -22.193 3.050 -28.408 0.50 17.73 86 ASP B CA 1
ATOM 2935 C CA B ASP B 1 105 ? -22.201 3.100 -28.401 0.50 18.45 86 ASP B CA 1
ATOM 2936 C C . ASP B 1 105 ? -21.152 2.819 -27.339 1.00 17.66 86 ASP B C 1
ATOM 2937 O O . ASP B 1 105 ? -20.038 2.362 -27.638 1.00 17.44 86 ASP B O 1
ATOM 2946 N N . ILE B 1 106 ? -21.517 3.094 -26.090 1.00 15.16 87 ILE B N 1
ATOM 2947 C CA . ILE B 1 106 ? -20.598 2.916 -24.969 1.00 14.12 87 ILE B CA 1
ATOM 2948 C C . ILE B 1 106 ? -20.477 1.433 -24.619 1.00 12.94 87 ILE B C 1
ATOM 2949 O O . ILE B 1 106 ? -19.426 0.874 -24.768 1.00 13.97 87 ILE B O 1
ATOM 2954 N N . TRP B 1 107 ? -21.582 0.768 -24.274 1.00 12.93 88 TRP B N 1
ATOM 2955 C CA . TRP B 1 107 ? -21.444 -0.646 -23.895 1.00 12.35 88 TRP B CA 1
ATOM 2956 C C . TRP B 1 107 ? -20.979 -1.555 -25.027 1.00 14.72 88 TRP B C 1
ATOM 2957 O O . TRP B 1 107 ? -20.141 -2.438 -24.827 1.00 14.51 88 TRP B O 1
ATOM 2968 N N . LYS B 1 108 ? -21.439 -1.287 -26.247 1.00 14.18 89 LYS B N 1
ATOM 2969 C CA . LYS B 1 108 ? -20.970 -2.082 -27.391 1.00 13.43 89 LYS B CA 1
ATOM 2970 C C . LYS B 1 108 ? -19.486 -1.808 -27.687 1.00 15.29 89 LYS B C 1
ATOM 2971 O O . LYS B 1 108 ? -18.750 -2.678 -28.090 1.00 14.11 89 LYS B O 1
ATOM 2977 N N . GLY B 1 109 ? -19.051 -0.581 -27.449 1.00 14.73 90 GLY B N 1
ATOM 2978 C CA . GLY B 1 109 ? -17.646 -0.233 -27.667 1.00 15.01 90 GLY B CA 1
ATOM 2979 C C . GLY B 1 109 ? -16.798 -0.986 -26.673 1.00 14.07 90 GLY B C 1
ATOM 2980 O O . GLY B 1 109 ? -15.702 -1.459 -26.965 1.00 14.94 90 GLY B O 1
ATOM 2989 N N . CYS B 1 111 ? -17.666 -3.899 -25.358 1.00 14.72 92 CYS B N 1
ATOM 2990 C CA . CYS B 1 111 ? -17.695 -5.286 -25.784 1.00 14.83 92 CYS B CA 1
ATOM 2991 C C . CYS B 1 111 ? -16.569 -5.528 -26.789 1.00 14.73 92 CYS B C 1
ATOM 2992 O O . CYS B 1 111 ? -15.765 -6.440 -26.648 1.00 14.96 92 CYS B O 1
ATOM 2995 N N . ARG B 1 112 ? -16.520 -4.675 -27.799 1.00 14.65 93 ARG B N 1
ATOM 2996 C CA A ARG B 1 112 ? -15.504 -4.843 -28.836 0.50 15.98 93 ARG B CA 1
ATOM 2997 C CA B ARG B 1 112 ? -15.509 -4.807 -28.850 0.50 15.48 93 ARG B CA 1
ATOM 2998 C C . ARG B 1 112 ? -14.103 -4.726 -28.295 1.00 16.91 93 ARG B C 1
ATOM 2999 O O . ARG B 1 112 ? -13.213 -5.489 -28.663 1.00 17.60 93 ARG B O 1
ATOM 3022 N N . VAL B 1 114 ? -12.924 -5.400 -25.213 1.00 15.23 95 VAL B N 1
ATOM 3023 C CA . VAL B 1 114 ? -12.481 -6.544 -24.420 1.00 14.96 95 VAL B CA 1
ATOM 3024 C C . VAL B 1 114 ? -12.159 -7.705 -25.355 1.00 18.57 95 VAL B C 1
ATOM 3025 O O . VAL B 1 114 ? -11.146 -8.395 -25.217 1.00 17.83 95 VAL B O 1
ATOM 3029 N N . ARG B 1 115 ? -13.054 -7.916 -26.290 1.00 20.69 96 ARG B N 1
ATOM 3030 C CA . ARG B 1 115 ? -12.944 -9.051 -27.208 1.00 23.63 96 ARG B CA 1
ATOM 3031 C C . ARG B 1 115 ? -11.689 -8.944 -28.014 1.00 24.83 96 ARG B C 1
ATOM 3032 O O . ARG B 1 115 ? -10.928 -9.905 -28.179 1.00 27.41 96 ARG B O 1
ATOM 3040 N N . ASP B 1 116 ? -11.430 -7.737 -28.465 1.00 25.20 97 ASP B N 1
ATOM 3041 C CA . ASP B 1 116 ? -10.326 -7.510 -29.386 1.00 25.61 97 ASP B CA 1
ATOM 3042 C C . ASP B 1 116 ? -8.983 -7.103 -28.772 1.00 25.63 97 ASP B C 1
ATOM 3043 O O . ASP B 1 116 ? -7.947 -7.419 -29.341 1.00 26.10 97 ASP B O 1
ATOM 3048 N N . GLU B 1 117 ? -9.001 -6.409 -27.633 1.00 24.33 98 GLU B N 1
ATOM 3049 C CA . GLU B 1 117 ? -7.772 -5.858 -27.027 1.00 24.18 98 GLU B CA 1
ATOM 3050 C C . GLU B 1 117 ? -7.401 -6.379 -25.636 1.00 23.03 98 GLU B C 1
ATOM 3051 O O . GLU B 1 117 ? -6.341 -6.060 -25.095 1.00 23.50 98 GLU B O 1
ATOM 3057 N N . LEU B 1 118 ? -8.292 -7.145 -25.035 1.00 21.96 99 LEU B N 1
ATOM 3058 C CA . LEU B 1 118 ? -8.027 -7.784 -23.748 1.00 22.69 99 LEU B CA 1
ATOM 3059 C C . LEU B 1 118 ? -8.234 -9.299 -23.907 1.00 24.79 99 LEU B C 1
ATOM 3060 O O . LEU B 1 118 ? -9.175 -9.863 -23.375 1.00 24.85 99 LEU B O 1
ATOM 3065 N N . PRO B 1 119 ? -7.356 -9.956 -24.670 1.00 27.39 100 PRO B N 1
ATOM 3066 C CA . PRO B 1 119 ? -7.544 -11.356 -25.034 1.00 28.22 100 PRO B CA 1
ATOM 3067 C C . PRO B 1 119 ? -7.626 -12.349 -23.888 1.00 27.41 100 PRO B C 1
ATOM 3068 O O . PRO B 1 119 ? -8.308 -13.358 -24.033 1.00 30.68 100 PRO B O 1
ATOM 3072 N N . ALA B 1 120 ? -6.953 -12.055 -22.786 1.00 24.92 101 ALA B N 1
ATOM 3073 C CA . ALA B 1 120 ? -6.949 -12.924 -21.598 1.00 23.95 101 ALA B CA 1
ATOM 3074 C C . ALA B 1 120 ? -8.195 -12.737 -20.734 1.00 22.44 101 ALA B C 1
ATOM 3075 O O . ALA B 1 120 ? -8.428 -13.491 -19.775 1.00 20.69 101 ALA B O 1
ATOM 3077 N N . CYS B 1 121 ? -8.977 -11.714 -21.058 1.00 20.43 102 CYS B N 1
ATOM 3078 C CA . CYS B 1 121 ? -10.154 -11.379 -20.235 1.00 19.80 102 CYS B CA 1
ATOM 3079 C C . CYS B 1 121 ? 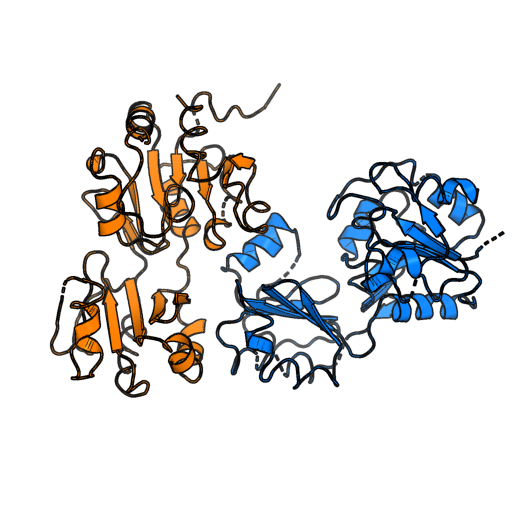-11.459 -11.743 -20.903 1.00 17.81 102 CYS B C 1
ATOM 3080 O O . CYS B 1 121 ? -11.542 -11.936 -22.119 1.00 18.69 102 CYS B O 1
ATOM 3083 N N . ASP B 1 122 ? -12.485 -11.856 -20.089 1.00 16.72 103 ASP B N 1
ATOM 3084 C CA . ASP B 1 122 ? -13.823 -12.027 -20.595 1.00 17.75 103 ASP B CA 1
ATOM 3085 C C . ASP B 1 122 ? -14.680 -10.895 -20.073 1.00 15.13 103 ASP B C 1
ATOM 3086 O O . ASP B 1 122 ? -14.202 -10.014 -19.355 1.00 14.12 103 ASP B O 1
ATOM 3091 N N . TYR B 1 123 ? -15.950 -10.927 -20.454 1.00 16.18 104 TYR B N 1
ATOM 3092 C CA . TYR B 1 123 ? -16.869 -9.848 -20.032 1.00 14.64 104 TYR B CA 1
ATOM 3093 C C . TYR B 1 123 ? -18.283 -10.292 -20.077 1.00 15.34 104 TYR B C 1
ATOM 3094 O O . TYR B 1 123 ? -18.633 -11.298 -20.695 1.00 13.61 104 TYR B O 1
ATOM 3103 N N . PHE B 1 124 ? -19.102 -9.559 -19.347 1.00 14.28 105 PHE B N 1
ATOM 3104 C CA . PHE B 1 124 ? -20.532 -9.777 -19.406 1.00 16.11 105 PHE B CA 1
ATOM 3105 C C . PHE B 1 124 ? -21.240 -8.466 -19.217 1.00 15.66 105 PHE B C 1
ATOM 3106 O O . PHE B 1 124 ? -20.673 -7.501 -18.715 1.00 17.02 105 PHE B O 1
ATOM 3114 N N . ALA B 1 125 ? -22.466 -8.433 -19.699 1.00 13.52 106 ALA B N 1
ATOM 3115 C CA . ALA B 1 125 ? -23.306 -7.256 -19.517 1.00 13.69 106 ALA B CA 1
ATOM 3116 C C . ALA B 1 125 ? -24.538 -7.659 -18.765 1.00 14.71 106 ALA B C 1
ATOM 3117 O O . ALA B 1 125 ? -24.851 -8.824 -18.606 1.00 14.25 106 ALA B O 1
ATOM 3119 N N . ALA B 1 126 ? -25.235 -6.643 -18.285 1.00 13.49 107 ALA B N 1
ATOM 3120 C CA . ALA B 1 126 ? -26.442 -6.892 -17.523 1.00 13.20 107 ALA B CA 1
ATOM 3121 C C . ALA B 1 126 ? -27.521 -5.884 -17.751 1.00 12.95 107 ALA B C 1
ATOM 3122 O O . ALA B 1 126 ? -27.284 -4.705 -17.932 1.00 13.26 107 ALA B O 1
ATOM 3124 N N . THR B 1 127 ? -28.725 -6.422 -17.731 1.00 10.76 108 THR B N 1
ATOM 3125 C CA . THR B 1 127 ? -29.961 -5.626 -17.654 1.00 12.05 108 THR B CA 1
ATOM 3126 C C . THR B 1 127 ? -30.347 -5.578 -16.165 1.00 11.65 108 THR B C 1
ATOM 3127 O O . THR B 1 127 ? -29.675 -6.162 -15.332 1.00 12.75 108 THR B O 1
ATOM 3131 N N . PRO B 1 128 ? -31.468 -4.937 -15.827 1.00 10.56 109 PRO B N 1
ATOM 3132 C CA . PRO B 1 128 ? -31.854 -4.917 -14.424 1.00 12.97 109 PRO B CA 1
ATOM 3133 C C . PRO B 1 128 ? -32.200 -6.273 -13.859 1.00 13.76 109 PRO B C 1
ATOM 3134 O O . PRO B 1 128 ? -32.278 -6.436 -12.667 1.00 14.11 109 PRO B O 1
ATOM 3138 N N . ASP B 1 129 ? -32.386 -7.252 -14.751 1.00 14.38 110 ASP B N 1
ATOM 3139 C CA . ASP B 1 129 ? -32.901 -8.557 -14.337 1.00 15.27 110 ASP B CA 1
ATOM 3140 C C . ASP B 1 129 ? -32.054 -9.783 -14.669 1.00 17.22 110 ASP B C 1
ATOM 3141 O O . ASP B 1 129 ? -32.220 -10.866 -14.082 1.00 18.17 110 ASP B O 1
ATOM 3146 N N . PHE B 1 130 ? -31.154 -9.627 -15.619 1.00 13.10 111 PHE B N 1
ATOM 3147 C CA . PHE B 1 130 ? -30.297 -10.732 -15.982 1.00 13.38 111 PHE B CA 1
ATOM 3148 C C . PHE B 1 130 ? -28.994 -10.298 -16.616 1.00 14.46 111 PHE B C 1
ATOM 3149 O O . PHE B 1 130 ? -28.843 -9.183 -17.085 1.00 14.59 111 PHE B O 1
ATOM 3157 N N . CYS B 1 131 ? -28.041 -11.209 -16.579 1.00 17.83 112 CYS B N 1
ATOM 3158 C CA A CYS B 1 131 ? -26.754 -10.912 -17.198 0.50 18.31 112 CYS B CA 1
ATOM 3159 C CA B CYS B 1 131 ? -26.701 -10.990 -17.147 0.50 17.80 112 CYS B CA 1
ATOM 3160 C C . CYS B 1 131 ? -26.546 -11.868 -18.358 1.00 19.21 112 CYS B C 1
ATOM 3161 O O . CYS B 1 131 ? -27.107 -12.976 -18.412 1.00 18.24 112 CYS B O 1
ATOM 3166 N N . PHE B 1 132 ? -25.768 -11.402 -19.310 1.00 18.11 113 PHE B N 1
ATOM 3167 C CA . PHE B 1 132 ? -25.528 -12.152 -20.523 1.00 19.56 113 PHE B CA 1
ATOM 3168 C C . PHE B 1 132 ? -24.127 -11.982 -21.042 1.00 20.81 113 PHE B C 1
ATOM 3169 O O . PHE B 1 132 ? -23.447 -10.983 -20.799 1.00 17.96 113 PHE B O 1
ATOM 3177 N N . ALA B 1 133 ? -23.714 -12.988 -21.775 1.00 19.84 114 ALA B N 1
ATOM 3178 C CA . ALA B 1 133 ? -22.362 -13.006 -22.297 1.00 21.25 114 ALA B CA 1
ATOM 3179 C C . ALA B 1 133 ? -22.298 -13.902 -23.504 1.00 24.43 114 ALA B C 1
ATOM 3180 O O . ALA B 1 133 ? -23.175 -14.735 -23.735 1.00 22.61 114 ALA B O 1
ATOM 3182 N N . GLU B 1 134 ? -21.205 -13.722 -24.225 1.00 24.90 115 GLU B N 1
ATOM 3183 C CA . GLU B 1 134 ? -20.911 -14.478 -25.425 1.00 26.17 115 GLU B CA 1
ATOM 3184 C C . GLU B 1 134 ? -19.638 -15.266 -25.200 1.00 26.24 115 GLU B C 1
ATOM 3185 O O . GLU B 1 134 ? -18.605 -14.712 -24.875 1.00 25.18 115 GLU B O 1
ATOM 3191 N N . ASP B 1 135 ? -19.724 -16.577 -25.343 1.00 27.42 116 ASP B N 1
ATOM 3192 C CA . ASP B 1 135 ? -18.555 -17.434 -25.118 1.00 27.66 116 ASP B CA 1
ATOM 3193 C C . ASP B 1 135 ? -17.689 -17.344 -26.346 1.00 27.50 116 ASP B C 1
ATOM 3194 O O . ASP B 1 135 ? -18.084 -17.773 -27.415 1.00 27.81 116 ASP B O 1
ATOM 3199 N N . GLY B 1 136 ? -16.512 -16.769 -26.180 1.00 26.12 117 GLY B N 1
ATOM 3200 C CA . GLY B 1 136 ? -15.579 -16.582 -27.277 1.00 27.91 117 GLY B CA 1
ATOM 3201 C C . GLY B 1 136 ? -14.539 -17.673 -27.253 1.00 28.97 117 GLY B C 1
ATOM 3202 O O . GLY B 1 136 ? -13.566 -17.638 -28.012 1.00 31.28 117 GLY B O 1
ATOM 3203 N N . GLY B 1 137 ? -14.739 -18.620 -26.352 1.00 27.87 118 GLY B N 1
ATOM 3204 C CA . GLY B 1 137 ? -13.834 -19.799 -26.237 1.00 27.65 118 GLY B CA 1
ATOM 3205 C C . GLY B 1 137 ? -12.634 -19.698 -25.308 1.00 26.53 118 GLY B C 1
ATOM 3206 O O . GLY B 1 137 ? -11.706 -20.520 -25.382 1.00 27.56 118 GLY B O 1
ATOM 3207 N N . SER B 1 138 ? -12.632 -18.691 -24.434 1.00 24.49 119 SER B N 1
ATOM 3208 C CA . SER B 1 138 ? -11.529 -18.507 -23.467 1.00 24.88 119 SER B CA 1
ATOM 3209 C C . SER B 1 138 ? -11.521 -19.648 -22.463 1.00 25.05 119 SER B C 1
ATOM 3210 O O . SER B 1 138 ? -12.546 -20.313 -22.263 1.00 27.51 119 SER B O 1
ATOM 3213 N N . PRO B 1 139 ? -10.377 -19.883 -21.814 1.00 27.95 120 PRO B N 1
ATOM 3214 C CA . PRO B 1 139 ? -10.308 -20.923 -20.795 1.00 29.79 120 PRO B CA 1
ATOM 3215 C C . PRO B 1 139 ? -10.926 -20.497 -19.469 1.00 31.46 120 PRO B C 1
ATOM 3216 O O . PRO B 1 139 ? -11.066 -21.331 -18.547 1.00 32.06 120 PRO B O 1
ATOM 3220 N N . ILE B 1 140 ? -11.339 -19.226 -19.400 1.00 29.15 121 ILE B N 1
ATOM 3221 C CA . ILE B 1 140 ? -11.895 -18.672 -18.158 1.00 27.32 121 ILE B CA 1
ATOM 3222 C C . ILE B 1 140 ? -13.407 -18.472 -18.195 1.00 26.84 121 ILE B C 1
ATOM 3223 O O . ILE B 1 140 ? -14.054 -18.349 -17.162 1.00 29.47 121 ILE B O 1
ATOM 3228 N N . PHE B 1 141 ? -13.981 -18.503 -19.385 1.00 27.16 122 PHE B N 1
ATOM 3229 C CA . PHE B 1 141 ? -15.423 -18.281 -19.540 1.00 28.82 122 PHE B CA 1
ATOM 3230 C C . PHE B 1 141 ? -16.303 -19.158 -18.616 1.00 31.57 122 PHE B C 1
ATOM 3231 O O . PHE B 1 141 ? -17.226 -18.673 -17.942 1.00 30.28 122 PHE B O 1
ATOM 3239 N N . HIS B 1 142 ? -15.975 -20.436 -18.548 1.00 33.47 123 HIS B N 1
ATOM 3240 C CA . HIS B 1 142 ? -16.815 -21.382 -17.795 1.00 36.44 123 HIS B CA 1
ATOM 3241 C C . HIS B 1 142 ? -16.833 -21.072 -16.300 1.00 37.17 123 HIS B C 1
ATOM 3242 O O . HIS B 1 142 ? -17.775 -21.439 -15.596 1.00 38.03 123 HIS B O 1
ATOM 3249 N N . LEU B 1 143 ? -15.791 -20.390 -15.842 1.00 36.41 124 LEU B N 1
ATOM 3250 C CA . LEU B 1 143 ? -15.662 -20.020 -14.430 1.00 37.80 124 LEU B CA 1
ATOM 3251 C C . LEU B 1 143 ? -16.806 -19.113 -13.974 1.00 39.00 124 LEU B C 1
ATOM 3252 O O . LEU B 1 143 ? -17.216 -19.136 -12.815 1.00 38.93 124 LEU B O 1
ATOM 3257 N N . LEU B 1 144 ? -17.325 -18.321 -14.901 1.00 40.86 125 LEU B N 1
ATOM 3258 C CA . LEU B 1 144 ? -18.385 -17.385 -14.552 1.00 41.73 125 LEU B CA 1
ATOM 3259 C C . LEU B 1 144 ? -19.550 -18.146 -13.910 1.00 45.09 125 LEU B C 1
ATOM 3260 O O . LEU B 1 144 ? -20.041 -17.794 -12.827 1.00 47.23 125 LEU B O 1
ATOM 3265 N N . ARG B 1 145 ? -19.939 -19.255 -14.521 1.00 46.56 126 ARG B N 1
ATOM 3266 C CA . ARG B 1 145 ? -21.077 -19.998 -14.004 1.00 47.35 126 ARG B CA 1
ATOM 3267 C C . ARG B 1 145 ? -20.679 -21.161 -13.109 1.00 49.10 126 ARG B C 1
ATOM 3268 O O . ARG B 1 145 ? -21.290 -21.391 -12.063 1.00 49.03 126 ARG B O 1
ATOM 3270 N N . ASP B 1 146 ? -19.630 -21.863 -13.509 1.00 49.18 127 ASP B N 1
ATOM 3271 C CA A ASP B 1 146 ? -19.175 -23.059 -12.808 0.50 49.11 127 ASP B CA 1
ATOM 3272 C CA B ASP B 1 146 ? -19.235 -23.068 -12.783 0.50 49.62 127 ASP B CA 1
ATOM 3273 C C . ASP B 1 146 ? -18.529 -22.718 -11.479 1.00 50.03 127 ASP B C 1
ATOM 3274 O O . ASP B 1 146 ? -18.507 -23.529 -10.545 1.00 51.03 127 ASP B O 1
ATOM 3283 N N . SER B 1 147 ? -18.012 -21.505 -11.387 1.00 50.11 128 SER B N 1
ATOM 3284 C CA . SER B 1 147 ? -17.278 -21.117 -10.169 1.00 50.24 128 SER B CA 1
ATOM 3285 C C . SER B 1 147 ? -17.868 -19.978 -9.354 1.00 49.59 128 SER B C 1
ATOM 3286 O O . SER B 1 147 ? -17.773 -19.984 -8.124 1.00 50.67 128 SER B O 1
ATOM 3289 N N . TYR B 1 148 ? -18.455 -19.000 -10.031 1.00 47.94 129 TYR B N 1
ATOM 3290 C CA . TYR B 1 148 ? -19.042 -17.831 -9.351 1.00 46.41 129 TYR B CA 1
ATOM 3291 C C . TYR B 1 148 ? -20.542 -18.073 -9.232 1.00 47.03 129 TYR B C 1
ATOM 3292 O O . TYR B 1 148 ? -21.304 -17.278 -8.652 1.00 47.36 129 TYR B O 1
ATOM 3301 N N . GLY B 1 149 ? -20.919 -19.237 -9.766 1.00 46.56 130 GLY B N 1
ATOM 3302 C CA . GLY B 1 149 ? -22.293 -19.758 -9.736 1.00 45.88 130 GLY B CA 1
ATOM 3303 C C . GLY B 1 149 ? -23.362 -18.851 -10.329 1.00 46.11 130 GLY B C 1
ATOM 3304 O O . GLY B 1 149 ? -24.507 -18.819 -9.869 1.00 46.26 130 GLY B O 1
ATOM 3305 N N . PHE B 1 150 ? -22.989 -18.103 -11.351 1.00 44.90 131 PHE B N 1
ATOM 3306 C CA . PHE B 1 150 ? -23.941 -17.192 -11.985 1.00 44.45 131 PHE B CA 1
ATOM 3307 C C . PHE B 1 150 ? -24.889 -17.859 -12.949 1.00 43.08 131 PHE B C 1
ATOM 3308 O O . PHE B 1 150 ? -24.532 -18.827 -13.659 1.00 41.78 131 PHE B O 1
ATOM 3316 N N . GLU B 1 151 ? -26.104 -17.315 -12.965 1.00 40.40 132 GLU B N 1
ATOM 3317 C CA . GLU B 1 151 ? -27.060 -17.633 -14.014 1.00 39.82 132 GLU B CA 1
ATOM 3318 C C . GLU B 1 151 ? -26.640 -16.595 -15.020 1.00 38.79 132 GLU B C 1
ATOM 3319 O O . GLU B 1 151 ? -26.845 -15.407 -14.854 1.00 35.06 132 GLU B O 1
ATOM 3333 N N . ARG B 1 153 ? -26.752 -15.810 -19.000 1.00 32.24 134 ARG B N 1
ATOM 3334 C CA A ARG B 1 153 ? -27.418 -16.154 -20.228 0.50 30.90 134 ARG B CA 1
ATOM 3335 C CA B ARG B 1 153 ? -27.403 -16.145 -20.262 0.50 31.75 134 ARG B CA 1
ATOM 3336 C C . ARG B 1 153 ? -26.455 -15.986 -21.427 1.00 31.69 134 ARG B C 1
ATOM 3337 O O . ARG B 1 153 ? -25.845 -14.926 -21.637 1.00 34.68 134 ARG B O 1
ATOM 3352 N N . GLU B 1 154 ? -26.287 -17.045 -22.191 1.00 29.91 135 GLU B N 1
ATOM 3353 C CA . GLU B 1 154 ? -25.404 -16.976 -23.342 1.00 29.78 135 GLU B CA 1
ATOM 3354 C C . GLU B 1 154 ? -26.113 -16.450 -24.562 1.00 30.11 135 GLU B C 1
ATOM 3355 O O . GLU B 1 154 ? -27.225 -16.872 -24.881 1.00 28.55 135 GLU B O 1
ATOM 3361 N N . VAL B 1 155 ? -25.446 -15.536 -25.253 1.00 28.95 136 VAL B N 1
ATOM 3362 C CA . VAL B 1 155 ? -25.964 -15.004 -26.503 1.00 31.34 136 VAL B CA 1
ATOM 3363 C C . VAL B 1 155 ? -24.925 -15.149 -27.598 1.00 34.76 136 VAL B C 1
ATOM 3364 O O . VAL B 1 155 ? -23.713 -15.164 -27.358 1.00 37.07 136 VAL B O 1
ATOM 3368 N N . ASP B 1 156 ? -25.410 -15.223 -28.819 1.00 35.87 137 ASP B N 1
ATOM 3369 C CA . ASP B 1 156 ? -24.536 -15.472 -29.952 1.00 38.75 137 ASP B CA 1
ATOM 3370 C C . ASP B 1 156 ? -23.773 -14.270 -30.415 1.00 38.23 137 ASP B C 1
ATOM 3371 O O . ASP B 1 156 ? -22.547 -14.331 -30.607 1.00 41.05 137 ASP B O 1
ATOM 3376 N N . ASP B 1 157 ? -24.510 -13.192 -30.625 1.00 34.58 138 ASP B N 1
ATOM 3377 C CA . ASP B 1 157 ? -23.928 -11.981 -31.208 1.00 32.94 138 ASP B CA 1
ATOM 3378 C C . ASP B 1 157 ? -24.318 -10.768 -30.387 1.00 27.39 138 ASP B C 1
ATOM 3379 O O . ASP B 1 157 ? -25.200 -9.968 -30.726 1.00 23.62 138 ASP B O 1
ATOM 3384 N N . ILE B 1 158 ? -23.600 -10.640 -29.303 1.00 25.55 139 ILE B N 1
ATOM 3385 C CA . ILE B 1 158 ? -23.895 -9.616 -28.317 1.00 25.06 139 ILE B CA 1
ATOM 3386 C C . ILE B 1 158 ? -23.929 -8.201 -28.891 1.00 24.14 139 ILE B C 1
ATOM 3387 O O . ILE B 1 158 ? -24.806 -7.421 -28.555 1.00 21.76 139 ILE B O 1
ATOM 3392 N N . THR B 1 159 ? -23.000 -7.840 -29.770 1.00 22.37 140 THR B N 1
ATOM 3393 C CA . THR B 1 159 ? -23.026 -6.464 -30.259 1.00 22.60 140 THR B CA 1
ATOM 3394 C C . THR B 1 159 ? -24.128 -6.235 -31.295 1.00 24.26 140 THR B C 1
ATOM 3395 O O . THR B 1 159 ? -24.313 -5.120 -31.753 1.00 23.49 140 THR B O 1
ATOM 3399 N N . ARG B 1 160 ? -24.878 -7.284 -31.621 1.00 24.61 141 ARG B N 1
ATOM 3400 C CA . ARG B 1 160 ? -26.001 -7.144 -32.564 1.00 25.88 141 ARG B CA 1
ATOM 3401 C C . ARG B 1 160 ? -27.336 -6.955 -31.867 1.00 25.15 141 ARG B C 1
ATOM 3402 O O . ARG B 1 160 ? -28.369 -6.748 -32.513 1.00 24.12 141 ARG B O 1
ATOM 3405 N N . LEU B 1 161 ? -27.312 -6.988 -30.542 1.00 20.83 142 LEU B N 1
ATOM 3406 C CA . LEU B 1 161 ? -28.544 -6.823 -29.755 1.00 21.56 142 LEU B CA 1
ATOM 3407 C C . LEU B 1 161 ? -29.071 -5.417 -29.887 1.00 21.63 142 LEU B C 1
ATOM 3408 O O . LEU B 1 161 ? -28.329 -4.454 -29.918 1.00 23.61 142 LEU B O 1
ATOM 3413 N N . ASP B 1 162 ? -30.376 -5.337 -29.983 1.00 20.99 143 ASP B N 1
ATOM 3414 C CA . ASP B 1 162 ? -31.067 -4.075 -30.011 1.00 23.26 143 ASP B CA 1
ATOM 3415 C C . ASP B 1 162 ? -31.901 -3.963 -28.725 1.00 22.95 143 ASP B C 1
ATOM 3416 O O . ASP B 1 162 ? -33.049 -4.419 -28.642 1.00 22.49 143 ASP B O 1
ATOM 3421 N N . ARG B 1 163 ? -31.280 -3.374 -27.718 1.00 21.54 144 ARG B N 1
ATOM 3422 C CA . ARG B 1 163 ? -31.867 -3.214 -26.386 1.00 20.33 144 ARG B CA 1
ATOM 3423 C C . ARG B 1 163 ? -31.544 -1.831 -25.843 1.00 19.61 144 ARG B C 1
ATOM 3424 O O . ARG B 1 163 ? -30.584 -1.209 -26.267 1.00 22.51 144 ARG B O 1
ATOM 3432 N N . ASN B 1 164 ? -32.314 -1.391 -24.871 1.00 18.39 145 ASN B N 1
ATOM 3433 C CA . ASN B 1 164 ? -32.084 -0.069 -24.274 1.00 21.23 145 ASN B CA 1
ATOM 3434 C C . ASN B 1 164 ? -31.965 -0.128 -22.768 1.00 19.45 145 ASN B C 1
ATOM 3435 O O . ASN B 1 164 ? -32.169 0.884 -22.087 1.00 21.17 145 ASN B O 1
ATOM 3440 N N . ASP B 1 165 ? -31.590 -1.298 -22.253 1.00 14.47 146 ASP B N 1
ATOM 3441 C CA . ASP B 1 165 ? -31.654 -1.535 -20.828 1.00 14.33 146 ASP B CA 1
ATOM 3442 C C . ASP B 1 165 ? -30.397 -2.133 -20.239 1.00 12.91 146 ASP B C 1
ATOM 3443 O O . ASP B 1 165 ? -30.442 -2.886 -19.245 1.00 13.15 146 ASP B O 1
ATOM 3448 N N . ILE B 1 166 ? -29.283 -1.809 -20.866 1.00 11.66 147 ILE B N 1
ATOM 3449 C CA . ILE B 1 166 ? -27.997 -2.277 -20.380 1.00 12.04 147 ILE B CA 1
ATOM 3450 C C . ILE B 1 166 ? -27.513 -1.325 -19.292 1.00 11.98 147 ILE B C 1
ATOM 3451 O O . ILE B 1 166 ? -27.199 -0.162 -19.548 1.00 16.18 147 ILE B O 1
ATOM 3456 N N . ILE B 1 167 ? -27.464 -1.845 -18.073 1.00 12.62 148 ILE B N 1
ATOM 3457 C CA . ILE B 1 167 ? -27.111 -1.075 -16.877 1.00 12.28 148 ILE B CA 1
ATOM 3458 C C . ILE B 1 167 ? -25.690 -1.245 -16.377 1.00 11.32 148 ILE B C 1
ATOM 3459 O O . ILE B 1 167 ? -25.170 -0.409 -15.605 1.00 11.66 148 ILE B O 1
ATOM 3464 N N . LYS B 1 168 ? -25.088 -2.358 -16.775 1.00 11.07 149 LYS B N 1
ATOM 3465 C CA . LYS B 1 168 ? -23.743 -2.722 -16.329 1.00 12.88 149 LYS B CA 1
ATOM 3466 C C . LYS B 1 168 ? -22.987 -3.522 -17.353 1.00 11.61 149 LYS B C 1
ATOM 3467 O O . LYS B 1 168 ? -23.552 -4.292 -18.111 1.00 12.43 149 LYS B O 1
ATOM 3473 N N . PHE B 1 169 ? -21.696 -3.255 -17.382 1.00 11.44 150 PHE B N 1
ATOM 3474 C CA . PHE B 1 169 ? -20.734 -3.992 -18.223 1.00 10.72 150 PHE B CA 1
ATOM 3475 C C . PHE B 1 169 ? -19.596 -4.333 -17.296 1.00 12.27 150 PHE B C 1
ATOM 3476 O O . PHE B 1 169 ? -19.084 -3.450 -16.570 1.00 12.14 150 PHE B O 1
ATOM 3484 N N . THR B 1 170 ? -19.204 -5.598 -17.298 1.00 11.90 151 THR B N 1
ATOM 3485 C CA . THR B 1 170 ? -18.147 -6.041 -16.390 1.00 12.96 151 THR B CA 1
ATOM 3486 C C . THR B 1 170 ? -17.065 -6.842 -17.093 1.00 13.96 151 THR B C 1
ATOM 3487 O O . THR B 1 170 ? -17.354 -7.769 -17.855 1.00 14.27 151 THR B O 1
ATOM 3491 N N . VAL B 1 171 ? -15.819 -6.477 -16.810 1.00 13.98 152 VAL B N 1
ATOM 3492 C CA . VAL B 1 171 ? -14.653 -7.219 -17.306 1.00 11.48 152 VAL B CA 1
ATOM 3493 C C . VAL B 1 171 ? -14.251 -8.212 -16.215 1.00 12.68 152 VAL B C 1
ATOM 3494 O O . VAL B 1 171 ? -14.283 -7.911 -15.007 1.00 13.43 152 VAL B O 1
ATOM 3498 N N . PHE B 1 172 ? -13.965 -9.428 -16.659 1.00 12.84 153 PHE B N 1
ATOM 3499 C CA . PHE B 1 172 ? -13.551 -10.529 -15.755 1.00 13.95 153 PHE B CA 1
ATOM 3500 C C . PHE B 1 172 ? -12.199 -11.135 -16.134 1.00 12.40 153 PHE B C 1
ATOM 3501 O O . PHE B 1 172 ? -11.899 -11.355 -17.279 1.00 14.20 153 PHE B O 1
ATOM 3509 N N . HIS B 1 173 ? -11.388 -11.341 -15.099 1.00 14.57 154 HIS B N 1
ATOM 3510 C CA . HIS B 1 173 ? -10.157 -12.166 -15.181 1.00 14.10 154 HIS B CA 1
ATOM 3511 C C . HIS B 1 173 ? -10.013 -12.801 -13.802 1.00 14.79 154 HIS B C 1
ATOM 3512 O O . HIS B 1 173 ? -10.325 -12.181 -12.814 1.00 14.57 154 HIS B O 1
ATOM 3519 N N . PRO B 1 174 ? -9.528 -14.048 -13.713 1.00 17.99 155 PRO B N 1
ATOM 3520 C CA . PRO B 1 174 ? -9.534 -14.667 -12.370 1.00 20.52 155 PRO B CA 1
ATOM 3521 C C . PRO B 1 174 ? -8.655 -14.043 -11.294 1.00 19.69 155 PRO B C 1
ATOM 3522 O O . PRO B 1 174 ? -8.965 -14.172 -10.092 1.00 20.35 155 PRO B O 1
ATOM 3526 N N . ASP B 1 175 ? -7.596 -13.348 -11.676 1.00 18.21 156 ASP B N 1
ATOM 3527 C CA . ASP B 1 175 ? -6.765 -12.723 -10.643 1.00 21.85 156 ASP B CA 1
ATOM 3528 C C . ASP B 1 175 ? -6.025 -11.464 -10.990 1.00 21.35 156 ASP B C 1
ATOM 3529 O O . ASP B 1 175 ? -5.367 -10.918 -10.112 1.00 23.20 156 ASP B O 1
ATOM 3534 N N . LYS B 1 176 ? -6.084 -11.022 -12.243 1.00 19.31 157 LYS B N 1
ATOM 3535 C CA . LYS B 1 176 ? -5.386 -9.783 -12.676 1.00 18.26 157 LYS B CA 1
ATOM 3536 C C . LYS B 1 176 ? -6.250 -8.833 -13.518 1.00 17.50 157 LYS B C 1
ATOM 3537 O O . LYS B 1 176 ? -5.744 -8.127 -14.383 1.00 16.87 157 LYS B O 1
ATOM 3543 N N . CYS B 1 177 ? -7.547 -8.834 -13.241 1.00 16.26 158 CYS B N 1
ATOM 3544 C CA . CYS B 1 177 ? -8.486 -8.053 -14.046 1.00 14.39 158 CYS B CA 1
ATOM 3545 C C . CYS B 1 177 ? -8.114 -6.571 -14.082 1.00 15.80 158 CYS B C 1
ATOM 3546 O O . CYS B 1 177 ? -7.931 -5.991 -15.146 1.00 15.15 158 CYS B O 1
ATOM 3549 N N . GLU B 1 178 ? -7.907 -5.984 -12.903 1.00 15.27 159 GLU B N 1
ATOM 3550 C CA . GLU B 1 178 ? -7.631 -4.548 -12.841 1.00 16.12 159 GLU B CA 1
ATOM 3551 C C . GLU B 1 178 ? -6.361 -4.225 -13.615 1.00 17.69 159 GLU B C 1
ATOM 3552 O O . GLU B 1 178 ? -6.289 -3.314 -14.429 1.00 15.97 159 GLU B O 1
ATOM 3558 N N . GLU B 1 179 ? -5.337 -5.028 -13.357 1.00 18.44 160 GLU B N 1
ATOM 3559 C CA . GLU B 1 179 ? -4.060 -4.834 -14.020 1.00 20.04 160 GLU B CA 1
ATOM 3560 C C . GLU B 1 179 ? -4.171 -4.931 -15.544 1.00 20.18 160 GLU B C 1
ATOM 3561 O O . GLU B 1 179 ? -3.608 -4.126 -16.265 1.00 18.16 160 GLU B O 1
ATOM 3567 N N . LEU B 1 180 ? -4.898 -5.943 -16.025 1.00 16.40 161 LEU B N 1
ATOM 3568 C CA . LEU B 1 180 ? -5.050 -6.140 -17.469 1.00 16.18 161 LEU B CA 1
ATOM 3569 C C . LEU B 1 180 ? -5.859 -5.004 -18.095 1.00 15.80 161 LEU B C 1
ATOM 3570 O O . LEU B 1 180 ? -5.689 -4.671 -19.254 1.00 17.97 161 LEU B O 1
ATOM 3575 N N . CYS B 1 181 ? -6.737 -4.417 -17.292 1.00 15.17 162 CYS B N 1
ATOM 3576 C CA . CYS B 1 181 ? -7.612 -3.332 -17.793 1.00 14.04 162 CYS B CA 1
ATOM 3577 C C . CYS B 1 181 ? -6.944 -1.957 -17.755 1.00 14.07 162 CYS B C 1
ATOM 3578 O O . CYS B 1 181 ? -7.414 -1.000 -18.391 1.00 14.00 162 CYS B O 1
ATOM 3581 N N . THR B 1 182 ? -5.877 -1.851 -16.991 1.00 15.49 163 THR B N 1
ATOM 3582 C CA . THR B 1 182 ? -5.264 -0.530 -16.724 1.00 14.91 163 THR B CA 1
ATOM 3583 C C . THR B 1 182 ? -4.602 0.167 -17.938 1.00 16.34 163 THR B C 1
ATOM 3584 O O . THR B 1 182 ? -4.743 1.364 -18.128 1.00 14.16 163 THR B O 1
ATOM 3588 N N . PRO B 1 183 ? -3.917 -0.590 -18.812 1.00 17.93 164 PRO B N 1
ATOM 3589 C CA . PRO B 1 183 ? -3.248 0.118 -19.894 1.00 17.56 164 PRO B CA 1
ATOM 3590 C C . PRO B 1 183 ? -4.098 0.790 -20.947 1.00 16.95 164 PRO B C 1
ATOM 3591 O O . PRO B 1 183 ? -3.734 1.858 -21.433 1.00 19.38 164 PRO B O 1
ATOM 3595 N N . VAL B 1 184 ? -5.222 0.160 -21.284 1.00 15.59 165 VAL B N 1
ATOM 3596 C CA . VAL B 1 184 ? -6.067 0.609 -22.372 1.00 16.44 165 VAL B CA 1
ATOM 3597 C C . VAL B 1 184 ? -7.527 0.794 -21.999 1.00 15.18 165 VAL B C 1
ATOM 3598 O O . VAL B 1 184 ? -8.117 1.869 -22.213 1.00 15.03 165 VAL B O 1
ATOM 3602 N N . PHE B 1 185 ? -8.088 -0.219 -21.359 1.00 13.90 166 PHE B N 1
ATOM 3603 C CA . PHE B 1 185 ? -9.526 -0.201 -21.091 1.00 13.66 166 PHE B CA 1
ATOM 3604 C C . PHE B 1 185 ? -9.974 0.930 -20.172 1.00 13.93 166 PHE B C 1
ATOM 3605 O O . PHE B 1 185 ? -10.865 1.702 -20.537 1.00 13.48 166 PHE B O 1
ATOM 3613 N N . ILE B 1 186 ? -9.317 1.056 -19.023 1.00 12.98 167 ILE B N 1
ATOM 3614 C CA . ILE B 1 186 ? -9.747 2.028 -18.030 1.00 13.53 167 ILE B CA 1
ATOM 3615 C C . ILE B 1 186 ? -9.623 3.451 -18.604 1.00 14.86 167 ILE B C 1
ATOM 3616 O O . ILE B 1 186 ? -10.583 4.219 -18.547 1.00 15.83 167 ILE B O 1
ATOM 3621 N N . PRO B 1 187 ? -8.472 3.791 -19.197 1.00 15.64 168 PRO B N 1
ATOM 3622 C CA . PRO B 1 187 ? -8.341 5.133 -19.771 1.00 16.90 168 PRO B CA 1
ATOM 3623 C C . PRO B 1 187 ? -9.298 5.418 -20.900 1.00 15.65 168 PRO B C 1
ATOM 3624 O O . PRO B 1 187 ? -9.675 6.578 -21.148 1.00 15.79 168 PRO B O 1
ATOM 3628 N N . ALA B 1 188 ? -9.697 4.381 -21.610 1.00 17.38 169 ALA B N 1
ATOM 3629 C CA . ALA B 1 188 ? -10.620 4.578 -22.719 1.00 18.58 169 ALA B CA 1
ATOM 3630 C C . ALA B 1 188 ? -12.017 4.945 -22.261 1.00 19.41 169 ALA B C 1
ATOM 3631 O O . ALA B 1 188 ? -12.722 5.679 -22.959 1.00 18.83 169 ALA B O 1
ATOM 3633 N N . TRP B 1 189 ? -12.440 4.425 -21.107 1.00 17.58 170 TRP B N 1
ATOM 3634 C CA . TRP B 1 189 ? -13.846 4.592 -20.720 1.00 15.40 170 TRP B CA 1
ATOM 3635 C C . TRP B 1 189 ? -14.102 5.368 -19.453 1.00 17.12 170 TRP B C 1
ATOM 3636 O O . TRP B 1 189 ? -15.246 5.596 -19.137 1.00 18.29 170 TRP B O 1
ATOM 3647 N N . ASN B 1 190 ? -13.057 5.753 -18.724 1.00 16.62 171 ASN B N 1
ATOM 3648 C CA . ASN B 1 190 ? -13.285 6.325 -17.365 1.00 17.47 171 ASN B CA 1
ATOM 3649 C C . ASN B 1 190 ? -13.831 7.743 -17.346 1.00 18.08 171 ASN B C 1
ATOM 3650 O O . ASN B 1 190 ? -14.257 8.219 -16.293 1.00 21.43 171 ASN B O 1
ATOM 3655 N N . LYS B 1 191 ? -13.893 8.368 -18.501 1.00 19.18 172 LYS B N 1
ATOM 3656 C CA . LYS B 1 191 ? -14.523 9.698 -18.623 1.00 22.89 172 LYS B CA 1
ATOM 3657 C C . LYS B 1 191 ? -15.914 9.573 -19.231 1.00 22.71 172 LYS B C 1
ATOM 3658 O O . LYS B 1 191 ? -16.829 10.346 -18.915 1.00 27.70 172 LYS B O 1
ATOM 3664 N N . LYS B 1 192 ? -16.099 8.567 -20.066 1.00 19.19 173 LYS B N 1
ATOM 3665 C CA . LYS B 1 192 ? -17.395 8.359 -20.704 1.00 18.66 173 LYS B CA 1
ATOM 3666 C C . LYS B 1 192 ? -18.389 7.569 -19.855 1.00 18.81 173 LYS B C 1
ATOM 3667 O O . LYS B 1 192 ? -19.595 7.593 -20.101 1.00 21.03 173 LYS B O 1
ATOM 3673 N N . ALA B 1 193 ? -17.848 6.866 -18.880 1.00 15.82 174 ALA B N 1
ATOM 3674 C CA . ALA B 1 193 ? -18.616 6.018 -17.984 1.00 15.69 174 ALA B CA 1
ATOM 3675 C C . ALA B 1 193 ? -17.939 5.984 -16.629 1.00 14.95 174 ALA B C 1
ATOM 3676 O O . ALA B 1 193 ? -16.862 6.538 -16.435 1.00 15.51 174 ALA B O 1
ATOM 3678 N N . HIS B 1 194 ? -18.647 5.403 -15.672 1.00 13.41 175 HIS B N 1
ATOM 3679 C CA . HIS B 1 194 ? -18.110 5.229 -14.346 1.00 13.72 175 HIS B CA 1
ATOM 3680 C C . HIS B 1 194 ? -17.552 3.831 -14.230 1.00 13.82 175 HIS B C 1
ATOM 3681 O O . HIS B 1 194 ? -18.305 2.869 -14.360 1.00 14.89 175 HIS B O 1
ATOM 3688 N N . LEU B 1 195 ? -16.234 3.744 -13.998 1.00 12.50 176 LEU B N 1
ATOM 3689 C CA . LEU B 1 195 ? -15.499 2.470 -13.846 1.00 13.58 176 LEU B CA 1
ATOM 3690 C C . LEU B 1 195 ? -14.894 2.281 -12.466 1.00 15.78 176 LEU B C 1
ATOM 3691 O O . LEU B 1 195 ? -14.344 3.206 -11.856 1.00 14.75 176 LEU B O 1
ATOM 3696 N N . ALA B 1 196 ? -15.034 1.074 -11.957 1.00 14.10 177 ALA B N 1
ATOM 3697 C CA . ALA B 1 196 ? -14.428 0.721 -10.670 1.00 16.10 177 ALA B CA 1
ATOM 3698 C C . ALA B 1 196 ? -14.033 -0.736 -10.607 1.00 16.99 177 ALA B C 1
ATOM 3699 O O . ALA B 1 196 ? -14.839 -1.602 -10.955 1.00 14.24 177 ALA B O 1
ATOM 3701 N N . ALA B 1 197 ? -12.786 -0.980 -10.200 1.00 19.50 178 ALA B N 1
ATOM 3702 C CA . ALA B 1 197 ? -12.294 -2.346 -9.978 1.00 20.81 178 ALA B CA 1
ATOM 3703 C C . ALA B 1 197 ? -12.894 -2.839 -8.687 1.00 23.37 178 ALA B C 1
ATOM 3704 O O . ALA B 1 197 ? -13.044 -2.076 -7.736 1.00 23.34 178 ALA B O 1
ATOM 3706 N N . ALA B 1 198 ? -13.279 -4.110 -8.673 1.00 23.23 179 ALA B N 1
ATOM 3707 C CA . ALA B 1 198 ? -13.785 -4.791 -7.468 1.00 25.89 179 ALA B CA 1
ATOM 3708 C C . ALA B 1 198 ? -13.027 -6.122 -7.304 1.00 26.24 179 ALA B C 1
ATOM 3709 O O . ALA B 1 198 ? -12.898 -6.927 -8.232 1.00 23.35 179 ALA B O 1
ATOM 3711 N N . GLY B 1 199 ? -12.482 -6.336 -6.118 1.00 25.54 180 GLY B N 1
ATOM 3712 C CA . GLY B 1 199 ? -11.698 -7.536 -5.895 1.00 25.96 180 GLY B CA 1
ATOM 3713 C C . GLY B 1 199 ? -10.582 -7.610 -6.905 1.00 25.78 180 GLY B C 1
ATOM 3714 O O . GLY B 1 199 ? -10.132 -6.610 -7.459 1.00 27.35 180 GLY B O 1
ATOM 3715 N N . LYS B 1 200 ? -10.104 -8.795 -7.184 1.00 24.07 181 LYS B N 1
ATOM 3716 C CA . LYS B 1 200 ? -9.039 -8.859 -8.165 1.00 25.01 181 LYS B CA 1
ATOM 3717 C C . LYS B 1 200 ? -9.562 -9.385 -9.508 1.00 21.50 181 LYS B C 1
ATOM 3718 O O . LYS B 1 200 ? -8.800 -9.488 -10.482 1.00 19.83 181 LYS B O 1
ATOM 3724 N N . GLU B 1 201 ? -10.854 -9.690 -9.524 1.00 19.21 182 GLU B N 1
ATOM 3725 C CA . GLU B 1 201 ? -11.472 -10.357 -10.700 1.00 18.43 182 GLU B CA 1
ATOM 3726 C C . GLU B 1 201 ? -12.322 -9.498 -11.615 1.00 16.36 182 GLU B C 1
ATOM 3727 O O . GLU B 1 201 ? -12.590 -9.893 -12.737 1.00 14.89 182 GLU B O 1
ATOM 3733 N N . TRP B 1 202 ? -12.733 -8.342 -11.115 1.00 15.96 183 TRP B N 1
ATOM 3734 C CA . TRP B 1 202 ? -13.725 -7.523 -11.809 1.00 15.67 183 TRP B CA 1
ATOM 3735 C C . TRP B 1 202 ? -13.385 -6.059 -12.004 1.00 15.41 183 TRP B C 1
ATOM 3736 O O . TRP B 1 202 ? -12.775 -5.413 -11.146 1.00 16.56 183 TRP B O 1
ATOM 3747 N N . VAL B 1 203 ? -13.882 -5.544 -13.125 1.00 15.39 184 VAL B N 1
ATOM 3748 C CA . VAL B 1 203 ? -13.915 -4.096 -13.416 1.00 13.08 184 VAL B CA 1
ATOM 3749 C C . VAL B 1 203 ? -15.333 -3.811 -13.876 1.00 14.26 184 VAL B C 1
ATOM 3750 O O . VAL B 1 203 ? -15.766 -4.347 -14.894 1.00 14.82 184 VAL B O 1
ATOM 3754 N N . ASP B 1 204 ? -16.066 -3.053 -13.071 1.00 12.49 185 ASP B N 1
ATOM 3755 C CA . ASP B 1 204 ? -17.485 -2.771 -13.305 1.00 14.45 185 ASP B CA 1
ATOM 3756 C C . ASP B 1 204 ? -17.661 -1.393 -13.879 1.00 14.96 185 ASP B C 1
ATOM 3757 O O . ASP B 1 204 ? -17.071 -0.445 -13.427 1.00 15.48 185 ASP B O 1
ATOM 3762 N N . CYS B 1 205 ? -18.546 -1.319 -14.855 1.00 14.77 186 CYS B N 1
ATOM 3763 C CA . CYS B 1 205 ? -18.808 -0.097 -15.568 1.00 14.33 186 CYS B CA 1
ATOM 3764 C C . CYS B 1 205 ? -20.293 0.193 -15.633 1.00 13.35 186 CYS B C 1
ATOM 3765 O O . CYS B 1 205 ? -21.101 -0.695 -15.908 1.00 12.11 186 CYS B O 1
ATOM 3768 N N . ASN B 1 206 ? -20.639 1.444 -15.341 1.00 13.00 187 ASN B N 1
ATOM 3769 C CA . ASN B 1 206 ? -22.007 1.908 -15.489 1.00 14.07 187 ASN B CA 1
ATOM 3770 C C . ASN B 1 206 ? -22.017 3.320 -16.027 1.00 14.68 187 ASN B C 1
ATOM 3771 O O . ASN B 1 206 ? -20.961 3.939 -16.241 1.00 13.98 187 ASN B O 1
ATOM 3776 N N . ALA B 1 207 ? -23.217 3.830 -16.267 1.00 14.03 188 ALA B N 1
ATOM 3777 C CA . ALA B 1 207 ? -23.343 5.157 -16.863 1.00 15.06 188 ALA B CA 1
ATOM 3778 C C . ALA B 1 207 ? -22.809 6.192 -15.925 1.00 14.28 188 ALA B C 1
ATOM 3779 O O . ALA B 1 207 ? -22.795 6.038 -14.702 1.00 12.95 188 ALA B O 1
ATOM 3781 N N . LYS B 1 208 ? -22.361 7.265 -16.547 1.00 16.59 189 LYS B N 1
ATOM 3782 C CA . LYS B 1 208 ? -21.870 8.422 -15.830 1.00 18.82 189 LYS B CA 1
ATOM 3783 C C . LYS B 1 208 ? -23.108 9.007 -15.168 1.00 19.45 189 LYS B C 1
ATOM 3784 O O . LYS B 1 208 ? -24.213 8.952 -15.718 1.00 19.44 189 LYS B O 1
ATOM 3790 N N . GLY B 1 209 ? -22.923 9.518 -13.976 1.00 20.99 190 GLY B N 1
ATOM 3791 C CA . GLY B 1 209 ? -23.998 10.195 -13.258 1.00 22.02 190 GLY B CA 1
ATOM 3792 C C . GLY B 1 209 ? -24.875 9.303 -12.385 1.00 21.32 190 GLY B C 1
ATOM 3793 O O . GLY B 1 209 ? -25.926 9.701 -11.887 1.00 24.68 190 GLY B O 1
ATOM 3794 N N . VAL B 1 210 ? -24.469 8.063 -12.274 1.00 17.21 191 VAL B N 1
ATOM 3795 C CA . VAL B 1 210 ? -25.177 7.115 -11.412 1.00 14.63 191 VAL B CA 1
ATOM 3796 C C . VAL B 1 210 ? -24.644 7.227 -10.009 1.00 15.10 191 VAL B C 1
ATOM 3797 O O . VAL B 1 210 ? -23.432 7.269 -9.820 1.00 16.17 191 VAL B O 1
ATOM 3801 N N . SER B 1 211 ? -25.540 7.329 -9.023 1.00 14.46 192 SER B N 1
ATOM 3802 C CA . SER B 1 211 ? -25.149 7.316 -7.616 1.00 14.17 192 SER B CA 1
ATOM 3803 C C . SER B 1 211 ? -26.308 6.904 -6.733 1.00 14.48 192 SER B C 1
ATOM 3804 O O . SER B 1 211 ? -27.469 6.944 -7.142 1.00 14.03 192 SER B O 1
ATOM 3807 N N . LYS B 1 212 ? -25.971 6.490 -5.517 1.00 15.91 193 LYS B N 1
ATOM 3808 C CA . LYS B 1 212 ? -27.012 6.154 -4.518 1.00 14.18 193 LYS B CA 1
ATOM 3809 C C . LYS B 1 212 ? -27.910 7.354 -4.207 1.00 15.02 193 LYS B C 1
ATOM 3810 O O . LYS B 1 212 ? -29.137 7.244 -4.136 1.00 15.77 193 LYS B O 1
ATOM 3816 N N . TRP B 1 213 ? -27.293 8.515 -4.034 1.00 14.15 194 TRP B N 1
ATOM 3817 C CA . TRP B 1 213 ? -28.072 9.730 -3.769 1.00 15.17 194 TRP B CA 1
ATOM 3818 C C . TRP B 1 213 ? -28.945 10.179 -4.936 1.00 14.19 194 TRP B C 1
ATOM 3819 O O . TRP B 1 213 ? -30.049 10.672 -4.755 1.00 13.98 194 TRP B O 1
ATOM 3830 N N . THR B 1 214 ? -28.466 10.001 -6.151 1.00 14.43 195 THR B N 1
ATOM 3831 C CA . THR B 1 214 ? -29.256 10.385 -7.313 1.00 15.05 195 THR B CA 1
ATOM 3832 C C . THR B 1 214 ? -30.517 9.542 -7.364 1.00 13.66 195 THR B C 1
ATOM 3833 O O . THR B 1 214 ? -31.613 10.049 -7.561 1.00 14.00 195 THR B O 1
ATOM 3837 N N . ALA B 1 215 ? -30.332 8.243 -7.218 1.00 12.49 196 ALA B N 1
ATOM 3838 C CA . ALA B 1 215 ? -31.468 7.281 -7.227 1.00 12.54 196 ALA B CA 1
ATOM 3839 C C . ALA B 1 215 ? -32.414 7.585 -6.050 1.00 11.66 196 ALA B C 1
ATOM 3840 O O . ALA B 1 215 ? -33.671 7.628 -6.192 1.00 14.18 196 ALA B O 1
ATOM 3842 N N . LEU B 1 216 ? -31.827 7.793 -4.874 1.00 12.04 197 LEU B N 1
ATOM 3843 C CA . LEU B 1 216 ? -32.636 8.033 -3.678 1.00 12.02 197 LEU B CA 1
ATOM 3844 C C . LEU B 1 216 ? -33.405 9.338 -3.831 1.00 13.32 197 LEU B C 1
ATOM 3845 O O . LEU B 1 216 ? -34.587 9.482 -3.428 1.00 14.20 197 LEU B O 1
ATOM 3850 N N . SER B 1 217 ? -32.755 10.303 -4.449 1.00 14.94 198 SER B N 1
ATOM 3851 C CA . SER B 1 217 ? -33.390 11.628 -4.645 1.00 15.17 198 SER B CA 1
ATOM 3852 C C . SER B 1 217 ? -34.613 11.514 -5.532 1.00 15.39 198 SER B C 1
ATOM 3853 O O . SER B 1 217 ? -35.603 12.254 -5.370 1.00 15.18 198 SER B O 1
ATOM 3856 N N . TYR B 1 218 ? -34.535 10.575 -6.464 1.00 15.01 199 TYR B N 1
ATOM 3857 C CA . TYR B 1 218 ? -35.651 10.297 -7.372 1.00 15.34 199 TYR B CA 1
ATOM 3858 C C . TYR B 1 218 ? -36.901 9.915 -6.561 1.00 15.52 199 TYR B C 1
ATOM 3859 O O . TYR B 1 218 ? -38.029 10.381 -6.802 1.00 16.59 199 TYR B O 1
ATOM 3868 N N . LEU B 1 219 ? -36.670 9.056 -5.584 1.00 15.54 200 LEU B N 1
ATOM 3869 C CA . LEU B 1 219 ? -37.746 8.571 -4.703 1.00 15.00 200 LEU B CA 1
ATOM 3870 C C . LEU B 1 219 ? -38.236 9.666 -3.760 1.00 15.60 200 LEU B C 1
ATOM 3871 O O . LEU B 1 219 ? -39.437 9.831 -3.542 1.00 14.78 200 LEU B O 1
ATOM 3876 N N . ILE B 1 220 ? -37.283 10.406 -3.206 1.00 14.27 201 ILE B N 1
ATOM 3877 C CA . ILE B 1 220 ? -37.602 11.485 -2.287 1.00 15.75 201 ILE B CA 1
ATOM 3878 C C . ILE B 1 220 ? -38.560 12.470 -2.963 1.00 16.33 201 ILE B C 1
ATOM 3879 O O . ILE B 1 220 ? -39.602 12.858 -2.395 1.00 16.47 201 ILE B O 1
ATOM 3884 N N . ASP B 1 221 ? -38.222 12.835 -4.187 1.00 17.06 202 ASP B N 1
ATOM 3885 C CA . ASP B 1 221 ? -39.071 13.709 -5.023 1.00 19.57 202 ASP B CA 1
ATOM 3886 C C . ASP B 1 221 ? -40.388 13.073 -5.368 1.00 20.21 202 ASP B C 1
ATOM 3887 O O . ASP B 1 221 ? -41.436 13.721 -5.354 1.00 21.30 202 ASP B O 1
ATOM 3892 N N . ARG B 1 222 ? -40.367 11.779 -5.635 1.00 17.41 203 ARG B N 1
ATOM 3893 C CA . ARG B 1 222 ? -41.569 11.080 -6.040 1.00 17.52 203 ARG B CA 1
ATOM 3894 C C . ARG B 1 222 ? -42.594 11.087 -4.920 1.00 17.71 203 ARG B C 1
ATOM 3895 O O . ARG B 1 222 ? -43.802 11.164 -5.172 1.00 20.96 203 ARG B O 1
ATOM 3903 N N . PHE B 1 223 ? -42.116 11.055 -3.681 1.00 18.37 204 PHE B N 1
ATOM 3904 C CA . PHE B 1 223 ? -43.014 10.990 -2.529 1.00 17.87 204 PHE B CA 1
ATOM 3905 C C . PHE B 1 223 ? -43.196 12.336 -1.866 1.00 19.00 204 PHE B C 1
ATOM 3906 O O . PHE B 1 223 ? -43.697 12.436 -0.747 1.00 18.73 204 PHE B O 1
ATOM 3914 N N . ASP B 1 224 ? -42.710 13.358 -2.554 1.00 18.57 205 ASP B N 1
ATOM 3915 C CA . ASP B 1 224 ? -42.841 14.760 -2.079 1.00 19.23 205 ASP B CA 1
ATOM 3916 C C . ASP B 1 224 ? -42.337 15.009 -0.689 1.00 19.35 205 ASP B C 1
ATOM 3917 O O . ASP B 1 224 ? -42.994 15.670 0.117 1.00 18.45 205 ASP B O 1
ATOM 3922 N N . LEU B 1 225 ? -41.162 14.447 -0.402 1.00 18.28 206 LEU B N 1
ATOM 3923 C CA . LEU B 1 225 ? -40.499 14.554 0.881 1.00 17.42 206 LEU B CA 1
ATOM 3924 C C . LEU B 1 225 ? -39.335 15.539 0.897 1.00 19.52 206 LEU B C 1
ATOM 3925 O O . LEU B 1 225 ? -38.762 15.849 -0.150 1.00 23.35 206 LEU B O 1
ATOM 3930 N N . LEU B 1 226 ? -39.042 16.029 2.090 1.00 19.24 207 LEU B N 1
ATOM 3931 C CA . LEU B 1 226 ? -37.879 16.893 2.324 1.00 22.18 207 LEU B CA 1
ATOM 3932 C C . LEU B 1 226 ? -36.747 16.049 2.933 1.00 23.69 207 LEU B C 1
ATOM 3933 O O . LEU B 1 226 ? -37.014 15.070 3.615 1.00 24.34 207 LEU B O 1
ATOM 3938 N N A PRO B 1 227 ? -35.628 16.723 3.316 0.50 19.98 208 PRO B N 1
ATOM 3939 N N B PRO B 1 227 ? -35.634 16.071 2.111 0.50 21.61 208 PRO B N 1
ATOM 3940 C CA A PRO B 1 227 ? -34.558 15.968 3.999 0.50 17.38 208 PRO B CA 1
ATOM 3941 C CA B PRO B 1 227 ? -34.467 15.276 2.425 0.50 19.80 208 PRO B CA 1
ATOM 3942 C C A PRO B 1 227 ? -34.740 15.582 5.482 0.50 17.90 208 PRO B C 1
ATOM 3943 C C B PRO B 1 227 ? -34.343 15.235 3.914 0.50 17.23 208 PRO B C 1
ATOM 3944 O O A PRO B 1 227 ? -34.215 14.562 5.949 0.50 15.31 208 PRO B O 1
ATOM 3945 O O B PRO B 1 227 ? -33.748 14.307 4.460 0.50 16.88 208 PRO B O 1
ATOM 3952 N N A ASP B 1 228 ? -35.467 16.395 6.223 0.50 17.58 209 ASP B N 1
ATOM 3953 N N B ASP B 1 228 ? -34.956 16.238 4.538 0.50 16.14 209 ASP B N 1
ATOM 3954 C CA A ASP B 1 228 ? -35.517 16.160 7.608 0.50 19.38 209 ASP B CA 1
ATOM 3955 C CA B ASP B 1 228 ? -35.031 16.395 6.029 0.50 18.10 209 ASP B CA 1
ATOM 3956 C C A ASP B 1 228 ? -36.348 14.979 7.534 0.50 19.76 209 ASP B C 1
ATOM 3957 C C B ASP B 1 228 ? -35.808 15.312 6.941 0.50 18.87 209 ASP B C 1
ATOM 3958 O O A ASP B 1 228 ? -36.679 14.390 8.596 0.50 17.94 209 ASP B O 1
ATOM 3959 O O B ASP B 1 228 ? -35.550 15.221 8.134 0.50 19.47 209 ASP B O 1
ATOM 3968 N N . GLU B 1 229 ? -36.772 14.605 6.313 1.00 19.74 210 GLU B N 1
ATOM 3969 C CA . GLU B 1 229 ? -37.715 13.497 6.599 1.00 15.36 210 GLU B CA 1
ATOM 3970 C C . GLU B 1 229 ? -37.129 12.128 6.210 1.00 12.97 210 GLU B C 1
ATOM 3971 O O . GLU B 1 229 ? -37.803 11.100 6.181 1.00 14.62 210 GLU B O 1
ATOM 3977 N N . VAL B 1 230 ? -35.852 12.196 5.952 1.00 13.58 211 VAL B N 1
ATOM 3978 C CA . VAL B 1 230 ? -35.076 11.023 5.511 1.00 13.66 211 VAL B CA 1
ATOM 3979 C C . VAL B 1 230 ? -33.989 10.638 6.495 1.00 13.39 211 VAL B C 1
ATOM 3980 O O . VAL B 1 230 ? -33.266 11.481 7.039 1.00 13.74 211 VAL B O 1
ATOM 3984 N N . CYS B 1 231 ? -33.903 9.330 6.720 1.00 12.33 212 CYS B N 1
ATOM 3985 C CA . CYS B 1 231 ? -32.849 8.742 7.581 1.00 11.20 212 CYS B CA 1
ATOM 3986 C C . CYS B 1 231 ? -32.096 7.700 6.751 1.00 11.91 212 CYS B C 1
ATOM 3987 O O . CYS B 1 231 ? -32.689 6.793 6.169 1.00 12.50 212 CYS B O 1
ATOM 3990 N N . CYS B 1 232 ? -30.780 7.836 6.724 1.00 12.78 213 CYS B N 1
ATOM 3991 C CA . CYS B 1 232 ? -29.924 6.947 5.961 1.00 12.04 213 CYS B CA 1
ATOM 3992 C C . CYS B 1 232 ? -28.869 6.297 6.849 1.00 12.84 213 CYS B C 1
ATOM 3993 O O . CYS B 1 232 ? -28.398 6.900 7.791 1.00 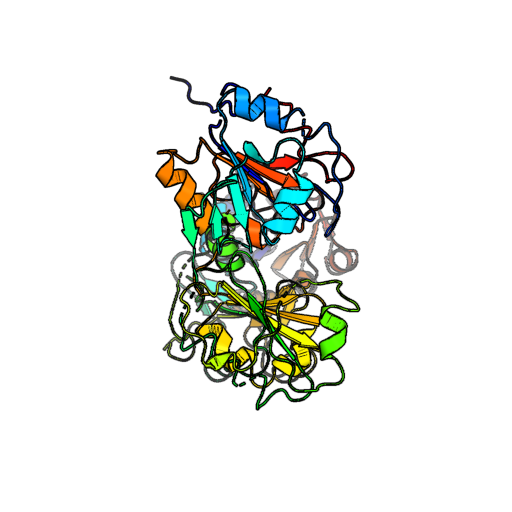11.48 213 CYS B O 1
ATOM 3996 N N . PHE B 1 233 ? -28.568 5.044 6.517 1.00 11.65 214 PHE B N 1
ATOM 3997 C CA . PHE B 1 233 ? -27.519 4.248 7.179 1.00 12.24 214 PHE B CA 1
ATOM 3998 C C . PHE B 1 233 ? -26.487 3.779 6.151 1.00 11.99 214 PHE B C 1
ATOM 3999 O O . PHE B 1 233 ? -26.836 3.345 5.075 1.00 13.28 214 PHE B O 1
ATOM 4007 N N . GLY B 1 234 ? -25.220 3.815 6.532 1.00 13.11 215 GLY B N 1
ATOM 4008 C CA . GLY B 1 234 ? -24.144 3.424 5.593 1.00 13.88 215 GLY B CA 1
ATOM 4009 C C . GLY B 1 234 ? -22.831 3.048 6.254 1.00 14.99 215 GLY B C 1
ATOM 4010 O O . GLY B 1 234 ? -22.676 3.180 7.452 1.00 14.40 215 GLY B O 1
ATOM 4011 N N . ASP B 1 235 ? -21.916 2.539 5.438 1.00 14.15 216 ASP B N 1
ATOM 4012 C CA A ASP B 1 235 ? -20.606 2.100 5.903 0.50 14.83 216 ASP B CA 1
ATOM 4013 C CA B ASP B 1 235 ? -20.591 2.120 5.915 0.50 14.72 216 ASP B CA 1
ATOM 4014 C C . ASP B 1 235 ? -19.479 2.440 4.925 1.00 16.71 216 ASP B C 1
ATOM 4015 O O . ASP B 1 235 ? -18.298 2.438 5.283 1.00 16.46 216 ASP B O 1
ATOM 4024 N N . ASN B 1 236 ? -19.830 2.752 3.689 1.00 16.36 217 ASN B N 1
ATOM 4025 C CA A ASN B 1 236 ? -18.849 2.908 2.623 0.50 16.39 217 ASN B CA 1
ATOM 4026 C CA B ASN B 1 236 ? -18.741 2.977 2.718 0.50 17.02 217 ASN B CA 1
ATOM 4027 C C . ASN B 1 236 ? -18.782 4.265 1.932 1.00 17.25 217 ASN B C 1
ATOM 4028 O O . ASN B 1 236 ? -19.675 5.094 2.019 1.00 15.01 217 ASN B O 1
ATOM 4037 N N . LEU B 1 237 ? -17.694 4.456 1.229 1.00 19.24 218 LEU B N 1
ATOM 4038 C CA . LEU B 1 237 ? -17.439 5.710 0.552 1.00 18.55 218 LEU B CA 1
ATOM 4039 C C . LEU B 1 237 ? -18.602 6.148 -0.302 1.00 19.16 218 LEU B C 1
ATOM 4040 O O . LEU B 1 237 ? -18.980 7.323 -0.316 1.00 19.46 218 LEU B O 1
ATOM 4045 N N . ASN B 1 238 ? -19.251 5.194 -0.963 1.00 17.10 219 ASN B N 1
ATOM 4046 C CA . ASN B 1 238 ? -20.323 5.578 -1.880 1.00 17.71 219 ASN B CA 1
ATOM 4047 C C . ASN B 1 238 ? -21.625 5.940 -1.177 1.00 16.05 219 ASN B C 1
ATOM 4048 O O . ASN B 1 238 ? -22.624 6.303 -1.809 1.00 17.54 219 ASN B O 1
ATOM 4053 N N . ASP B 1 239 ? -21.574 5.855 0.135 1.00 14.81 220 ASP B N 1
ATOM 4054 C CA . ASP B 1 239 ? -22.704 6.261 0.999 1.00 13.44 220 ASP B CA 1
ATOM 4055 C C . ASP B 1 239 ? -22.601 7.678 1.505 1.00 15.19 220 ASP B C 1
ATOM 4056 O O . ASP B 1 239 ? -23.537 8.189 2.123 1.00 13.47 220 ASP B O 1
ATOM 4061 N N . ILE B 1 240 ? -21.469 8.325 1.245 1.00 13.60 221 ILE B N 1
ATOM 4062 C CA . ILE B 1 240 ? -21.211 9.656 1.803 1.00 14.79 221 ILE B CA 1
ATOM 4063 C C . ILE B 1 240 ? -22.276 10.652 1.473 1.00 14.40 221 ILE B C 1
ATOM 4064 O O . ILE B 1 240 ? -22.771 11.363 2.344 1.00 14.69 221 ILE B O 1
ATOM 4069 N N . GLU B 1 241 ? -22.628 10.742 0.215 1.00 13.45 222 GLU B N 1
ATOM 4070 C CA . GLU B 1 241 ? -23.574 11.784 -0.185 1.00 15.08 222 GLU B CA 1
ATOM 4071 C C . GLU B 1 241 ? -24.972 11.624 0.486 1.00 15.14 222 GLU B C 1
ATOM 4072 O O . GLU B 1 241 ? -25.569 12.611 0.968 1.00 16.75 222 GLU B O 1
ATOM 4086 N N . LEU B 1 243 ? -25.520 10.142 3.313 1.00 12.98 224 LEU B N 1
ATOM 4087 C CA . LEU B 1 243 ? -25.297 10.428 4.751 1.00 13.47 224 LEU B CA 1
ATOM 4088 C C . LEU B 1 243 ? -25.254 11.952 5.021 1.00 12.60 224 LEU B C 1
ATOM 4089 O O . LEU B 1 243 ? -25.719 12.443 6.063 1.00 13.06 224 LEU B O 1
ATOM 4094 N N . GLN B 1 244 ? -24.660 12.668 4.090 1.00 13.40 225 GLN B N 1
ATOM 4095 C CA . GLN B 1 244 ? -24.553 14.154 4.157 1.00 15.21 225 GLN B CA 1
ATOM 4096 C C . GLN B 1 244 ? -25.913 14.849 4.017 1.00 15.22 225 GLN B C 1
ATOM 4097 O O . GLN B 1 244 ? -26.248 15.787 4.755 1.00 17.69 225 GLN B O 1
ATOM 4103 N N . ASN B 1 245 ? -26.723 14.335 3.103 1.00 15.92 226 ASN B N 1
ATOM 4104 C CA . ASN B 1 245 ? -27.975 15.034 2.725 1.00 17.45 226 ASN B CA 1
ATOM 4105 C C . ASN B 1 245 ? -29.185 14.693 3.518 1.00 17.17 226 ASN B C 1
ATOM 4106 O O . ASN B 1 245 ? -30.102 15.508 3.595 1.00 17.57 226 ASN B O 1
ATOM 4111 N N . ALA B 1 246 ? -29.212 13.475 4.055 1.00 15.05 227 ALA B N 1
ATOM 4112 C CA . ALA B 1 246 ? -30.313 13.008 4.896 1.00 13.91 227 ALA B CA 1
ATOM 4113 C C . ALA B 1 246 ? -30.382 13.847 6.176 1.00 14.53 227 ALA B C 1
ATOM 4114 O O . ALA B 1 246 ? -29.352 14.222 6.757 1.00 16.38 227 ALA B O 1
ATOM 4116 N N . GLY B 1 247 ? -31.595 14.154 6.615 1.00 16.29 228 GLY B N 1
ATOM 4117 C CA . GLY B 1 247 ? -31.769 14.932 7.826 1.00 16.12 228 GLY B CA 1
ATOM 4118 C C . GLY B 1 247 ? -31.126 14.294 9.023 1.00 14.85 228 GLY B C 1
ATOM 4119 O O . GLY B 1 247 ? -30.574 14.954 9.916 1.00 14.72 228 GLY B O 1
ATOM 4120 N N . ILE B 1 248 ? -31.228 12.980 9.084 1.00 13.07 229 ILE B N 1
ATOM 4121 C CA . ILE B 1 248 ? -30.563 12.197 10.123 1.00 13.05 229 ILE B CA 1
ATOM 4122 C C . ILE B 1 248 ? -29.849 11.035 9.424 1.00 13.33 229 ILE B C 1
ATOM 4123 O O . ILE B 1 248 ? -30.337 10.504 8.442 1.00 12.73 229 ILE B O 1
ATOM 4128 N N . SER B 1 249 ? -28.650 10.731 9.877 1.00 12.10 230 SER B N 1
ATOM 4129 C CA . SER B 1 249 ? -27.891 9.655 9.220 1.00 12.20 230 SER B CA 1
ATOM 4130 C C . SER B 1 249 ? -26.934 9.050 10.194 1.00 12.20 230 SER B C 1
ATOM 4131 O O . SER B 1 249 ? -26.543 9.684 11.193 1.00 13.63 230 SER B O 1
ATOM 4134 N N . TYR B 1 250 ? -26.639 7.797 9.911 1.00 13.51 231 TYR B N 1
ATOM 4135 C CA . TYR B 1 250 ? -25.758 6.987 10.762 1.00 12.41 231 TYR B CA 1
ATOM 4136 C C . TYR B 1 250 ? -24.717 6.219 9.976 1.00 13.93 231 TYR B C 1
ATOM 4137 O O . TYR B 1 250 ? -25.017 5.555 8.976 1.00 13.35 231 TYR B O 1
ATOM 4146 N N . ALA B 1 251 ? -23.492 6.263 10.489 1.00 14.04 232 ALA B N 1
ATOM 4147 C CA . ALA B 1 251 ? -22.433 5.399 9.997 1.00 13.23 232 ALA B CA 1
ATOM 4148 C C . ALA B 1 251 ? -22.214 4.354 11.049 1.00 13.46 232 ALA B C 1
ATOM 4149 O O . ALA B 1 251 ? -22.180 4.640 12.268 1.00 14.87 232 ALA B O 1
ATOM 4151 N N . VAL B 1 252 ? -22.058 3.124 10.594 1.00 13.98 233 VAL B N 1
ATOM 4152 C CA . VAL B 1 252 ? -21.682 2.053 11.525 1.00 12.65 233 VAL B CA 1
ATOM 4153 C C . VAL B 1 252 ? -20.328 2.489 12.127 1.00 12.85 233 VAL B C 1
ATOM 4154 O O . VAL B 1 252 ? -19.488 3.022 11.403 1.00 14.68 233 VAL B O 1
ATOM 4158 N N . SER B 1 253 ? -20.112 2.204 13.404 1.00 15.05 234 SER B N 1
ATOM 4159 C CA . SER B 1 253 ? -18.960 2.759 14.144 1.00 15.67 234 SER B CA 1
ATOM 4160 C C . SER B 1 253 ? -17.617 2.229 13.698 1.00 16.12 234 SER B C 1
ATOM 4161 O O . SER B 1 253 ? -16.589 2.861 13.974 1.00 16.80 234 SER B O 1
ATOM 4164 N N . ASN B 1 254 ? -17.633 1.092 13.006 1.00 15.50 235 ASN B N 1
ATOM 4165 C CA . ASN B 1 254 ? -16.401 0.482 12.468 1.00 14.94 235 ASN B CA 1
ATOM 4166 C C . ASN B 1 254 ? -16.082 0.971 11.065 1.00 16.67 235 ASN B C 1
ATOM 4167 O O . ASN B 1 254 ? -15.091 0.568 10.459 1.00 16.10 235 ASN B O 1
ATOM 4172 N N . ALA B 1 255 ? -16.878 1.907 10.556 1.00 14.10 236 ALA B N 1
ATOM 4173 C CA . ALA B 1 255 ? -16.648 2.418 9.215 1.00 15.87 236 ALA B CA 1
ATOM 4174 C C . ALA B 1 255 ? -15.374 3.234 9.107 1.00 15.75 236 ALA B C 1
ATOM 4175 O O . ALA B 1 255 ? -14.870 3.833 10.083 1.00 16.02 236 ALA B O 1
ATOM 4177 N N . ARG B 1 256 ? -14.888 3.316 7.884 1.00 16.09 237 ARG B N 1
ATOM 4178 C CA . ARG B 1 256 ? -13.766 4.212 7.573 1.00 16.26 237 ARG B CA 1
ATOM 4179 C C . ARG B 1 256 ? -14.091 5.636 8.000 1.00 17.02 237 ARG B C 1
ATOM 4180 O O . ARG B 1 256 ? -15.257 6.098 7.964 1.00 18.40 237 ARG B O 1
ATOM 4188 N N . GLN B 1 257 ? -13.036 6.357 8.354 1.00 15.09 238 GLN B N 1
ATOM 4189 C CA . GLN B 1 257 ? -13.156 7.722 8.886 1.00 18.45 238 GLN B CA 1
ATOM 4190 C C . GLN B 1 257 ? -13.964 8.684 8.060 1.00 17.59 238 GLN B C 1
ATOM 4191 O O . GLN B 1 257 ? -14.667 9.522 8.619 1.00 15.91 238 GLN B O 1
ATOM 4197 N N . GLU B 1 258 ? -13.858 8.577 6.746 1.00 16.24 239 GLU B N 1
ATOM 4198 C CA . GLU B 1 258 ? -14.543 9.511 5.855 1.00 16.91 239 GLU B CA 1
ATOM 4199 C C . GLU B 1 258 ? -16.059 9.354 5.969 1.00 16.85 239 GLU B C 1
ATOM 4200 O O . GLU B 1 258 ? -16.807 10.346 5.860 1.00 17.11 239 GLU B O 1
ATOM 4206 N N . VAL B 1 259 ? -16.473 8.116 6.198 1.00 13.41 240 VAL B N 1
ATOM 4207 C CA . VAL B 1 259 ? -17.907 7.773 6.322 1.00 14.87 240 VAL B CA 1
ATOM 4208 C C . VAL B 1 259 ? -18.465 8.315 7.646 1.00 15.48 240 VAL B C 1
ATOM 4209 O O . VAL B 1 259 ? -19.567 8.886 7.718 1.00 15.47 240 VAL B O 1
ATOM 4213 N N . ILE B 1 260 ? -17.670 8.149 8.693 1.00 15.90 241 ILE B N 1
ATOM 4214 C CA A ILE B 1 260 ? -18.083 8.634 10.009 0.50 16.21 241 ILE B CA 1
ATOM 4215 C CA B ILE B 1 260 ? -18.006 8.660 10.032 0.50 16.08 241 ILE B CA 1
ATOM 4216 C C . ILE B 1 260 ? -18.172 10.163 9.924 1.00 16.59 241 ILE B C 1
ATOM 4217 O O . ILE B 1 260 ? -19.093 10.751 10.446 1.00 17.11 241 ILE B O 1
ATOM 4226 N N . ALA B 1 261 ? -17.235 10.781 9.215 1.00 15.60 242 ALA B N 1
ATOM 4227 C CA . ALA B 1 261 ? -17.255 12.248 9.037 1.00 16.71 242 ALA B CA 1
ATOM 4228 C C . ALA B 1 261 ? -18.519 12.723 8.312 1.00 17.28 242 ALA B C 1
ATOM 4229 O O . ALA B 1 261 ? -19.076 13.774 8.615 1.00 17.33 242 ALA B O 1
ATOM 4231 N N . ALA B 1 262 ? -18.989 11.937 7.369 1.00 14.81 243 ALA B N 1
ATOM 4232 C CA . ALA B 1 262 ? -20.143 12.315 6.537 1.00 15.55 243 ALA B CA 1
ATOM 4233 C C . ALA B 1 262 ? -21.468 12.202 7.258 1.00 14.01 243 ALA B C 1
ATOM 4234 O O . ALA B 1 262 ? -22.423 12.889 6.897 1.00 16.17 243 ALA B O 1
ATOM 4236 N N . ALA B 1 263 ? -21.506 11.303 8.225 1.00 14.73 244 ALA B N 1
ATOM 4237 C CA . ALA B 1 263 ? -22.742 10.955 8.956 1.00 14.09 244 ALA B CA 1
ATOM 4238 C C . ALA B 1 263 ? -22.974 11.856 10.157 1.00 16.24 244 ALA B C 1
ATOM 4239 O O . ALA B 1 263 ? -22.044 12.411 10.729 1.00 15.83 244 ALA B O 1
ATOM 4241 N N . LYS B 1 264 ? -24.235 12.004 10.525 1.00 17.10 245 LYS B N 1
ATOM 4242 C CA . LYS B 1 264 ? -24.605 12.820 11.681 1.00 16.34 245 LYS B CA 1
ATOM 4243 C C . LYS B 1 264 ? -24.265 12.128 12.982 1.00 17.09 245 LYS B C 1
ATOM 4244 O O . LYS B 1 264 ? -23.911 12.785 13.963 1.00 16.71 245 LYS B O 1
ATOM 4250 N N . HIS B 1 265 ? -24.459 10.809 12.990 1.00 14.28 246 HIS B N 1
ATOM 4251 C CA . HIS B 1 265 ? -24.245 9.947 14.150 1.00 14.31 246 HIS B CA 1
ATOM 4252 C C . HIS B 1 265 ? -23.609 8.636 13.778 1.00 15.44 246 HIS B C 1
ATOM 4253 O O . HIS B 1 265 ? -23.452 8.312 12.587 1.00 16.41 246 HIS B O 1
ATOM 4260 N N . THR B 1 266 ? -23.254 7.868 14.805 1.00 16.89 247 THR B N 1
ATOM 4261 C CA . THR B 1 266 ? -22.780 6.515 14.594 1.00 15.60 247 THR B CA 1
ATOM 4262 C C . THR B 1 266 ? -23.719 5.538 15.297 1.00 16.73 247 THR B C 1
ATOM 4263 O O . THR B 1 266 ? -24.432 5.890 16.226 1.00 17.61 247 THR B O 1
ATOM 4267 N N . CYS B 1 267 ? -23.794 4.337 14.769 1.00 16.53 248 CYS B N 1
ATOM 4268 C CA . CYS B 1 267 ? -24.484 3.256 15.430 1.00 16.24 248 CYS B CA 1
ATOM 4269 C C . CYS B 1 267 ? -23.496 2.107 15.514 1.00 16.74 248 CYS B C 1
ATOM 4270 O O . CYS B 1 267 ? -22.421 2.182 14.923 1.00 18.24 248 CYS B O 1
ATOM 4273 N N . ALA B 1 268 ? -23.881 1.020 16.168 1.00 16.03 249 ALA B N 1
ATOM 4274 C CA . ALA B 1 268 ? -22.961 -0.116 16.357 1.00 15.79 249 ALA B CA 1
ATOM 4275 C C . ALA B 1 268 ? -22.765 -0.914 15.067 1.00 14.66 249 ALA B C 1
ATOM 4276 O O . ALA B 1 268 ? -23.531 -0.771 14.093 1.00 15.49 249 ALA B O 1
ATOM 4278 N N . PRO B 1 269 ? -21.723 -1.751 15.017 1.00 16.14 250 PRO B N 1
ATOM 4279 C CA . PRO B 1 269 ? -21.434 -2.549 13.845 1.00 16.67 250 PRO B CA 1
ATOM 4280 C C . PRO B 1 269 ? -22.470 -3.635 13.567 1.00 15.15 250 PRO B C 1
ATOM 4281 O O . PRO B 1 269 ? -23.291 -3.955 14.430 1.00 16.42 250 PRO B O 1
ATOM 4285 N N . TYR B 1 270 ? -22.428 -4.164 12.348 1.00 15.48 251 TYR B N 1
ATOM 4286 C CA . TYR B 1 270 ? -23.437 -5.126 11.918 1.00 16.94 251 TYR B CA 1
ATOM 4287 C C . TYR B 1 270 ? -23.544 -6.339 12.849 1.00 17.49 251 TYR B C 1
ATOM 4288 O O . TYR B 1 270 ? -24.612 -6.886 13.062 1.00 16.89 251 TYR B O 1
ATOM 4297 N N . TRP B 1 271 ? -22.432 -6.697 13.455 1.00 18.90 252 TRP B N 1
ATOM 4298 C CA . TRP B 1 271 ? -22.384 -7.900 14.287 1.00 18.78 252 TRP B CA 1
ATOM 4299 C C . TRP B 1 271 ? -22.954 -7.691 15.671 1.00 21.00 252 TRP B C 1
ATOM 4300 O O . TRP B 1 271 ? -23.081 -8.625 16.465 1.00 22.25 252 TRP B O 1
ATOM 4311 N N . GLU B 1 272 ? -23.323 -6.447 15.945 1.00 20.13 253 GLU B N 1
ATOM 4312 C CA . GLU B 1 272 ? -23.976 -6.055 17.184 1.00 20.95 253 GLU B CA 1
ATOM 4313 C C . GLU B 1 272 ? -25.360 -5.543 16.850 1.00 21.17 253 GLU B C 1
ATOM 4314 O O . GLU B 1 272 ? -26.042 -4.933 17.680 1.00 22.54 253 GLU B O 1
ATOM 4320 N N . ASN B 1 273 ? -25.764 -5.802 15.627 1.00 19.79 254 ASN B N 1
ATOM 4321 C CA . ASN B 1 273 ? -27.072 -5.343 15.143 1.00 19.64 254 ASN B CA 1
ATOM 4322 C C . ASN B 1 273 ? -27.284 -3.842 15.424 1.00 18.29 254 ASN B C 1
ATOM 4323 O O . ASN B 1 273 ? -28.313 -3.386 15.934 1.00 18.62 254 ASN B O 1
ATOM 4328 N N . GLY B 1 274 ? -26.304 -3.035 15.039 1.00 16.24 255 GLY B N 1
ATOM 4329 C CA . GLY B 1 274 ? -26.366 -1.609 15.324 1.00 14.74 255 GLY B CA 1
ATOM 4330 C C . GLY B 1 274 ? -27.525 -0.893 14.641 1.00 13.26 255 GLY B C 1
ATOM 4331 O O . GLY B 1 274 ? -28.242 -0.117 15.273 1.00 14.16 255 GLY B O 1
ATOM 4332 N N . VAL B 1 275 ? -27.705 -1.164 13.352 1.00 13.82 256 VAL B N 1
ATOM 4333 C CA . VAL B 1 275 ? -28.802 -0.525 12.608 1.00 12.90 256 VAL B CA 1
ATOM 4334 C C . VAL B 1 275 ? -30.109 -0.924 13.252 1.00 13.22 256 VAL B C 1
ATOM 4335 O O . VAL B 1 275 ? -30.990 -0.099 13.437 1.00 15.13 256 VAL B O 1
ATOM 4339 N N . LEU B 1 276 ? -30.217 -2.192 13.640 1.00 14.08 257 LEU B N 1
ATOM 4340 C CA . LEU B 1 276 ? -31.473 -2.680 14.222 1.00 14.87 257 LEU B CA 1
ATOM 4341 C C . LEU B 1 276 ? -31.840 -1.867 15.423 1.00 15.14 257 LEU B C 1
ATOM 4342 O O . LEU B 1 276 ? -33.004 -1.539 15.623 1.00 15.23 257 LEU B O 1
ATOM 4347 N N . SER B 1 277 ? -30.836 -1.538 16.237 1.00 17.19 258 SER B N 1
ATOM 4348 C CA A SER B 1 277 ? -31.081 -0.800 17.484 0.50 16.02 258 SER B CA 1
ATOM 4349 C CA B SER B 1 277 ? -31.082 -0.797 17.474 0.50 15.97 258 SER B CA 1
ATOM 4350 C C . SER B 1 277 ? -31.669 0.562 17.189 1.00 15.58 258 SER B C 1
ATOM 4351 O O . SER B 1 277 ? -32.562 1.034 17.883 1.00 16.58 258 SER B O 1
ATOM 4356 N N . VAL B 1 278 ? -31.173 1.192 16.155 1.00 13.49 259 VAL B N 1
ATOM 4357 C CA . VAL B 1 278 ? -31.712 2.505 15.774 1.00 12.56 259 VAL B CA 1
ATOM 4358 C C . VAL B 1 278 ? -33.128 2.364 15.209 1.00 14.22 259 VAL B C 1
ATOM 4359 O O . VAL B 1 278 ? -34.024 3.153 15.544 1.00 15.72 259 VAL B O 1
ATOM 4363 N N . LEU B 1 279 ? -33.332 1.345 14.372 1.00 14.32 260 LEU B N 1
ATOM 4364 C CA . LEU B 1 279 ? -34.673 1.116 13.767 1.00 13.08 260 LEU B CA 1
ATOM 4365 C C . LEU B 1 279 ? -35.694 0.927 14.875 1.00 14.60 260 LEU B C 1
ATOM 4366 O O . LEU B 1 279 ? -36.834 1.416 14.810 1.00 15.86 260 LEU B O 1
ATOM 4371 N N . LYS B 1 280 ? -35.263 0.218 15.906 1.00 15.93 261 LYS B N 1
ATOM 4372 C CA . LYS B 1 280 ? -36.140 -0.076 17.050 1.00 18.34 261 LYS B CA 1
ATOM 4373 C C . LYS B 1 280 ? -36.575 1.169 17.785 1.00 20.36 261 LYS B C 1
ATOM 4374 O O . LYS B 1 280 ? -37.698 1.231 18.327 1.00 20.70 261 LYS B O 1
ATOM 4380 N N . SER B 1 281 ? -35.752 2.209 17.697 1.00 20.71 262 SER B N 1
ATOM 4381 C CA A SER B 1 281 ? -36.013 3.491 18.370 0.50 21.54 262 SER B CA 1
ATOM 4382 C CA B SER B 1 281 ? -36.039 3.466 18.402 0.50 21.92 262 SER B CA 1
ATOM 4383 C C . SER B 1 281 ? -37.113 4.272 17.682 1.00 22.66 262 SER B C 1
ATOM 4384 O O . SER B 1 281 ? -37.717 5.169 18.267 1.00 21.43 262 SER B O 1
ATOM 4389 N N . PHE B 1 282 ? -37.365 3.925 16.422 1.00 20.04 263 PHE B N 1
ATOM 4390 C CA . PHE B 1 282 ? -38.394 4.593 15.634 1.00 21.60 263 PHE B CA 1
ATOM 4391 C C . PHE B 1 282 ? -39.743 3.967 15.912 1.00 25.07 263 PHE B C 1
ATOM 4392 O O . PHE B 1 282 ? -40.764 4.471 15.451 1.00 27.40 263 PHE B O 1
ATOM 4400 N N . LEU B 1 283 ? -39.731 2.859 16.641 1.00 25.61 264 LEU B N 1
ATOM 4401 C CA . LEU B 1 283 ? -40.978 2.116 16.923 1.00 28.60 264 LEU B CA 1
ATOM 4402 C C . LEU B 1 283 ? -41.728 2.734 18.071 1.00 33.97 264 LEU B C 1
ATOM 4403 O O . LEU B 1 283 ? -41.119 3.248 19.019 1.00 35.85 264 LEU B O 1
#

CATH classification: 3.40.50.1000 (+1 more: 3.30.1240.10)

Nearest PDB structures (foldseek):
  3dao-assembly1_A  TM=1.001E+00  e=2.040E-58  unclassified
  2hf2-assembly2_B  TM=8.753E-01  e=9.293E-23  Escherichia coli K-12
  2hf2-assembly1_A  TM=8.671E-01  e=7.482E-22  Escherichia coli K-12
  3mpo-assembly2_B  TM=8.411E-01  e=5.029E-19  Levilactobacillus brevis ATCC 367
  3niw-assembly1_A  TM=8.067E-01  e=7.827E-19  Bacteroides thetaiotaomicron

B-factor: mean 23.17, std 9.33, range [7.19, 80.72]

Radius of gyration: 26.96 Å; Cα contacts (8 Å, |Δi|>4): 1110; chains: 2; bounding box: 64×68×64 Å

Sequence (525 aa):
GIKLIATDIDGTLVKDDGSSLLIDPEYSVIDRLIDKGIIFVVCSGRQFSSEFKLFAPIKHKLLYITDGGTVVRTPKEILKTYPDDEDDIWKGCRVRDELPACDYFAATPDFCFAEDGGSPIFHLLRDSYGFERREVDDDITRRLDRNNDIIKFTVFHPDKCEEELCTPVFIIPAWNKKAHLAAAGKEWVDCNAKGVSKWTALSYLIDRFDLLPDEVCCFGDNLNDIELQNAGISYAVSNARQEVIAAAKHTCAPYWENGVLSSVLKSFLHHHENLYFQGGIKLIATDDIDGTLVKDGSLLIDPEYSVIDRLIDKGIIFVVCSGRQFSSEFKLFAPIKHKLLYITDGGTTVVRTPKEILKTYPDEDDIWKGCRRVRDELPACDYFAATPDFCCFAEDGGSPIFHLLRDDSYGFERREVDDITRLDRNDIIKFTVFHPDKCEELCTPVFIPAWNKKAHLAAAGKEWVDCNAKGVSKWTALSYLIDRFDLLPPDDEVCCFGDDNNLNDIELQNAGISYAVSNARQEVIIAAAKHTCAPYWENGVLSSVLKSSFL

InterPro domains:
  IPR000150 Cof family [TIGR00099] (4-260)
  IPR006379 HAD-superfamily hydrolase, subfamily IIB [TIGR01484] (4-233)
  IPR023214 HAD superfamily [G3DSA:3.40.50.1000] (2-258)
  IPR036412 HAD-like superfamily [SSF56784] (1-264)

Foldseek 3Di:
DFQEEEEEPDFFQDPHLDLEGDPLLCLVVVVVVVRHAYEHFYLAAPVSVLRHCVVCSQRHWYQYNFFQWTDHSVDTDHGQADLCQQLCLCCVPQVVQKFKWWDFSQAIEGQDCPDPVNCCCCPVSVGHDHDNDPNPDDDDGGFKMKIFDPFAGVVSCPPDNCVVPVVQWPWDADHRTMIMTGGPPGHSVVNVVVVCVVVPHALLSYEYEDADPSRLVCQSHVAYEYAPVHDPSSCVSHPHYFHTSVVSGVSVVSNVVD/DDDDDDLQAAQQEEEEEDDFFQDPPPDLEGDVLLCLVVVCVVVRHAYEYQYLAAPVSVLRHCVVCSQRHWYQYNQFQWTGHSPGTDDGAADLCQQLCLVCVPQVVQKAKWWDFSPFIEGECPPHPCVVCVCVPVVGDYYDHDVNPDDDDGTFKMKMFHPAARCVSCPPPNCVVCVVQWPWDADHRTIIMTGGPPGHSCVNVVVVCVVVVHQLLSYEYEDADDRRLVCQSRNAYEYAPPHDPSNCVSHPYYFHTNVVVGVSVVSVSSD